Protein AF-0000000072258305 (afdb_homodimer)

Secondary structure (DSSP, 8-state):
-EEEEEEE-SHHHHHHHHHHHHHHHHHHHTT--EEEEEEE--SS--TTSSHHHHHHHT-PPPSEE----SS-HHHHHHHHHHHHHHHHHHS--SEEEEETTSHHHHHHHHHHHHTT-EEEEETTT-----TTSHHHHHHHHHHHT-SEEEESSHHH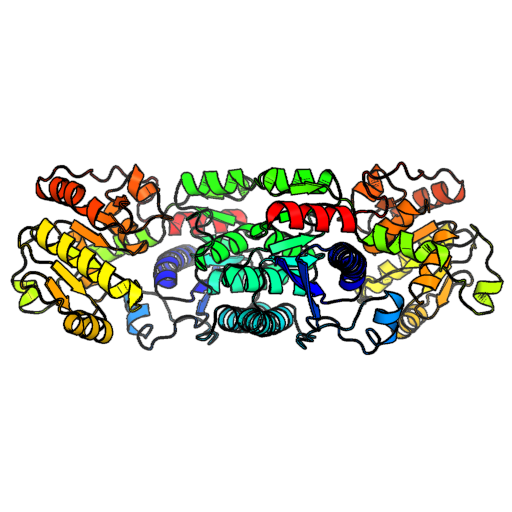HHHHHHTT--GGGEEE---HHHHHHHHHGGG--PPPSHHHHH--TTS-EEEE------HHHHHHHHHHHHHHHHHTTT--EEEE--HHHHHHHHHTT---TTEEEE----HHHHHHHHHTSSEEEES-SHHHHHHHHTT--EEE--S--S-THHHHTSSEEE--S-GGGHHHHHHHHHTT--------TT-SS-HHHHHHHHHHHHH-/-EEEEEEE-SHHHHHHHHHHHHHHHHHHHTT--EEEEEEE--SS--TTSSHHHHHHHT-PPPSEE-----S-HHHHHHHHHHHHHHHHHHS--SEEEEETTSHHHHHHHHHHHHTT-EEEEETTT-----TTSHHHHHHHHHHHT-SEEEESSHHHHHHHHHTT--GGGEEE---HHHHHHHHHGGG--PPPSHHHHH--TTS-EEEE------HHHHHHHHHHHHHHHHHTTT--EEEE--HHHHHHHHHTT---TTEEEE----HHHHHHHHHTSSEEEES-SHHHHHHHHTT--EEE--S--S-THHHHTSSEEE--S-GGGHHHHHHHHHTT--------TT-SS-HHHHHHHHHHHHH-

Structure (mmCIF, N/CA/C/O backbone):
data_AF-0000000072258305-model_v1
#
loop_
_entity.id
_entity.type
_entity.pdbx_description
1 polymer 'UDP-N-acetylglucosamine 2-epimerase'
#
loop_
_atom_site.group_PDB
_atom_site.id
_atom_site.type_symbol
_atom_site.label_atom_id
_atom_site.label_alt_id
_atom_site.label_comp_id
_atom_site.label_asym_id
_atom_site.label_entity_id
_atom_site.label_seq_id
_atom_site.pdbx_PDB_ins_code
_atom_site.Cartn_x
_atom_site.Cartn_y
_atom_site.Cartn_z
_atom_site.occupancy
_atom_site.B_iso_or_equiv
_atom_site.auth_seq_id
_atom_site.auth_comp_id
_atom_site.auth_asym_id
_atom_site.auth_atom_id
_atom_site.pdbx_PDB_model_num
ATOM 1 N N . MET A 1 1 ? -29.578 -5.703 -4.359 1 93.56 1 MET A N 1
ATOM 2 C CA . MET A 1 1 ? -28.719 -6.457 -5.27 1 93.56 1 MET A CA 1
ATOM 3 C C . MET A 1 1 ? -27.234 -6.168 -4.992 1 93.56 1 MET A C 1
ATOM 5 O O . MET A 1 1 ? -26.812 -5.012 -5.004 1 93.56 1 MET A O 1
ATOM 9 N N . ILE A 1 2 ? -26.531 -7.234 -4.641 1 98.06 2 ILE A N 1
ATOM 10 C CA . ILE A 1 2 ? -25.094 -7.105 -4.406 1 98.06 2 ILE A CA 1
ATOM 11 C C . ILE A 1 2 ? -24.375 -6.957 -5.742 1 98.06 2 ILE A C 1
ATOM 13 O O . ILE A 1 2 ? -24.516 -7.805 -6.629 1 98.06 2 ILE A O 1
ATOM 17 N N . LYS A 1 3 ? -23.641 -5.914 -5.98 1 98.44 3 LYS A N 1
ATOM 18 C CA . LYS A 1 3 ? -22.891 -5.668 -7.199 1 98.44 3 LYS A CA 1
ATOM 19 C C . LYS A 1 3 ? -21.391 -5.887 -6.969 1 98.44 3 LYS A C 1
ATOM 21 O O . LYS A 1 3 ? -20.781 -5.188 -6.164 1 98.44 3 LYS A O 1
ATOM 26 N N . LEU A 1 4 ? -20.828 -6.844 -7.746 1 98.81 4 LEU A N 1
ATOM 27 C CA . LEU A 1 4 ? -19.406 -7.164 -7.617 1 98.81 4 LEU A CA 1
ATOM 28 C C . LEU A 1 4 ? -18.641 -6.734 -8.859 1 98.81 4 LEU A C 1
ATOM 30 O O . LEU A 1 4 ? -19.188 -6.738 -9.969 1 98.81 4 LEU A O 1
ATOM 34 N N . THR A 1 5 ? -17.406 -6.324 -8.703 1 98.88 5 THR A N 1
ATOM 35 C CA . THR A 1 5 ? -16.438 -6.207 -9.789 1 98.88 5 THR A CA 1
ATOM 36 C C . THR A 1 5 ? -15.289 -7.191 -9.594 1 98.88 5 THR A C 1
ATOM 38 O O . THR A 1 5 ? -14.625 -7.176 -8.562 1 98.88 5 THR A O 1
ATOM 41 N N . LEU A 1 6 ? -15.125 -8.086 -10.555 1 98.75 6 LEU A N 1
ATOM 42 C CA . LEU A 1 6 ? -14.023 -9.047 -10.57 1 98.75 6 LEU A CA 1
ATOM 43 C C . LEU A 1 6 ? -12.891 -8.562 -11.477 1 98.75 6 LEU A C 1
ATOM 45 O O . LEU A 1 6 ? -13.117 -8.234 -12.641 1 98.75 6 LEU A O 1
ATOM 49 N N . VAL A 1 7 ? -11.648 -8.586 -10.906 1 98.19 7 VAL A N 1
ATOM 50 C CA . VAL A 1 7 ? -10.523 -8.023 -11.648 1 98.19 7 VAL A CA 1
ATOM 51 C C . VAL A 1 7 ? -9.547 -9.133 -12.031 1 98.19 7 VAL A C 1
ATOM 53 O O . VAL A 1 7 ? -9.164 -9.953 -11.188 1 98.19 7 VAL A O 1
ATOM 56 N N . ALA A 1 8 ? -9.148 -9.133 -13.297 1 95.38 8 ALA A N 1
ATOM 57 C CA . ALA A 1 8 ? -8.094 -10.008 -13.789 1 95.38 8 ALA A CA 1
ATOM 58 C C . ALA A 1 8 ? -7.152 -9.258 -14.727 1 95.38 8 ALA A C 1
ATOM 60 O O . ALA A 1 8 ? -7.598 -8.477 -15.57 1 95.38 8 ALA A O 1
ATOM 61 N N . GLY A 1 9 ? -5.859 -9.477 -14.523 1 91.62 9 GLY A N 1
ATOM 62 C CA . GLY A 1 9 ? -4.898 -8.766 -15.359 1 91.62 9 GLY A CA 1
ATOM 63 C C . GLY A 1 9 ? -4.047 -9.703 -16.203 1 91.62 9 GLY A C 1
ATOM 64 O O . GLY A 1 9 ? -3.469 -9.281 -17.219 1 91.62 9 GLY A O 1
ATOM 65 N N . ALA A 1 10 ? -3.961 -10.938 -15.773 1 88.06 10 ALA A N 1
ATOM 66 C CA . ALA A 1 10 ? -3.117 -11.93 -16.438 1 88.06 10 ALA A CA 1
ATOM 67 C C . ALA A 1 10 ? -3.775 -13.305 -16.422 1 88.06 10 ALA A C 1
ATOM 69 O O . ALA A 1 10 ? -4.781 -13.516 -15.734 1 88.06 10 ALA A O 1
ATOM 70 N N . ARG A 1 11 ? -3.275 -14.188 -17.109 1 86.44 11 ARG A N 1
ATOM 71 C CA . ARG A 1 11 ? -3.82 -15.531 -17.281 1 86.44 11 ARG A CA 1
ATOM 72 C C . ARG A 1 11 ? -4.055 -16.203 -15.945 1 86.44 11 ARG A C 1
ATOM 74 O O . ARG A 1 11 ? -5.145 -16.719 -15.688 1 86.44 11 ARG A O 1
ATOM 81 N N . PRO A 1 12 ? -3.082 -16.172 -15.047 1 88.25 12 PRO A N 1
ATOM 82 C CA . PRO A 1 12 ? -3.326 -16.844 -13.773 1 88.25 12 PRO A CA 1
ATOM 83 C C . PRO A 1 12 ? -4.504 -16.25 -13.008 1 88.25 12 PRO A C 1
ATOM 85 O O . PRO A 1 12 ? -5.16 -16.953 -12.234 1 88.25 12 PRO A O 1
ATOM 88 N N . ASN A 1 13 ? -4.773 -14.984 -13.211 1 94.12 13 ASN A N 1
ATOM 89 C CA . ASN A 1 13 ? -5.914 -14.375 -12.539 1 94.12 13 ASN A CA 1
ATOM 90 C C . ASN A 1 13 ? -7.234 -14.977 -13.016 1 94.12 13 ASN A C 1
ATOM 92 O O . ASN A 1 13 ? -8.133 -15.219 -12.211 1 94.12 13 ASN A O 1
ATOM 96 N N . PHE A 1 14 ? -7.301 -15.242 -14.289 1 92.88 14 PHE A N 1
ATOM 97 C CA . PHE A 1 14 ? -8.539 -15.789 -14.836 1 92.88 14 PHE A CA 1
ATOM 98 C C . PHE A 1 14 ? -8.789 -17.203 -14.297 1 92.88 14 PHE A C 1
ATOM 100 O O . PHE A 1 14 ? -9.938 -17.594 -14.086 1 92.88 14 PHE A O 1
ATOM 107 N N . MET A 1 15 ? -7.707 -17.875 -14.102 1 93.5 15 MET A N 1
ATOM 108 C CA . MET A 1 15 ? -7.824 -19.219 -13.531 1 93.5 15 MET A CA 1
ATOM 109 C C . MET A 1 15 ? -8.406 -19.156 -12.125 1 93.5 15 MET A C 1
ATOM 111 O O . MET A 1 15 ? -9.094 -20.094 -11.695 1 93.5 15 MET A O 1
ATOM 115 N N . LYS A 1 16 ? -8.156 -18.062 -11.445 1 97.12 16 LYS A N 1
ATOM 116 C CA . LYS A 1 16 ? -8.656 -17.859 -10.094 1 97.12 16 LYS A CA 1
ATOM 117 C C . LYS A 1 16 ? -10.078 -17.312 -10.109 1 97.12 16 LYS A C 1
ATOM 119 O O . LYS A 1 16 ? -10.875 -17.609 -9.219 1 97.12 16 LYS A O 1
ATOM 124 N N . ILE A 1 17 ? -10.414 -16.594 -11.109 1 97.62 17 ILE A N 1
ATOM 125 C CA . ILE A 1 17 ? -11.672 -15.867 -11.18 1 97.62 17 ILE A CA 1
ATOM 126 C C . ILE A 1 17 ? -12.758 -16.781 -11.742 1 97.62 17 ILE A C 1
ATOM 128 O O . ILE A 1 17 ? -13.93 -16.672 -11.352 1 97.62 17 ILE A O 1
ATOM 132 N N . ALA A 1 18 ? -12.398 -17.703 -12.609 1 97 18 ALA A N 1
ATOM 133 C CA . ALA A 1 18 ? -13.359 -18.531 -13.328 1 97 18 ALA A CA 1
ATOM 134 C C . ALA A 1 18 ? -14.266 -19.297 -12.359 1 97 18 ALA A C 1
ATOM 136 O O . ALA A 1 18 ? -15.492 -19.219 -12.461 1 97 18 ALA A O 1
ATOM 137 N N . PRO A 1 19 ? -13.695 -19.953 -11.367 1 98.38 19 PRO A N 1
ATOM 138 C CA . PRO A 1 19 ? -14.578 -20.641 -10.43 1 98.38 19 PRO A CA 1
ATOM 139 C C . PRO A 1 19 ? -15.508 -19.688 -9.68 1 98.38 19 PRO A C 1
ATOM 141 O O . PRO A 1 19 ? -16.641 -20.047 -9.352 1 98.38 19 PRO A O 1
ATOM 144 N N . ILE A 1 20 ? -15.07 -18.484 -9.391 1 98.81 20 ILE A N 1
ATOM 145 C CA . ILE A 1 20 ? -15.883 -17.5 -8.68 1 98.81 20 ILE A CA 1
ATOM 146 C C . ILE A 1 20 ? -17.047 -17.078 -9.562 1 98.81 20 ILE A C 1
ATOM 148 O O . ILE A 1 20 ? -18.188 -16.969 -9.094 1 98.81 20 ILE A O 1
ATOM 152 N N . VAL A 1 21 ? -16.734 -16.844 -10.844 1 98.31 21 VAL A N 1
ATOM 153 C CA . VAL A 1 21 ? -17.781 -16.516 -11.812 1 98.31 21 VAL A CA 1
ATOM 154 C C . VAL A 1 21 ? -18.844 -17.609 -11.836 1 98.31 21 VAL A C 1
ATOM 156 O O . VAL A 1 21 ? -20.031 -17.328 -11.758 1 98.31 21 VAL A O 1
ATOM 159 N N . HIS A 1 22 ? -18.406 -18.891 -11.891 1 98.19 22 HIS A N 1
ATOM 160 C CA . HIS A 1 22 ? -19.328 -20.016 -11.914 1 98.19 22 HIS A CA 1
ATOM 161 C C . HIS A 1 22 ? -20.188 -20.062 -10.648 1 98.19 22 HIS A C 1
ATOM 163 O O . HIS A 1 22 ? -21.391 -20.312 -10.719 1 98.19 22 HIS A O 1
ATOM 169 N N . ALA A 1 23 ? -19.547 -19.797 -9.531 1 98.62 23 ALA A N 1
ATOM 170 C CA . ALA A 1 23 ? -20.266 -19.812 -8.258 1 98.62 23 ALA A CA 1
ATOM 171 C C . ALA A 1 23 ? -21.312 -18.703 -8.195 1 98.62 23 ALA A C 1
ATOM 173 O O . ALA A 1 23 ? -22.406 -18.906 -7.68 1 98.62 23 ALA A O 1
ATOM 174 N N . ILE A 1 24 ? -20.984 -17.5 -8.703 1 98.56 24 ILE A N 1
ATOM 175 C CA . ILE A 1 24 ? -21.922 -16.375 -8.719 1 98.56 24 ILE A CA 1
ATOM 176 C C . ILE A 1 24 ? -23.109 -16.719 -9.609 1 98.56 24 ILE A C 1
ATOM 178 O O . ILE A 1 24 ? -24.266 -16.469 -9.227 1 98.56 24 ILE A O 1
ATOM 182 N N . GLN A 1 25 ? -22.828 -17.281 -10.773 1 97.75 25 GLN A N 1
ATOM 183 C CA . GLN A 1 25 ? -23.891 -17.656 -11.703 1 97.75 25 GLN A CA 1
ATOM 184 C C . GLN A 1 25 ? -24.828 -18.688 -11.086 1 97.75 25 GLN A C 1
ATOM 186 O O . GLN A 1 25 ? -26.047 -18.578 -11.227 1 97.75 25 GLN A O 1
ATOM 191 N N . LYS A 1 26 ? -24.234 -19.641 -10.422 1 97.62 26 LYS A N 1
ATOM 192 C CA . LYS A 1 26 ? -25.031 -20.641 -9.742 1 97.62 26 LYS A CA 1
ATOM 193 C C . LYS A 1 26 ? -25.969 -20 -8.711 1 97.62 26 LYS A C 1
ATOM 195 O O . LYS A 1 26 ? -27.141 -20.375 -8.625 1 97.62 26 LYS A O 1
ATOM 200 N N . GLN A 1 27 ? -25.469 -19.078 -7.949 1 97.75 27 GLN A N 1
ATOM 201 C CA . GLN A 1 27 ? -26.266 -18.375 -6.945 1 97.75 27 GLN A CA 1
ATOM 202 C C . GLN A 1 27 ? -27.344 -17.516 -7.598 1 97.75 27 GLN A C 1
ATOM 204 O O . GLN A 1 27 ? -28.469 -17.438 -7.102 1 97.75 27 GLN A O 1
ATOM 209 N N . LYS A 1 28 ? -26.984 -16.891 -8.672 1 96.25 28 LYS A N 1
ATOM 210 C CA . LYS A 1 28 ? -27.953 -16.094 -9.414 1 96.25 28 LYS A CA 1
ATOM 211 C C . LYS A 1 28 ? -29.109 -16.953 -9.906 1 96.25 28 LYS A C 1
ATOM 213 O O . LYS A 1 28 ? -30.281 -16.578 -9.773 1 96.25 28 LYS A O 1
ATOM 218 N N . ASP A 1 29 ? -28.797 -18.031 -10.422 1 97 29 ASP A N 1
ATOM 219 C CA . ASP A 1 29 ? -29.797 -18.969 -10.93 1 97 29 ASP A CA 1
ATOM 220 C C . ASP A 1 29 ? -30.688 -19.469 -9.797 1 97 29 ASP A C 1
ATOM 222 O O . ASP A 1 29 ? -31.875 -19.766 -10.016 1 97 29 ASP A O 1
ATOM 226 N N . ALA A 1 30 ? -30.141 -19.531 -8.641 1 97 30 ALA A N 1
ATOM 227 C CA . ALA A 1 30 ? -30.875 -20 -7.469 1 97 30 ALA A CA 1
ATOM 228 C C . ALA A 1 30 ? -31.703 -18.859 -6.863 1 97 30 ALA A C 1
ATOM 230 O O . ALA A 1 30 ? -32.375 -19.062 -5.84 1 97 30 ALA A O 1
ATOM 231 N N . GLY A 1 31 ? -31.578 -17.625 -7.363 1 95.44 31 GLY A N 1
ATOM 232 C CA . GLY A 1 31 ? -32.469 -16.547 -6.969 1 95.44 31 GLY A CA 1
ATOM 233 C C . GLY A 1 31 ? -31.797 -15.484 -6.133 1 95.44 31 GLY A C 1
ATOM 234 O O . GLY A 1 31 ? -32.438 -14.516 -5.707 1 95.44 31 GLY A O 1
ATOM 235 N N . SER A 1 32 ? -30.5 -15.664 -5.957 1 96.25 32 SER A N 1
ATOM 236 C CA . SER A 1 32 ? -29.781 -14.656 -5.176 1 96.25 32 SER A CA 1
ATOM 237 C C . SER A 1 32 ? -29.641 -13.352 -5.957 1 96.25 32 SER A C 1
ATOM 239 O O . SER A 1 32 ? -29.406 -13.367 -7.164 1 96.25 32 SER A O 1
ATOM 241 N N . ALA A 1 33 ? -29.797 -12.211 -5.25 1 97.25 33 ALA A N 1
ATOM 242 C CA . ALA A 1 33 ? -29.641 -10.891 -5.867 1 97.25 33 ALA A CA 1
ATOM 243 C C . ALA A 1 33 ? -28.188 -10.461 -5.895 1 97.25 33 ALA A C 1
ATOM 245 O O . ALA A 1 33 ? -27.781 -9.578 -5.133 1 97.25 33 ALA A O 1
ATOM 246 N N . ILE A 1 34 ? -27.469 -11.109 -6.754 1 98 34 ILE A N 1
ATOM 247 C CA . ILE A 1 34 ? -26.031 -10.852 -6.887 1 98 34 ILE A CA 1
ATOM 248 C C . ILE A 1 34 ? -25.672 -10.719 -8.367 1 98 34 ILE A C 1
ATOM 250 O O . ILE A 1 34 ? -26.203 -11.438 -9.211 1 98 34 ILE A O 1
ATOM 254 N N . SER A 1 35 ? -24.938 -9.75 -8.734 1 97.62 35 SER A N 1
ATOM 255 C CA . SER A 1 35 ? -24.438 -9.531 -10.086 1 97.62 35 SER A CA 1
ATOM 256 C C . SER A 1 35 ? -22.938 -9.219 -10.078 1 97.62 35 SER A C 1
ATOM 258 O O . SER A 1 35 ? -22.359 -8.969 -9.016 1 97.62 35 SER A O 1
ATOM 260 N N . TYR A 1 36 ? -22.344 -9.336 -11.242 1 98.31 36 TYR A N 1
ATOM 261 C CA . TYR A 1 36 ? -20.922 -9.039 -11.312 1 98.31 36 TYR A CA 1
ATOM 262 C C . TYR A 1 36 ? -20.562 -8.422 -12.664 1 98.31 36 TYR A C 1
ATOM 264 O O . TYR A 1 36 ? -21.297 -8.562 -13.633 1 98.31 36 TYR A O 1
ATOM 272 N N . ARG A 1 37 ? -19.5 -7.641 -12.641 1 98.19 37 ARG A N 1
ATOM 273 C CA . ARG A 1 37 ? -18.766 -7.25 -13.844 1 98.19 37 ARG A CA 1
ATOM 274 C C . ARG A 1 37 ? -17.359 -7.82 -13.844 1 98.19 37 ARG A C 1
ATOM 276 O O . ARG A 1 37 ? -16.688 -7.828 -12.805 1 98.19 37 ARG A O 1
ATOM 283 N N . LEU A 1 38 ? -16.969 -8.367 -14.961 1 97.81 38 LEU A N 1
ATOM 284 C CA . LEU A 1 38 ? -15.625 -8.891 -15.141 1 97.81 38 LEU A CA 1
ATOM 285 C C . LEU A 1 38 ? -14.75 -7.902 -15.906 1 97.81 38 LEU A C 1
ATOM 287 O O . LEU A 1 38 ? -15.07 -7.523 -17.031 1 97.81 38 LEU A O 1
ATOM 291 N N . ILE A 1 39 ? -13.625 -7.512 -15.25 1 97.44 39 ILE A N 1
ATOM 292 C CA . ILE A 1 39 ? -12.75 -6.508 -15.844 1 97.44 39 ILE A CA 1
ATOM 293 C C . ILE A 1 39 ? -11.391 -7.121 -16.156 1 97.44 39 ILE A C 1
ATOM 295 O O . ILE A 1 39 ? -10.758 -7.711 -15.273 1 97.44 39 ILE A O 1
ATOM 299 N N . HIS A 1 40 ? -10.984 -6.992 -17.359 1 94.75 40 HIS A N 1
ATOM 300 C CA . HIS A 1 40 ? -9.609 -7.285 -17.75 1 94.75 40 HIS A CA 1
ATOM 301 C C . HIS A 1 40 ? -8.773 -6.012 -17.797 1 94.75 40 HIS A C 1
ATOM 303 O O . HIS A 1 40 ? -9.039 -5.117 -18.594 1 94.75 40 HIS A O 1
ATOM 309 N N . THR A 1 41 ? -7.719 -5.953 -17.016 1 93.62 41 THR A N 1
ATOM 310 C CA . THR A 1 41 ? -6.965 -4.707 -16.922 1 93.62 41 THR A CA 1
ATOM 311 C C . THR A 1 41 ? -6.074 -4.516 -18.141 1 93.62 41 THR A C 1
ATOM 313 O O . THR A 1 41 ? -5.633 -3.4 -18.422 1 93.62 41 THR A O 1
ATOM 316 N N . GLY A 1 42 ? -5.812 -5.648 -18.844 1 86.44 42 GLY A N 1
ATOM 317 C CA . GLY A 1 42 ? -4.941 -5.582 -20.016 1 86.44 42 GLY A CA 1
ATOM 318 C C . GLY A 1 42 ? -3.473 -5.715 -19.672 1 86.44 42 GLY A C 1
ATOM 319 O O . GLY A 1 42 ? -2.605 -5.453 -20.5 1 86.44 42 GLY A O 1
ATOM 320 N N . GLN A 1 43 ? -3.098 -6.02 -18.516 1 80.94 43 GLN A N 1
ATOM 321 C CA . GLN A 1 43 ? -1.714 -6.141 -18.062 1 80.94 43 GLN A CA 1
ATOM 322 C C . GLN A 1 43 ? -0.92 -7.066 -18.984 1 80.94 43 GLN A C 1
ATOM 324 O O . GLN A 1 43 ? 0.225 -6.773 -19.328 1 80.94 43 GLN A O 1
ATOM 329 N N . HIS A 1 44 ? -1.421 -8.25 -19.203 1 71.75 44 HIS A N 1
ATOM 330 C CA . HIS A 1 44 ? -0.821 -9.164 -20.156 1 71.75 44 HIS A CA 1
ATOM 331 C C . HIS A 1 44 ? -1.801 -9.508 -21.281 1 71.75 44 HIS A C 1
ATOM 333 O O . HIS A 1 44 ? -2.744 -10.273 -21.062 1 71.75 44 HIS A O 1
ATOM 339 N N . TYR A 1 45 ? -1.808 -8.492 -22.203 1 58 45 TYR A N 1
ATOM 340 C CA . TYR A 1 45 ? -2.723 -8.805 -23.297 1 58 45 TYR A CA 1
ATOM 341 C C . TYR A 1 45 ? -1.988 -9.492 -24.453 1 58 45 TYR A C 1
ATOM 343 O O . TYR A 1 45 ? -1.062 -8.922 -25.031 1 58 45 TYR A O 1
ATOM 351 N N . ASP A 1 46 ? -1.897 -10.766 -24.406 1 56.56 46 ASP A N 1
ATOM 352 C CA . ASP A 1 46 ? -1.468 -11.5 -25.594 1 56.56 46 ASP A CA 1
ATOM 353 C C . ASP A 1 46 ? -2.662 -12.094 -26.328 1 56.56 46 ASP A C 1
ATOM 355 O O . ASP A 1 46 ? -3.695 -12.383 -25.719 1 56.56 46 ASP A O 1
ATOM 359 N N . LYS A 1 47 ? -2.643 -11.906 -27.609 1 50.97 47 LYS A N 1
ATOM 360 C CA . LYS A 1 47 ? -3.602 -12.531 -28.531 1 50.97 47 LYS A CA 1
ATOM 361 C C . LYS A 1 47 ? -4.02 -13.906 -28.031 1 50.97 47 LYS A C 1
ATOM 363 O O . LYS A 1 47 ? -5.125 -14.367 -28.312 1 50.97 47 LYS A O 1
ATOM 368 N N . LYS A 1 48 ? -3.168 -14.43 -27.312 1 54.75 48 LYS A N 1
ATOM 369 C CA . LYS A 1 48 ? -3.426 -15.805 -26.875 1 54.75 48 LYS A CA 1
ATOM 370 C C . LYS A 1 48 ? -4.449 -15.844 -25.75 1 54.75 48 LYS A C 1
ATOM 372 O O . LYS A 1 48 ? -4.957 -16.906 -25.406 1 54.75 48 LYS A O 1
ATOM 377 N N . MET A 1 49 ? -4.5 -14.695 -24.969 1 58.09 49 MET A N 1
ATOM 378 C CA . MET A 1 49 ? -5.676 -14.57 -24.109 1 58.09 49 MET A CA 1
ATOM 379 C C . MET A 1 49 ? -6.906 -14.195 -24.938 1 58.09 49 MET A C 1
ATOM 381 O O . MET A 1 49 ? -7.469 -13.109 -24.75 1 58.09 49 MET A O 1
ATOM 385 N N . SER A 1 50 ? -6.996 -15 -25.984 1 56.72 50 SER A N 1
ATOM 386 C CA . SER A 1 50 ? -7.984 -14.914 -27.047 1 56.72 50 SER A CA 1
ATOM 387 C C . SER A 1 50 ? -9.242 -15.703 -26.703 1 56.72 50 SER A C 1
ATOM 389 O O . SER A 1 50 ? -9.352 -16.25 -25.609 1 56.72 50 SER A O 1
ATOM 391 N N . GLY A 1 51 ? -10.117 -15.656 -27.531 1 60.28 51 GLY A N 1
ATOM 392 C CA . GLY A 1 51 ? -11.414 -16.297 -27.469 1 60.28 51 GLY A CA 1
ATOM 393 C C . GLY A 1 51 ? -11.344 -17.75 -27 1 60.28 51 GLY A C 1
ATOM 394 O O . GLY A 1 51 ? -12.141 -18.172 -26.172 1 60.28 51 GLY A O 1
ATOM 395 N N . ASP A 1 52 ? -10.312 -18.453 -27.219 1 68.69 52 ASP A N 1
ATOM 396 C CA . ASP A 1 52 ? -10.18 -19.859 -26.875 1 68.69 52 ASP A CA 1
ATOM 397 C C . ASP A 1 52 ? -9.906 -20.047 -25.375 1 68.69 52 ASP A C 1
ATOM 399 O O . ASP A 1 52 ? -10.406 -20.969 -24.75 1 68.69 52 ASP A O 1
ATOM 403 N N . PHE A 1 53 ? -9.305 -19.031 -24.812 1 76.94 53 PHE A N 1
ATOM 404 C CA . PHE A 1 53 ? -8.945 -19.109 -23.406 1 76.94 53 PHE A CA 1
ATOM 405 C C . PHE A 1 53 ? -10.18 -18.969 -22.516 1 76.94 53 PHE A C 1
ATOM 407 O O . PHE A 1 53 ? -10.383 -19.766 -21.594 1 76.94 53 PHE A O 1
ATOM 414 N N . PHE A 1 54 ? -11.039 -18.109 -22.875 1 82.19 54 PHE A N 1
ATOM 415 C CA . PHE A 1 54 ? -12.258 -17.891 -22.094 1 82.19 54 PHE A CA 1
ATOM 416 C C . PHE A 1 54 ? -13.234 -19.047 -22.297 1 82.19 54 PHE A C 1
ATOM 418 O O . PHE A 1 54 ? -13.93 -19.438 -21.359 1 82.19 54 PHE A O 1
ATOM 425 N N . GLU A 1 55 ? -13.164 -19.594 -23.453 1 81.75 55 GLU A N 1
ATOM 426 C CA . GLU A 1 55 ? -14 -20.766 -23.734 1 81.75 55 GLU A CA 1
ATOM 427 C C . GLU A 1 55 ? -13.547 -21.969 -22.922 1 81.75 55 GLU A C 1
ATOM 429 O O . GLU A 1 55 ? -14.375 -22.703 -22.375 1 81.75 55 GLU A O 1
ATOM 434 N N . GLN A 1 56 ? -12.312 -22.078 -22.812 1 79.44 56 GLN A N 1
ATOM 435 C CA . GLN A 1 56 ? -11.766 -23.219 -22.078 1 79.44 56 GLN A CA 1
ATOM 436 C C . GLN A 1 56 ? -12.117 -23.125 -20.594 1 79.44 56 GLN A C 1
ATOM 438 O O . GLN A 1 56 ? -12.336 -24.141 -19.938 1 79.44 56 GLN A O 1
ATOM 443 N N . LEU A 1 57 ? -12.211 -21.922 -20.156 1 87.56 57 LEU A N 1
ATOM 444 C CA . LEU A 1 57 ? -12.523 -21.719 -18.75 1 87.56 57 LEU A CA 1
ATOM 445 C C . LEU A 1 57 ? -14.031 -21.594 -18.531 1 87.56 57 LEU A C 1
ATOM 447 O O . LEU A 1 57 ? -14.5 -21.562 -17.391 1 87.56 57 LEU A O 1
ATOM 451 N N . ASN A 1 58 ? -14.758 -21.562 -19.594 1 89.06 58 ASN A N 1
ATOM 452 C CA . ASN A 1 58 ? -16.203 -21.438 -19.578 1 89.06 58 ASN A CA 1
ATOM 453 C C . ASN A 1 58 ? -16.641 -20.172 -18.844 1 89.06 58 ASN A C 1
ATOM 455 O O . ASN A 1 58 ? -17.5 -20.219 -17.953 1 89.06 58 ASN A O 1
ATOM 459 N N . ILE A 1 59 ? -15.961 -19.125 -19.172 1 91 59 ILE A N 1
ATOM 460 C CA . ILE A 1 59 ? -16.359 -17.828 -18.625 1 91 59 ILE A CA 1
ATOM 461 C C . ILE A 1 59 ? -16.594 -16.844 -19.766 1 91 59 ILE A C 1
ATOM 463 O O . ILE A 1 59 ? -16.047 -17.016 -20.859 1 91 59 ILE A O 1
ATOM 467 N N . PRO A 1 60 ? -17.484 -15.914 -19.578 1 91.56 60 PRO A N 1
ATOM 468 C CA . PRO A 1 60 ? -17.703 -14.922 -20.625 1 91.56 60 PRO A CA 1
ATOM 469 C C . PRO A 1 60 ? -16.516 -14.008 -20.844 1 91.56 60 PRO A C 1
ATOM 471 O O . PRO A 1 60 ? -15.602 -13.961 -20.016 1 91.56 60 PRO A O 1
ATOM 474 N N . GLU A 1 61 ? -16.562 -13.328 -21.922 1 91.31 61 GLU A N 1
ATOM 475 C CA . GLU A 1 61 ? -15.586 -12.258 -22.141 1 91.31 61 GLU A CA 1
ATOM 476 C C . GLU A 1 61 ? -15.75 -11.148 -21.109 1 91.31 61 GLU A C 1
ATOM 478 O O . GLU A 1 61 ? -16.844 -10.898 -20.609 1 91.31 61 GLU A O 1
ATOM 483 N N . PRO A 1 62 ? -14.68 -10.484 -20.844 1 94 62 PRO A N 1
ATOM 484 C CA . PRO A 1 62 ? -14.766 -9.391 -19.875 1 94 62 PRO A CA 1
ATOM 485 C C . PRO A 1 62 ? -15.719 -8.289 -20.312 1 94 62 PRO A C 1
ATOM 487 O O . PRO A 1 62 ? -15.859 -8.016 -21.5 1 94 62 PRO A O 1
ATOM 490 N N . ASP A 1 63 ? -16.359 -7.691 -19.344 1 95.75 63 ASP A N 1
ATOM 491 C CA . ASP A 1 63 ? -17.25 -6.574 -19.609 1 95.75 63 ASP A CA 1
ATOM 492 C C . ASP A 1 63 ? -16.484 -5.344 -20.078 1 95.75 63 ASP A C 1
ATOM 494 O O . ASP A 1 63 ? -17.016 -4.512 -20.812 1 95.75 63 ASP A O 1
ATOM 498 N N . SER A 1 64 ? -15.266 -5.227 -19.609 1 94.31 64 SER A N 1
ATOM 499 C CA . SER A 1 64 ? -14.383 -4.133 -20 1 94.31 64 SER A CA 1
ATOM 500 C C . SER A 1 64 ? -12.938 -4.602 -20.109 1 94.31 64 SER A C 1
ATOM 502 O O . SER A 1 64 ? -12.508 -5.477 -19.344 1 94.31 64 SER A O 1
ATOM 504 N N . ASN A 1 65 ? -12.266 -4.086 -21.062 1 92.38 65 ASN A N 1
ATOM 505 C CA . ASN A 1 65 ? -10.82 -4.203 -21.219 1 92.38 65 ASN A CA 1
ATOM 506 C C . ASN A 1 65 ? -10.133 -2.848 -21.109 1 92.38 65 ASN A C 1
ATOM 508 O O . ASN A 1 65 ? -10.352 -1.966 -21.938 1 92.38 65 ASN A O 1
ATOM 512 N N . LEU A 1 66 ? -9.258 -2.689 -20.141 1 91.94 66 LEU A N 1
ATOM 513 C CA . LEU A 1 66 ? -8.758 -1.367 -19.797 1 91.94 66 LEU A CA 1
ATOM 514 C C . LEU A 1 66 ? -7.512 -1.026 -20.609 1 91.94 66 LEU A C 1
ATOM 516 O O . LEU A 1 66 ? -7.113 0.138 -20.688 1 91.94 66 LEU A O 1
ATOM 520 N N . GLY A 1 67 ? -6.926 -1.977 -21.188 1 81 67 GLY A N 1
ATOM 521 C CA . GLY A 1 67 ? -5.801 -1.724 -22.078 1 81 67 GLY A CA 1
ATOM 522 C C . GLY A 1 67 ? -4.531 -1.352 -21.328 1 81 67 GLY A C 1
ATOM 523 O O . GLY A 1 67 ? -3.646 -0.7 -21.891 1 81 67 GLY A O 1
ATOM 524 N N . GLY A 1 68 ? -4.391 -1.531 -20.078 1 69.12 68 GLY A N 1
ATOM 525 C CA . GLY A 1 68 ? -3.324 -1.067 -19.203 1 69.12 68 GLY A CA 1
ATOM 526 C C . GLY A 1 68 ? -2.057 -1.891 -19.312 1 69.12 68 GLY A C 1
ATOM 527 O O . GLY A 1 68 ? -1.291 -2.004 -18.359 1 69.12 68 GLY A O 1
ATOM 528 N N . GLY A 1 69 ? -1.721 -2.334 -20.594 1 72.19 69 GLY A N 1
ATOM 529 C CA . GLY A 1 69 ? -0.64 -3.303 -20.672 1 72.19 69 GLY A CA 1
ATOM 530 C C . GLY A 1 69 ? 0.68 -2.689 -21.094 1 72.19 69 GLY A C 1
ATOM 531 O O . GLY A 1 69 ? 0.726 -1.53 -21.516 1 72.19 69 GLY A O 1
ATOM 532 N N . GLY A 1 70 ? 1.856 -3.174 -20.578 1 78.56 70 GLY A N 1
ATOM 533 C CA . GLY A 1 70 ? 3.223 -2.947 -21.016 1 78.56 70 GLY A CA 1
ATOM 534 C C . GLY A 1 70 ? 3.939 -1.872 -20.219 1 78.56 70 GLY A C 1
ATOM 535 O O . GLY A 1 70 ? 3.402 -1.358 -19.234 1 78.56 70 GLY A O 1
ATOM 536 N N . GLY A 1 71 ? 5.195 -1.764 -20.375 1 87.94 71 GLY A N 1
ATOM 537 C CA . GLY A 1 71 ? 6.047 -0.753 -19.766 1 87.94 71 GLY A CA 1
ATOM 538 C C . GLY A 1 71 ? 6.648 -1.191 -18.438 1 87.94 71 GLY A C 1
ATOM 539 O O . GLY A 1 71 ? 6.66 -2.383 -18.125 1 87.94 71 GLY A O 1
ATOM 540 N N . THR A 1 72 ? 7.168 -0.164 -17.766 1 92.94 72 THR A N 1
ATOM 541 C CA . THR A 1 72 ? 7.754 -0.416 -16.453 1 92.94 72 THR A CA 1
ATOM 542 C C . THR A 1 72 ? 6.668 -0.675 -15.414 1 92.94 72 THR A C 1
ATOM 544 O O . THR A 1 72 ? 5.48 -0.531 -15.703 1 92.94 72 THR A O 1
ATOM 547 N N . GLN A 1 73 ? 7.062 -1.079 -14.258 1 92.5 73 GLN A N 1
ATOM 548 C CA . GLN A 1 73 ? 6.125 -1.303 -13.164 1 92.5 73 GLN A CA 1
ATOM 549 C C . GLN A 1 73 ? 5.281 -0.061 -12.898 1 92.5 73 GLN A C 1
ATOM 551 O O . GLN A 1 73 ? 4.066 -0.159 -12.711 1 92.5 73 GLN A O 1
ATOM 556 N N . ALA A 1 74 ? 5.938 1.081 -12.891 1 95.69 74 ALA A N 1
ATOM 557 C CA . ALA A 1 74 ? 5.234 2.328 -12.617 1 95.69 74 ALA A CA 1
ATOM 558 C C . ALA A 1 74 ? 4.266 2.678 -13.742 1 95.69 74 ALA A C 1
ATOM 560 O O . ALA A 1 74 ? 3.129 3.08 -13.492 1 95.69 74 ALA A O 1
ATOM 561 N N . GLU A 1 75 ? 4.684 2.504 -14.945 1 95.75 75 GLU A N 1
ATOM 562 C CA . GLU A 1 75 ? 3.85 2.824 -16.109 1 95.75 75 GLU A CA 1
ATOM 563 C C . GLU A 1 75 ? 2.613 1.932 -16.156 1 95.75 75 GLU A C 1
ATOM 565 O O . GLU A 1 75 ? 1.503 2.414 -16.391 1 95.75 75 GLU A O 1
ATOM 570 N N . GLN A 1 76 ? 2.832 0.687 -15.945 1 95.25 76 GLN A N 1
ATOM 571 C CA . GLN A 1 76 ? 1.72 -0.257 -15.969 1 95.25 76 GLN A CA 1
ATOM 572 C C . GLN A 1 76 ? 0.736 0.024 -14.836 1 95.25 76 GLN A C 1
ATOM 574 O O . GLN A 1 76 ? -0.477 0.061 -15.055 1 95.25 76 GLN A O 1
ATOM 579 N N . THR A 1 77 ? 1.257 0.222 -13.617 1 96.75 77 THR A N 1
ATOM 580 C CA . THR A 1 77 ? 0.412 0.545 -12.477 1 96.75 77 THR A CA 1
ATOM 581 C C . THR A 1 77 ? -0.411 1.801 -12.75 1 96.75 77 THR A C 1
ATOM 583 O O . THR A 1 77 ? -1.618 1.824 -12.5 1 96.75 77 THR A O 1
ATOM 586 N N . ALA A 1 78 ? 0.267 2.803 -13.297 1 96 78 ALA A N 1
ATOM 587 C CA . ALA A 1 78 ? -0.355 4.09 -13.602 1 96 78 ALA A CA 1
ATOM 588 C C . ALA A 1 78 ? -1.513 3.924 -14.578 1 96 78 ALA A C 1
ATOM 590 O O . ALA A 1 78 ? -2.625 4.387 -14.32 1 96 78 ALA A O 1
ATOM 591 N N . ALA A 1 79 ? -1.236 3.215 -15.664 1 96.06 79 ALA A N 1
ATOM 592 C CA . ALA A 1 79 ? -2.24 3.035 -16.703 1 96.06 79 ALA A CA 1
ATOM 593 C C . ALA A 1 79 ? -3.461 2.289 -16.172 1 96.06 79 ALA A C 1
ATOM 595 O O . ALA A 1 79 ? -4.598 2.682 -16.438 1 96.06 79 ALA A O 1
ATOM 596 N N . ILE A 1 80 ? -3.209 1.302 -15.438 1 97 80 ILE A N 1
ATOM 597 C CA . ILE A 1 80 ? -4.289 0.479 -14.898 1 97 80 ILE A CA 1
ATOM 598 C C . ILE A 1 80 ? -5.105 1.289 -13.898 1 97 80 ILE A C 1
ATOM 600 O O . ILE A 1 80 ? -6.34 1.259 -13.922 1 97 80 ILE A O 1
ATOM 604 N N . MET A 1 81 ? -4.484 2.053 -13.023 1 97.56 81 MET A N 1
ATOM 605 C CA . MET A 1 81 ? -5.184 2.812 -11.992 1 97.56 81 MET A CA 1
ATOM 606 C C . MET A 1 81 ? -6.129 3.836 -12.617 1 97.56 81 MET A C 1
ATOM 608 O O . MET A 1 81 ? -7.285 3.945 -12.211 1 97.56 81 MET A O 1
ATOM 612 N N . VAL A 1 82 ? -5.629 4.559 -13.57 1 97.12 82 VAL A N 1
ATOM 613 C CA . VAL A 1 82 ? -6.414 5.621 -14.188 1 97.12 82 VAL A CA 1
ATOM 614 C C . VAL A 1 82 ? -7.621 5.02 -14.906 1 97.12 82 VAL A C 1
ATOM 616 O O . VAL A 1 82 ? -8.75 5.492 -14.742 1 97.12 82 VAL A O 1
ATOM 619 N N . ALA A 1 83 ? -7.375 3.963 -15.641 1 97.31 83 ALA A N 1
ATOM 620 C CA . ALA A 1 83 ? -8.453 3.326 -16.391 1 97.31 83 ALA A CA 1
ATOM 621 C C . ALA A 1 83 ? -9.477 2.693 -15.453 1 97.31 83 ALA A C 1
ATOM 623 O O . ALA A 1 83 ? -10.68 2.771 -15.695 1 97.31 83 ALA A O 1
ATOM 624 N N . PHE A 1 84 ? -9.008 2.094 -14.422 1 98.38 84 PHE A N 1
ATOM 625 C CA . PHE A 1 84 ? -9.898 1.399 -13.508 1 98.38 84 PHE A CA 1
ATOM 626 C C . PHE A 1 84 ? -10.719 2.393 -12.695 1 98.38 84 PHE A C 1
ATOM 628 O O . PHE A 1 84 ? -11.883 2.137 -12.383 1 98.38 84 PHE A O 1
ATOM 635 N N . GLU A 1 85 ? -10.094 3.473 -12.242 1 98.31 85 GLU A N 1
ATOM 636 C CA . GLU A 1 85 ? -10.852 4.52 -11.562 1 98.31 85 GLU A CA 1
ATOM 637 C C . GLU A 1 85 ? -12.039 4.973 -12.406 1 98.31 85 GLU A C 1
ATOM 639 O O . GLU A 1 85 ? -13.156 5.094 -11.898 1 98.31 85 GLU A O 1
ATOM 644 N N . LYS A 1 86 ? -11.805 5.191 -13.703 1 97.5 86 LYS A N 1
ATOM 645 C CA . LYS A 1 86 ? -12.875 5.582 -14.609 1 97.5 86 LYS A CA 1
ATOM 646 C C . LYS A 1 86 ? -13.961 4.512 -14.68 1 97.5 86 LYS A C 1
ATOM 648 O O . LYS A 1 86 ? -15.148 4.824 -14.641 1 97.5 86 LYS A O 1
ATOM 653 N N . GLU A 1 87 ? -13.5 3.279 -14.75 1 98.06 87 GLU A N 1
ATOM 654 C CA . GLU A 1 87 ? -14.43 2.152 -14.773 1 98.06 87 GLU A CA 1
ATOM 655 C C . GLU A 1 87 ? -15.32 2.146 -13.539 1 98.06 87 GLU A C 1
ATOM 657 O O . GLU A 1 87 ? -16.531 1.949 -13.641 1 98.06 87 GLU A O 1
ATOM 662 N N . LEU A 1 88 ? -14.758 2.396 -12.398 1 98.38 88 LEU A N 1
ATOM 663 C CA . LEU A 1 88 ? -15.5 2.336 -11.141 1 98.38 88 LEU A CA 1
ATOM 664 C C . LEU A 1 88 ? -16.438 3.529 -11.008 1 98.38 88 LEU A C 1
ATOM 666 O O . LEU A 1 88 ? -17.516 3.414 -10.414 1 98.38 88 LEU A O 1
ATOM 670 N N . MET A 1 89 ? -16.031 4.703 -11.508 1 97.75 89 MET A N 1
ATOM 671 C CA . MET A 1 89 ? -16.891 5.883 -11.453 1 97.75 89 MET A CA 1
ATOM 672 C C . MET A 1 89 ? -18.125 5.695 -12.32 1 97.75 89 MET A C 1
ATOM 674 O O . MET A 1 89 ? -19.219 6.168 -11.977 1 97.75 89 MET A O 1
ATOM 678 N N . GLU A 1 90 ? -17.984 4.953 -13.391 1 97.75 90 GLU A N 1
ATOM 679 C CA . GLU A 1 90 ? -19.094 4.672 -14.297 1 97.75 90 GLU A CA 1
ATOM 680 C C . GLU A 1 90 ? -19.938 3.492 -13.805 1 97.75 90 GLU A C 1
ATOM 682 O O . GLU A 1 90 ? -21.141 3.465 -13.984 1 97.75 90 GLU A O 1
ATOM 687 N N . ASN A 1 91 ? -19.266 2.504 -13.219 1 98.25 91 ASN A N 1
ATOM 688 C CA . ASN A 1 91 ? -19.875 1.271 -12.734 1 98.25 91 ASN A CA 1
ATOM 689 C C . ASN A 1 91 ? -19.469 0.972 -11.297 1 98.25 91 ASN A C 1
ATOM 691 O O . ASN A 1 91 ? -18.672 0.073 -11.047 1 98.25 91 ASN A O 1
ATOM 695 N N . ARG A 1 92 ? -20.109 1.604 -10.336 1 98.31 92 ARG A N 1
ATOM 696 C CA . ARG A 1 92 ? -19.703 1.5 -8.945 1 98.31 92 ARG A CA 1
ATOM 697 C C . ARG A 1 92 ? -20.234 0.215 -8.312 1 98.31 92 ARG A C 1
ATOM 699 O O . ARG A 1 92 ? -21.438 -0.013 -8.273 1 98.31 92 ARG A O 1
ATOM 706 N N . PRO A 1 93 ? -19.406 -0.639 -7.84 1 98.75 93 PRO A N 1
ATOM 707 C CA . PRO A 1 93 ? -19.844 -1.86 -7.16 1 98.75 93 PRO A CA 1
ATOM 708 C C . PRO A 1 93 ? -19.922 -1.693 -5.645 1 98.75 93 PRO A C 1
ATOM 710 O O . PRO A 1 93 ? -19.594 -0.627 -5.117 1 98.75 93 PRO A O 1
ATOM 713 N N . ASP A 1 94 ? -20.453 -2.715 -5.004 1 98.69 94 ASP A N 1
ATOM 714 C CA . ASP A 1 94 ? -20.391 -2.801 -3.547 1 98.69 94 ASP A CA 1
ATOM 715 C C . ASP A 1 94 ? -19.031 -3.324 -3.09 1 98.69 94 ASP A C 1
ATOM 717 O O . ASP A 1 94 ? -18.578 -3.006 -1.99 1 98.69 94 ASP A O 1
ATOM 721 N N . LEU A 1 95 ? -18.422 -4.141 -3.967 1 98.88 95 LEU A N 1
ATOM 722 C CA . LEU A 1 95 ? -17.188 -4.836 -3.607 1 98.88 95 LEU A CA 1
ATOM 723 C C . LEU A 1 95 ? -16.344 -5.113 -4.844 1 98.88 95 LEU A C 1
ATOM 725 O O . LEU A 1 95 ? -16.859 -5.586 -5.859 1 98.88 95 LEU A O 1
ATOM 729 N N . VAL A 1 96 ? -15.109 -4.758 -4.77 1 98.94 96 VAL A N 1
ATOM 730 C CA . VAL A 1 96 ? -14.125 -5.145 -5.773 1 98.94 96 VAL A CA 1
ATOM 731 C C . VAL A 1 96 ? -13.344 -6.367 -5.293 1 98.94 96 VAL A C 1
ATOM 733 O O . VAL A 1 96 ? -12.828 -6.379 -4.172 1 98.94 96 VAL A O 1
ATOM 736 N N . ILE A 1 97 ? -13.281 -7.371 -6.137 1 98.94 97 ILE A N 1
ATOM 737 C CA . ILE A 1 97 ? -12.547 -8.586 -5.816 1 98.94 97 ILE A CA 1
ATOM 738 C C . ILE A 1 97 ? -11.281 -8.664 -6.668 1 98.94 97 ILE A C 1
ATOM 740 O O . ILE A 1 97 ? -11.359 -8.727 -7.898 1 98.94 97 ILE A O 1
ATOM 744 N N . VAL A 1 98 ? -10.148 -8.602 -6.02 1 98.88 98 VAL A N 1
ATOM 745 C CA . VAL A 1 98 ? -8.867 -8.797 -6.688 1 98.88 98 VAL A CA 1
ATOM 746 C C . VAL A 1 98 ? -8.289 -10.156 -6.309 1 98.88 98 VAL A C 1
ATOM 748 O O . VAL A 1 98 ? -8.578 -10.68 -5.227 1 98.88 98 VAL A O 1
ATOM 751 N N . VAL A 1 99 ? -7.461 -10.711 -7.23 1 98.56 99 VAL A N 1
ATOM 752 C CA . VAL A 1 99 ? -6.906 -12.031 -6.984 1 98.56 99 VAL A CA 1
ATOM 753 C C . VAL A 1 99 ? -5.395 -12.008 -7.211 1 98.56 99 VAL A C 1
ATOM 755 O O . VAL A 1 99 ? -4.906 -11.312 -8.102 1 98.56 99 VAL A O 1
ATOM 758 N N . GLY A 1 100 ? -4.668 -12.734 -6.406 1 96.75 100 GLY A N 1
ATOM 759 C CA . GLY A 1 100 ? -3.236 -12.906 -6.598 1 96.75 100 GLY A CA 1
ATOM 760 C C . GLY A 1 100 ? -2.436 -11.664 -6.242 1 96.75 100 GLY A C 1
ATOM 761 O O . GLY A 1 100 ? -2.719 -11 -5.242 1 96.75 100 GLY A O 1
ATOM 762 N N . ASP A 1 101 ? -1.381 -11.461 -7.062 1 96.94 101 ASP A N 1
ATOM 763 C CA . ASP A 1 101 ? -0.423 -10.461 -6.598 1 96.94 101 ASP A CA 1
ATOM 764 C C . ASP A 1 101 ? 0.231 -9.742 -7.777 1 96.94 101 ASP A C 1
ATOM 766 O O . ASP A 1 101 ? 1.35 -9.242 -7.656 1 96.94 101 ASP A O 1
ATOM 770 N N . VAL A 1 102 ? -0.411 -9.797 -8.938 1 95.25 102 VAL A N 1
ATOM 771 C CA . VAL A 1 102 ? 0.142 -9.102 -10.094 1 95.25 102 VAL A CA 1
ATOM 772 C C . VAL A 1 102 ? -0.072 -7.594 -9.945 1 95.25 102 VAL A C 1
ATOM 774 O O . VAL A 1 102 ? -0.696 -7.145 -8.984 1 95.25 102 VAL A O 1
ATOM 777 N N . THR A 1 103 ? 0.429 -6.805 -10.844 1 96.38 103 THR A N 1
ATOM 778 C CA . THR A 1 103 ? 0.368 -5.352 -10.781 1 96.38 103 THR A CA 1
ATOM 779 C C . THR A 1 103 ? -1.081 -4.871 -10.766 1 96.38 103 THR A C 1
ATOM 781 O O . THR A 1 103 ? -1.418 -3.92 -10.055 1 96.38 103 THR A O 1
ATOM 784 N N . SER A 1 104 ? -1.933 -5.539 -11.484 1 96.94 104 SER A N 1
ATOM 785 C CA . SER A 1 104 ? -3.352 -5.195 -11.523 1 96.94 104 SER A CA 1
ATOM 786 C C . SER A 1 104 ? -3.977 -5.277 -10.133 1 96.94 104 SER A C 1
ATOM 788 O O . SER A 1 104 ? -4.84 -4.469 -9.789 1 96.94 104 SER A O 1
ATOM 790 N N . THR A 1 105 ? -3.537 -6.246 -9.375 1 98.31 105 THR A N 1
ATOM 791 C CA . THR A 1 105 ? -4.082 -6.457 -8.039 1 98.31 105 THR A CA 1
ATOM 792 C C . THR A 1 105 ? -3.834 -5.234 -7.156 1 98.31 105 THR A C 1
ATOM 794 O O . THR A 1 105 ? -4.766 -4.703 -6.547 1 98.31 105 THR A O 1
ATOM 797 N N . LEU A 1 106 ? -2.623 -4.777 -7.148 1 98.44 106 LEU A N 1
ATOM 798 C CA . LEU A 1 106 ? -2.254 -3.594 -6.379 1 98.44 106 LEU A CA 1
ATOM 799 C C . LEU A 1 106 ? -2.971 -2.355 -6.91 1 98.44 106 LEU A C 1
ATOM 801 O O . LEU A 1 106 ? -3.605 -1.627 -6.145 1 98.44 106 LEU A O 1
ATOM 805 N N . ALA A 1 107 ? -2.902 -2.131 -8.172 1 98.38 107 ALA A N 1
ATOM 806 C CA . ALA A 1 107 ? -3.41 -0.916 -8.805 1 98.38 107 ALA A CA 1
ATOM 807 C C . ALA A 1 107 ? -4.91 -0.766 -8.578 1 98.38 107 ALA A C 1
ATOM 809 O O . ALA A 1 107 ? -5.383 0.306 -8.188 1 98.38 107 ALA A O 1
ATOM 810 N N . CYS A 1 108 ? -5.633 -1.825 -8.758 1 98.75 108 CYS A N 1
ATOM 811 C CA . CYS A 1 108 ? -7.086 -1.771 -8.664 1 98.75 108 CYS A CA 1
ATOM 812 C C . CYS A 1 108 ? -7.531 -1.636 -7.211 1 98.75 108 CYS A C 1
ATOM 814 O O . CYS A 1 108 ? -8.539 -0.991 -6.926 1 98.75 108 CYS A O 1
ATOM 816 N N . SER A 1 109 ? -6.77 -2.221 -6.285 1 98.88 109 SER A N 1
ATOM 817 C CA . SER A 1 109 ? -7.09 -2.086 -4.867 1 98.88 109 SER A CA 1
ATOM 818 C C . SER A 1 109 ? -6.988 -0.633 -4.414 1 98.88 109 SER A C 1
ATOM 820 O O . SER A 1 109 ? -7.895 -0.12 -3.754 1 98.88 109 SER A O 1
ATOM 822 N N . ILE A 1 110 ? -5.91 0.025 -4.805 1 98.75 110 ILE A N 1
ATOM 823 C CA . ILE A 1 110 ? -5.711 1.414 -4.406 1 98.75 110 ILE A CA 1
ATOM 824 C C . ILE A 1 110 ? -6.809 2.287 -5.008 1 98.75 110 ILE A C 1
ATOM 826 O O . ILE A 1 110 ? -7.418 3.1 -4.309 1 98.75 110 ILE A O 1
ATOM 830 N N . ALA A 1 111 ? -7.07 2.131 -6.324 1 98.5 111 ALA A N 1
ATOM 831 C CA . ALA A 1 111 ? -8.094 2.93 -6.996 1 98.5 111 ALA A CA 1
ATOM 832 C C . ALA A 1 111 ? -9.453 2.752 -6.332 1 98.5 111 ALA A C 1
ATOM 834 O O . ALA A 1 111 ? -10.172 3.729 -6.109 1 98.5 111 ALA A O 1
ATOM 835 N N . ALA A 1 112 ? -9.789 1.532 -6 1 98.81 112 ALA A N 1
ATOM 836 C CA . ALA A 1 112 ? -11.078 1.243 -5.375 1 98.81 112 ALA A CA 1
ATOM 837 C C . ALA A 1 112 ? -11.18 1.895 -4 1 98.81 112 ALA A C 1
ATOM 839 O O . ALA A 1 112 ? -12.172 2.564 -3.695 1 98.81 112 ALA A O 1
ATOM 840 N N . LYS A 1 113 ? -10.18 1.72 -3.18 1 98.56 113 LYS A N 1
ATOM 841 C CA . LYS A 1 113 ? -10.219 2.201 -1.802 1 98.56 113 LYS A CA 1
ATOM 842 C C . LYS A 1 113 ? -10.289 3.725 -1.754 1 98.56 113 LYS A C 1
ATOM 844 O O . LYS A 1 113 ? -10.969 4.297 -0.9 1 98.56 113 LYS A O 1
ATOM 849 N N . LYS A 1 114 ? -9.578 4.348 -2.695 1 97.75 114 LYS A N 1
ATOM 850 C CA . LYS A 1 114 ? -9.602 5.805 -2.748 1 97.75 114 LYS A CA 1
ATOM 851 C C . LYS A 1 114 ? -10.977 6.312 -3.164 1 97.75 114 LYS A C 1
ATOM 853 O O . LYS A 1 114 ? -11.305 7.484 -2.947 1 97.75 114 LYS A O 1
ATOM 858 N N . LEU A 1 115 ? -11.797 5.492 -3.748 1 97.94 115 LEU A N 1
ATOM 859 C CA . LEU A 1 115 ? -13.18 5.812 -4.082 1 97.94 115 LEU A CA 1
ATOM 860 C C . LEU A 1 115 ? -14.133 5.316 -3 1 97.94 115 LEU A C 1
ATOM 862 O O . LEU A 1 115 ? -15.344 5.297 -3.197 1 97.94 115 LEU A O 1
ATOM 866 N N . VAL A 1 116 ? -13.617 4.855 -1.907 1 97.94 116 VAL A N 1
ATOM 867 C CA . VAL A 1 116 ? -14.367 4.402 -0.739 1 97.94 116 VAL A CA 1
ATOM 868 C C . VAL A 1 116 ? -15.203 3.182 -1.106 1 97.94 116 VAL A C 1
ATOM 870 O O . VAL A 1 116 ? -16.391 3.121 -0.79 1 97.94 116 VAL A O 1
ATOM 873 N N . ILE A 1 117 ? -14.625 2.277 -1.892 1 98.69 117 ILE A N 1
ATOM 874 C CA . ILE A 1 117 ? -15.242 1.008 -2.246 1 98.69 117 ILE A CA 1
ATOM 875 C C . ILE A 1 117 ? -14.539 -0.135 -1.52 1 98.69 117 ILE A C 1
ATOM 877 O O . ILE A 1 117 ? -13.312 -0.158 -1.434 1 98.69 117 ILE A O 1
ATOM 881 N N . ASP A 1 118 ? -15.258 -1.117 -1.007 1 98.81 118 ASP A N 1
ATOM 882 C CA . ASP A 1 118 ? -14.688 -2.27 -0.319 1 98.81 118 ASP A CA 1
ATOM 883 C C . ASP A 1 118 ? -13.867 -3.133 -1.279 1 98.81 118 ASP A C 1
ATOM 885 O O . ASP A 1 118 ? -14.219 -3.266 -2.453 1 98.81 118 ASP A O 1
ATOM 889 N N . VAL A 1 119 ? -12.812 -3.738 -0.727 1 98.88 119 VAL A N 1
ATOM 890 C CA . VAL A 1 119 ? -11.953 -4.613 -1.514 1 98.88 119 VAL A CA 1
ATOM 891 C C . VAL A 1 119 ? -11.812 -5.969 -0.823 1 98.88 119 VAL A C 1
ATOM 893 O O . VAL A 1 119 ? -11.625 -6.035 0.394 1 98.88 119 VAL A O 1
ATOM 896 N N . ALA A 1 120 ? -12.023 -7.008 -1.543 1 98.94 120 ALA A N 1
ATOM 897 C CA . ALA A 1 120 ? -11.703 -8.359 -1.098 1 98.94 120 ALA A CA 1
ATOM 898 C C . ALA A 1 120 ? -10.477 -8.906 -1.834 1 98.94 120 ALA A C 1
ATOM 900 O O . ALA A 1 120 ? -10.344 -8.719 -3.047 1 98.94 120 ALA A O 1
ATOM 901 N N . HIS A 1 121 ? -9.594 -9.523 -1.125 1 98.94 121 HIS A N 1
ATOM 902 C CA . HIS A 1 121 ? -8.367 -10.094 -1.682 1 98.94 121 HIS A CA 1
ATOM 903 C C . HIS A 1 121 ? -8.391 -11.617 -1.616 1 98.94 121 HIS A C 1
ATOM 905 O O . HIS A 1 121 ? -8.258 -12.195 -0.538 1 98.94 121 HIS A O 1
ATOM 911 N N . VAL A 1 122 ? -8.578 -12.234 -2.805 1 98.88 122 VAL A N 1
ATOM 912 C CA . VAL A 1 122 ? -8.461 -13.68 -2.9 1 98.88 122 VAL A CA 1
ATOM 913 C C . VAL A 1 122 ? -6.988 -14.078 -2.943 1 98.88 122 VAL A C 1
ATOM 915 O O . VAL A 1 122 ? -6.223 -13.57 -3.764 1 98.88 122 VAL A O 1
ATOM 918 N N . GLU A 1 123 ? -6.578 -14.961 -2.064 1 98.12 123 GLU A N 1
ATOM 919 C CA . GLU A 1 123 ? -5.191 -15.328 -1.792 1 98.12 123 GLU A CA 1
ATOM 920 C C . GLU A 1 123 ? -4.5 -14.273 -0.933 1 98.12 123 GLU A C 1
ATOM 922 O O . GLU A 1 123 ? -3.289 -14.07 -1.044 1 98.12 123 GLU A O 1
ATOM 927 N N . GLY A 1 124 ? -5.293 -13.594 -0.129 1 98.62 124 GLY A N 1
ATOM 928 C CA . GLY A 1 124 ? -4.703 -12.648 0.808 1 98.62 124 GLY A CA 1
ATOM 929 C C . GLY A 1 124 ? -3.877 -13.32 1.889 1 98.62 124 GLY A C 1
ATOM 930 O O . GLY A 1 124 ? -4.184 -14.438 2.311 1 98.62 124 GLY A O 1
ATOM 931 N N . GLY A 1 125 ? -2.816 -12.641 2.34 1 98.5 125 GLY A N 1
ATOM 932 C CA . GLY A 1 125 ? -2.039 -13.094 3.48 1 98.5 125 GLY A CA 1
ATOM 933 C C . GLY A 1 125 ? -0.806 -13.883 3.082 1 98.5 125 GLY A C 1
ATOM 934 O O . GLY A 1 125 ? 0.086 -14.109 3.902 1 98.5 125 GLY A O 1
ATOM 935 N N . ILE A 1 126 ? -0.732 -14.281 1.807 1 97.75 126 ILE A N 1
ATOM 936 C CA . ILE A 1 126 ? 0.428 -15.031 1.334 1 97.75 126 ILE A CA 1
ATOM 937 C C . ILE A 1 126 ? 1.652 -14.117 1.307 1 97.75 126 ILE A C 1
ATOM 939 O O . ILE A 1 126 ? 1.56 -12.953 0.907 1 97.75 126 ILE A O 1
ATOM 943 N N . ARG A 1 127 ? 2.875 -14.719 1.74 1 97.38 127 ARG A N 1
ATOM 944 C CA . ARG A 1 127 ? 4.117 -13.953 1.775 1 97.38 127 ARG A CA 1
ATOM 945 C C . ARG A 1 127 ? 5.293 -14.797 1.301 1 97.38 127 ARG A C 1
ATOM 947 O O . ARG A 1 127 ? 5.391 -15.984 1.632 1 97.38 127 ARG A O 1
ATOM 954 N N . SER A 1 128 ? 6.129 -14.195 0.518 1 94.94 128 SER A N 1
ATOM 955 C CA . SER A 1 128 ? 7.398 -14.82 0.174 1 94.94 128 SER A CA 1
ATOM 956 C C . SER A 1 128 ? 8.508 -14.375 1.121 1 94.94 128 SER A C 1
ATOM 958 O O . SER A 1 128 ? 9.516 -15.07 1.273 1 94.94 128 SER A O 1
ATOM 960 N N . GLY A 1 129 ? 8.359 -13.156 1.682 1 94.38 129 GLY A N 1
ATOM 961 C CA . GLY A 1 129 ? 9.383 -12.555 2.518 1 94.38 129 GLY A CA 1
ATOM 962 C C . GLY A 1 129 ? 10.5 -11.906 1.718 1 94.38 129 GLY A C 1
ATOM 963 O O . GLY A 1 129 ? 11.422 -11.312 2.291 1 94.38 129 GLY A O 1
ATOM 964 N N . ASP A 1 130 ? 10.43 -12.023 0.433 1 95.44 130 ASP A N 1
ATOM 965 C CA . ASP A 1 130 ? 11.445 -11.453 -0.444 1 95.44 130 ASP A CA 1
ATOM 966 C C . ASP A 1 130 ? 10.992 -10.109 -1.011 1 95.44 130 ASP A C 1
ATOM 968 O O . ASP A 1 130 ? 10.242 -10.062 -1.988 1 95.44 130 ASP A O 1
ATOM 972 N N . LEU A 1 131 ? 11.555 -9.07 -0.524 1 95.62 131 LEU A N 1
ATOM 973 C 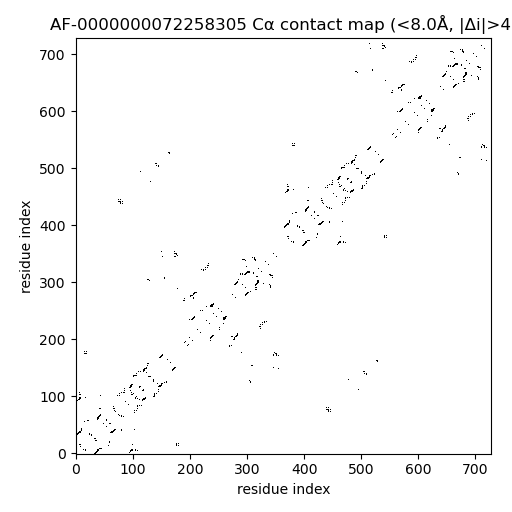CA . LEU A 1 131 ? 11.102 -7.727 -0.873 1 95.62 131 LEU A CA 1
ATOM 974 C C . LEU A 1 131 ? 11.648 -7.301 -2.23 1 95.62 131 LEU A C 1
ATOM 976 O O . LEU A 1 131 ? 11.234 -6.277 -2.781 1 95.62 131 LEU A O 1
ATOM 980 N N . SER A 1 132 ? 12.508 -8.07 -2.766 1 94.81 132 SER A N 1
ATOM 981 C CA . SER A 1 132 ? 13.016 -7.742 -4.094 1 94.81 132 SER A CA 1
ATOM 982 C C . SER A 1 132 ? 12.039 -8.172 -5.184 1 94.81 132 SER A C 1
ATOM 984 O O . SER A 1 132 ? 12.172 -7.777 -6.34 1 94.81 132 SER A O 1
ATOM 986 N N . MET A 1 133 ? 11.008 -8.914 -4.785 1 93.06 133 MET A N 1
ATOM 987 C CA . MET A 1 133 ? 9.969 -9.336 -5.719 1 93.06 133 MET A CA 1
ATOM 988 C C . MET A 1 133 ? 8.891 -8.266 -5.852 1 93.06 133 MET A C 1
ATOM 990 O O . MET A 1 133 ? 8.234 -7.918 -4.867 1 93.06 133 MET A O 1
ATOM 994 N N . PRO A 1 134 ? 8.648 -7.805 -7.055 1 95.06 134 PRO A N 1
ATOM 995 C CA . PRO A 1 134 ? 7.559 -6.84 -7.211 1 95.06 134 PRO A CA 1
ATOM 996 C C . PRO A 1 134 ? 6.219 -7.379 -6.715 1 95.06 134 PRO A C 1
ATOM 998 O O . PRO A 1 134 ? 5.398 -6.621 -6.188 1 95.06 134 PRO A O 1
ATOM 1001 N N . GLU A 1 135 ? 6.02 -8.656 -6.844 1 96 135 GLU A N 1
ATOM 1002 C CA . GLU A 1 135 ? 4.773 -9.281 -6.422 1 96 135 GLU A CA 1
ATOM 1003 C C . GLU A 1 135 ? 4.609 -9.219 -4.906 1 96 135 GLU A C 1
ATOM 1005 O O . GLU A 1 135 ? 3.492 -9.109 -4.398 1 96 135 GLU A O 1
ATOM 1010 N N . GLU A 1 136 ? 5.781 -9.344 -4.191 1 97.56 136 GLU A N 1
ATOM 1011 C CA . GLU A 1 136 ? 5.707 -9.234 -2.736 1 97.56 136 GLU A CA 1
ATOM 1012 C C . GLU A 1 136 ? 5.238 -7.844 -2.316 1 97.56 136 GLU A C 1
ATOM 1014 O O . GLU A 1 136 ? 4.414 -7.707 -1.412 1 97.56 136 GLU A O 1
ATOM 1019 N N . ILE A 1 137 ? 5.742 -6.852 -2.998 1 98.31 137 ILE A N 1
ATOM 1020 C CA . ILE A 1 137 ? 5.301 -5.484 -2.742 1 98.31 137 ILE A CA 1
ATOM 1021 C C . ILE A 1 137 ? 3.809 -5.359 -3.045 1 98.31 137 ILE A C 1
ATOM 1023 O O . ILE A 1 137 ? 3.059 -4.758 -2.271 1 98.31 137 ILE A O 1
ATOM 1027 N N . ASN A 1 138 ? 3.375 -5.969 -4.145 1 98.5 138 ASN A N 1
ATOM 1028 C CA . ASN A 1 138 ? 1.96 -5.957 -4.496 1 98.5 138 ASN A CA 1
ATOM 1029 C C . ASN A 1 138 ? 1.104 -6.582 -3.4 1 98.5 138 ASN A C 1
ATOM 1031 O O . ASN A 1 138 ? 0.046 -6.055 -3.053 1 98.5 138 ASN A O 1
ATOM 1035 N N . ARG A 1 139 ? 1.592 -7.688 -2.881 1 98.56 139 ARG A N 1
ATOM 1036 C CA . ARG A 1 139 ? 0.849 -8.375 -1.827 1 98.56 139 ARG A CA 1
ATOM 1037 C C . ARG A 1 139 ? 0.729 -7.5 -0.583 1 98.56 139 ARG A C 1
ATOM 1039 O O . ARG A 1 139 ? -0.362 -7.344 -0.03 1 98.56 139 ARG A O 1
ATOM 1046 N N . MET A 1 140 ? 1.834 -6.922 -0.208 1 98.44 140 MET A N 1
ATOM 1047 C CA . MET A 1 140 ? 1.88 -6.129 1.017 1 98.44 140 MET A CA 1
ATOM 1048 C C . MET A 1 140 ? 0.972 -4.91 0.91 1 98.44 140 MET A C 1
ATOM 1050 O O . MET A 1 140 ? 0.178 -4.641 1.812 1 98.44 140 MET A O 1
ATOM 1054 N N . VAL A 1 141 ? 1.017 -4.234 -0.176 1 98.75 141 VAL A N 1
ATOM 1055 C CA . VAL A 1 141 ? 0.223 -3.029 -0.396 1 98.75 141 VAL A CA 1
ATOM 1056 C C . VAL A 1 141 ? -1.261 -3.389 -0.442 1 98.75 141 VAL A C 1
ATOM 1058 O O . VAL A 1 141 ? -2.076 -2.773 0.249 1 98.75 141 VAL A O 1
ATOM 1061 N N . THR A 1 142 ? -1.577 -4.367 -1.23 1 98.88 142 THR A N 1
ATOM 1062 C CA . THR A 1 142 ? -2.969 -4.777 -1.374 1 98.88 142 THR A CA 1
ATOM 1063 C C . THR A 1 142 ? -3.562 -5.156 -0.02 1 98.88 142 THR A C 1
ATOM 1065 O O . THR A 1 142 ? -4.629 -4.664 0.356 1 98.88 142 THR A O 1
ATOM 1068 N N . ASP A 1 143 ? -2.846 -5.965 0.697 1 98.81 143 ASP A N 1
ATOM 1069 C CA . ASP A 1 143 ? -3.365 -6.457 1.97 1 98.81 143 ASP A CA 1
ATOM 1070 C C . ASP A 1 143 ? -3.568 -5.312 2.961 1 98.81 143 ASP A C 1
ATOM 1072 O O . ASP A 1 143 ? -4.496 -5.348 3.771 1 98.81 143 ASP A O 1
ATOM 1076 N N . SER A 1 144 ? -2.779 -4.297 2.906 1 98.44 144 SER A N 1
ATOM 1077 C CA . SER A 1 144 ? -2.814 -3.219 3.889 1 98.44 144 SER A CA 1
ATOM 1078 C C . SER A 1 144 ? -4.137 -2.461 3.83 1 98.44 144 SER A C 1
ATOM 1080 O O . SER A 1 144 ? -4.516 -1.789 4.793 1 98.44 144 SER A O 1
ATOM 1082 N N . ILE A 1 145 ? -4.871 -2.59 2.709 1 98.5 145 ILE A N 1
ATOM 1083 C CA . ILE A 1 145 ? -6.078 -1.783 2.562 1 98.5 145 ILE A CA 1
ATOM 1084 C C . ILE A 1 145 ? -7.262 -2.684 2.213 1 98.5 145 ILE A C 1
ATOM 1086 O O . ILE A 1 145 ? -8.266 -2.215 1.671 1 98.5 145 ILE A O 1
ATOM 1090 N N . THR A 1 146 ? -7.133 -3.945 2.398 1 98.69 146 THR A N 1
ATOM 1091 C CA . THR A 1 146 ? -8.172 -4.922 2.082 1 98.69 146 THR A CA 1
ATOM 1092 C C . THR A 1 146 ? -9.203 -4.992 3.201 1 98.69 146 THR A C 1
ATOM 1094 O O . THR A 1 146 ? -8.852 -4.965 4.383 1 98.69 146 THR A O 1
ATOM 1097 N N . ASP A 1 147 ? -10.5 -5.168 2.842 1 98.62 147 ASP A N 1
ATOM 1098 C CA . ASP A 1 147 ? -11.578 -5.273 3.816 1 98.62 147 ASP A CA 1
ATOM 1099 C C . ASP A 1 147 ? -11.844 -6.73 4.188 1 98.62 147 ASP A C 1
ATOM 1101 O O . ASP A 1 147 ? -12.148 -7.035 5.344 1 98.62 147 ASP A O 1
ATOM 1105 N N . HIS A 1 148 ? -11.734 -7.609 3.215 1 98.88 148 HIS A N 1
ATOM 1106 C CA . HIS A 1 148 ? -12 -9.031 3.422 1 98.88 148 HIS A CA 1
ATOM 1107 C C . HIS A 1 148 ? -10.93 -9.891 2.752 1 98.88 148 HIS A C 1
ATOM 1109 O O . HIS A 1 148 ? -10.688 -9.766 1.549 1 98.88 148 HIS A O 1
ATOM 1115 N N . PHE A 1 149 ? -10.336 -10.742 3.545 1 98.94 149 PHE A N 1
ATOM 1116 C CA . PHE A 1 149 ? -9.344 -11.672 3.037 1 98.94 149 PHE A CA 1
ATOM 1117 C C . PHE A 1 149 ? -9.945 -13.055 2.838 1 98.94 149 PHE A C 1
ATOM 1119 O O . PHE A 1 149 ? -10.531 -13.625 3.764 1 98.94 149 PHE A O 1
ATOM 1126 N N . PHE A 1 150 ? -9.828 -13.586 1.668 1 98.94 150 PHE A N 1
ATOM 1127 C CA . PHE A 1 150 ? -10.109 -14.992 1.414 1 98.94 150 PHE A CA 1
ATOM 1128 C C . PHE A 1 150 ? -8.82 -15.789 1.29 1 98.94 150 PHE A C 1
ATOM 1130 O O . PHE A 1 150 ? -8.141 -15.727 0.261 1 98.94 150 PHE A O 1
ATOM 1137 N N . THR A 1 151 ? -8.477 -16.578 2.336 1 98.88 151 THR A N 1
ATOM 1138 C CA . THR A 1 151 ? -7.129 -17.109 2.504 1 98.88 151 THR A CA 1
ATOM 1139 C C . THR A 1 151 ? -7.07 -18.578 2.084 1 98.88 151 THR A C 1
ATOM 1141 O O . THR A 1 151 ? -8.062 -19.297 2.188 1 98.88 151 THR A O 1
ATOM 1144 N N . THR A 1 152 ? -5.906 -18.969 1.712 1 98.5 152 THR A N 1
ATOM 1145 C CA . THR A 1 152 ? -5.727 -20.297 1.126 1 98.5 152 THR A CA 1
ATOM 1146 C C . THR A 1 152 ? -5.191 -21.281 2.162 1 98.5 152 THR A C 1
ATOM 1148 O O . THR A 1 152 ? -5.234 -22.484 1.954 1 98.5 152 THR A O 1
ATOM 1151 N N . SER A 1 153 ? -4.617 -20.766 3.248 1 98.06 153 SER A N 1
ATOM 1152 C CA . SER A 1 153 ? -3.943 -21.625 4.215 1 98.06 153 SER A CA 1
ATOM 1153 C C . SER A 1 153 ? -3.939 -21 5.605 1 98.06 153 SER A C 1
ATOM 1155 O O . SER A 1 153 ? -4.184 -19.797 5.75 1 98.06 153 SER A O 1
ATOM 1157 N N . GLU A 1 154 ? -3.639 -21.844 6.562 1 97.62 154 GLU A N 1
ATOM 1158 C CA . GLU A 1 154 ? -3.502 -21.359 7.93 1 97.62 154 GLU A CA 1
ATOM 1159 C C . GLU A 1 154 ? -2.283 -20.453 8.07 1 97.62 154 GLU A C 1
ATOM 1161 O O . GLU A 1 154 ? -2.285 -19.531 8.883 1 97.62 154 GLU A O 1
ATOM 1166 N N . ILE A 1 155 ? -1.296 -20.688 7.297 1 97.69 155 ILE A N 1
ATOM 1167 C CA . ILE A 1 155 ? -0.109 -19.844 7.305 1 97.69 155 ILE A CA 1
ATOM 1168 C C . ILE A 1 155 ? -0.484 -18.422 6.879 1 97.69 155 ILE A C 1
ATOM 1170 O O . ILE A 1 155 ? -0.066 -17.438 7.508 1 97.69 155 ILE A O 1
ATOM 1174 N N . ALA A 1 156 ? -1.293 -18.312 5.852 1 98.38 156 ALA A N 1
ATOM 1175 C CA . ALA A 1 156 ? -1.765 -17 5.395 1 98.38 156 ALA A CA 1
ATOM 1176 C C . ALA A 1 156 ? -2.598 -16.312 6.473 1 98.38 156 ALA A C 1
ATOM 1178 O O . ALA A 1 156 ? -2.461 -15.109 6.695 1 98.38 156 ALA A O 1
ATOM 1179 N N . ASN A 1 157 ? -3.443 -17.109 7.168 1 98.62 157 ASN A N 1
ATOM 1180 C CA . ASN A 1 157 ? -4.203 -16.578 8.289 1 98.62 157 ASN A CA 1
ATOM 1181 C C . ASN A 1 157 ? -3.285 -15.977 9.352 1 98.62 157 ASN A C 1
ATOM 1183 O O . ASN A 1 157 ? -3.51 -14.859 9.812 1 98.62 157 ASN A O 1
ATOM 1187 N N . ALA A 1 158 ? -2.297 -16.734 9.68 1 98.06 158 ALA A N 1
ATOM 1188 C CA . ALA A 1 158 ? -1.369 -16.328 10.734 1 98.06 158 ALA A CA 1
ATOM 1189 C C . ALA A 1 158 ? -0.615 -15.055 10.336 1 98.06 158 ALA A C 1
ATOM 1191 O O . ALA A 1 158 ? -0.383 -14.172 11.164 1 98.06 158 ALA A O 1
ATOM 1192 N N . ASN A 1 159 ? -0.222 -15 9.078 1 97.75 159 ASN A N 1
ATOM 1193 C CA . ASN A 1 159 ? 0.442 -13.797 8.586 1 97.75 159 ASN A CA 1
ATOM 1194 C C . ASN A 1 159 ? -0.425 -12.562 8.781 1 97.75 159 ASN A C 1
ATOM 1196 O O . ASN A 1 159 ? 0.067 -11.516 9.211 1 97.75 159 ASN A O 1
ATOM 1200 N N . LEU A 1 160 ? -1.718 -12.656 8.469 1 98.5 160 LEU A N 1
ATOM 1201 C CA . LEU A 1 160 ? -2.639 -11.531 8.562 1 98.5 160 LEU A CA 1
ATOM 1202 C C . LEU A 1 160 ? -2.887 -11.156 10.023 1 98.5 160 LEU A C 1
ATOM 1204 O O . LEU A 1 160 ? -2.926 -9.969 10.359 1 98.5 160 LEU A O 1
ATOM 1208 N N . ARG A 1 161 ? -3.02 -12.141 10.852 1 97.94 161 ARG A N 1
ATOM 1209 C CA . ARG A 1 161 ? -3.203 -11.867 12.273 1 97.94 161 ARG A CA 1
ATOM 1210 C C . ARG A 1 161 ? -1.992 -11.148 12.859 1 97.94 161 ARG A C 1
ATOM 1212 O O . ARG A 1 161 ? -2.139 -10.227 13.664 1 97.94 161 ARG A O 1
ATOM 1219 N N . LYS A 1 162 ? -0.83 -11.594 12.445 1 95.75 162 LYS A N 1
ATOM 1220 C CA . LYS A 1 162 ? 0.402 -10.945 12.891 1 95.75 162 LYS A CA 1
ATOM 1221 C C . LYS A 1 162 ? 0.432 -9.477 12.477 1 95.75 162 LYS A C 1
ATOM 1223 O O . LYS A 1 162 ? 1.058 -8.648 13.141 1 95.75 162 LYS A O 1
ATOM 1228 N N . LEU A 1 163 ? -0.295 -9.203 11.422 1 95.25 163 LEU A N 1
ATOM 1229 C CA . LEU A 1 163 ? -0.345 -7.836 10.922 1 95.25 163 LEU A CA 1
ATOM 1230 C C . LEU A 1 163 ? -1.466 -7.055 11.594 1 95.25 163 LEU A C 1
ATOM 1232 O O . LEU A 1 163 ? -1.704 -5.891 11.258 1 95.25 163 LEU A O 1
ATOM 1236 N N . GLY A 1 164 ? -2.197 -7.691 12.453 1 93.75 164 GLY A N 1
ATOM 1237 C CA . GLY A 1 164 ? -3.16 -6.996 13.297 1 93.75 164 GLY A CA 1
ATOM 1238 C C . GLY A 1 164 ? -4.566 -7.016 12.727 1 93.75 164 GLY A C 1
ATOM 1239 O O . GLY A 1 164 ? -5.469 -6.367 13.266 1 93.75 164 GLY A O 1
ATOM 1240 N N . PHE A 1 165 ? -4.793 -7.738 11.672 1 97 165 PHE A N 1
ATOM 1241 C CA . PHE A 1 165 ? -6.141 -7.801 11.109 1 97 165 PHE A CA 1
ATOM 1242 C C . PHE A 1 165 ? -7.055 -8.641 11.992 1 97 165 PHE A C 1
ATOM 1244 O O . PHE A 1 165 ? -6.633 -9.656 12.547 1 97 165 PHE A O 1
ATOM 1251 N N . ALA A 1 166 ? -8.305 -8.258 12.07 1 96.75 166 ALA A N 1
ATOM 1252 C CA . ALA A 1 166 ? -9.297 -8.945 12.898 1 96.75 166 ALA A CA 1
ATOM 1253 C C . ALA A 1 166 ? -9.766 -10.234 12.234 1 96.75 166 ALA A C 1
ATOM 1255 O O . ALA A 1 166 ? -9.805 -10.336 11.008 1 96.75 166 ALA A O 1
ATOM 1256 N N . ASP A 1 167 ? -10.188 -11.133 13.023 1 97.94 167 ASP A N 1
ATOM 1257 C CA . ASP A 1 167 ? -10.695 -12.406 12.531 1 97.94 167 ASP A CA 1
ATOM 1258 C C . ASP A 1 167 ? -11.938 -12.211 11.664 1 97.94 167 ASP A C 1
ATOM 1260 O O . ASP A 1 167 ? -12.18 -12.984 10.734 1 97.94 167 ASP A O 1
ATOM 1264 N N . SER A 1 168 ? -12.648 -11.188 11.906 1 98.25 168 SER A N 1
ATOM 1265 C CA . SER A 1 168 ? -13.867 -10.922 11.148 1 98.25 168 SER A CA 1
ATOM 1266 C C . SER A 1 168 ? -13.547 -10.594 9.695 1 98.25 168 SER A C 1
ATOM 1268 O O . SER A 1 168 ? -14.422 -10.641 8.828 1 98.25 168 SER A O 1
ATOM 1270 N N . GLN A 1 169 ? -12.281 -10.188 9.43 1 98.5 169 GLN A N 1
ATOM 1271 C CA . GLN A 1 169 ? -11.859 -9.828 8.07 1 98.5 169 GLN A CA 1
ATOM 1272 C C . GLN A 1 169 ? -11.234 -11.023 7.359 1 98.5 169 GLN A C 1
ATOM 1274 O O . GLN A 1 169 ? -11.047 -11 6.145 1 98.5 169 GLN A O 1
ATOM 1279 N N . ILE A 1 170 ? -10.828 -12.062 8.102 1 98.88 170 ILE A N 1
ATOM 1280 C CA . ILE A 1 170 ? -10.07 -13.195 7.578 1 98.88 170 ILE A CA 1
ATOM 1281 C C . ILE A 1 170 ? -10.992 -14.398 7.391 1 98.88 170 ILE A C 1
ATOM 1283 O O . ILE A 1 170 ? -11.539 -14.922 8.359 1 98.88 170 ILE A O 1
ATOM 1287 N N . HIS A 1 171 ? -11.18 -14.828 6.168 1 98.94 171 HIS A N 1
ATOM 1288 C CA . HIS A 1 171 ? -12.047 -15.953 5.836 1 98.94 171 HIS A CA 1
ATOM 1289 C C . HIS A 1 171 ? -11.258 -17.094 5.207 1 98.94 171 HIS A C 1
ATOM 1291 O O . HIS A 1 171 ? -10.82 -16.984 4.059 1 98.94 171 HIS A O 1
ATOM 1297 N N . PHE A 1 172 ? -11.086 -18.188 5.973 1 98.88 172 PHE A N 1
ATOM 1298 C CA . PHE A 1 172 ? -10.383 -19.359 5.477 1 98.88 172 PHE A CA 1
ATOM 1299 C C . PHE A 1 172 ? -11.266 -20.156 4.516 1 98.88 172 PHE A C 1
ATOM 1301 O O . PHE A 1 172 ? -12.266 -20.75 4.93 1 98.88 172 PHE A O 1
ATOM 1308 N N . VAL A 1 173 ? -10.805 -20.156 3.205 1 98.88 173 VAL A N 1
ATOM 1309 C CA . VAL A 1 173 ? -11.758 -20.672 2.229 1 98.88 173 VAL A CA 1
ATOM 1310 C C . VAL A 1 173 ? -11.086 -21.719 1.34 1 98.88 173 VAL A C 1
ATOM 1312 O O . VAL A 1 173 ? -11.758 -22.453 0.613 1 98.88 173 VAL A O 1
ATOM 1315 N N . GLY A 1 174 ? -9.812 -21.797 1.317 1 98.69 174 GLY A N 1
ATOM 1316 C CA . GLY A 1 174 ? -9.102 -22.672 0.409 1 98.69 174 GLY A CA 1
ATOM 1317 C C . GLY A 1 174 ? -8.523 -21.953 -0.792 1 98.69 174 GLY A C 1
ATOM 1318 O O . GLY A 1 174 ? -8.172 -20.781 -0.706 1 98.69 174 GLY A O 1
ATOM 1319 N N . ASN A 1 175 ? -8.305 -22.656 -1.91 1 98.5 175 ASN A N 1
ATOM 1320 C CA . ASN A 1 175 ? -7.555 -22.172 -3.061 1 98.5 175 ASN A CA 1
ATOM 1321 C C . ASN A 1 175 ? -8.336 -22.344 -4.359 1 98.5 175 ASN A C 1
ATOM 1323 O O . ASN A 1 175 ? -8.523 -23.469 -4.824 1 98.5 175 ASN A O 1
ATOM 1327 N N . THR A 1 176 ? -8.648 -21.219 -5 1 98.44 176 THR A N 1
ATOM 1328 C CA . THR A 1 176 ? -9.477 -21.266 -6.199 1 98.44 176 THR A CA 1
ATOM 1329 C C . THR A 1 176 ? -8.719 -21.922 -7.352 1 98.44 176 THR A C 1
ATOM 1331 O O . THR A 1 176 ? -9.328 -22.438 -8.289 1 98.44 176 THR A O 1
ATOM 1334 N N . MET A 1 177 ? -7.402 -21.875 -7.32 1 97.19 177 MET A N 1
ATOM 1335 C CA . MET A 1 177 ? -6.625 -22.594 -8.336 1 97.19 177 MET A CA 1
ATOM 1336 C C . MET A 1 177 ? -6.945 -24.078 -8.312 1 97.19 177 MET A C 1
ATOM 1338 O O . MET A 1 177 ? -6.93 -24.734 -9.359 1 97.19 177 MET A O 1
ATOM 1342 N N . ILE A 1 178 ? -7.254 -24.578 -7.141 1 98.19 178 ILE A N 1
ATOM 1343 C CA . ILE A 1 178 ? -7.566 -25.984 -6.992 1 98.19 178 ILE A CA 1
ATOM 1344 C C . ILE A 1 178 ? -8.977 -26.266 -7.5 1 98.19 178 ILE A C 1
ATOM 1346 O O . ILE A 1 178 ? -9.242 -27.328 -8.07 1 98.19 178 ILE A O 1
ATOM 1350 N N . ASP A 1 179 ? -9.875 -25.266 -7.332 1 98.38 179 ASP A N 1
ATOM 1351 C CA . ASP A 1 179 ? -11.164 -25.375 -7.996 1 98.38 179 ASP A CA 1
ATOM 1352 C C . ASP A 1 179 ? -10.992 -25.641 -9.492 1 98.38 179 ASP A C 1
ATOM 1354 O O . ASP A 1 179 ? -11.609 -26.547 -10.047 1 98.38 179 ASP A O 1
ATOM 1358 N N . THR A 1 180 ? -10.172 -24.844 -10.117 1 96.75 180 THR A N 1
ATOM 1359 C CA . THR A 1 180 ? -9.93 -24.938 -11.547 1 96.75 180 THR A CA 1
ATOM 1360 C C . THR A 1 180 ? -9.281 -26.266 -11.898 1 96.75 180 THR A C 1
ATOM 1362 O O . THR A 1 180 ? -9.68 -26.922 -12.859 1 96.75 180 THR A O 1
ATOM 1365 N N . LEU A 1 181 ? -8.328 -26.672 -11.133 1 96.94 181 LEU A N 1
ATOM 1366 C CA . LEU A 1 181 ? -7.648 -27.938 -11.367 1 96.94 181 LEU A CA 1
ATOM 1367 C C . LEU A 1 181 ? -8.641 -29.094 -11.344 1 96.94 181 LEU A C 1
ATOM 1369 O O . LEU A 1 181 ? -8.703 -29.891 -12.289 1 96.94 181 LEU A O 1
ATOM 1373 N N . MET A 1 182 ? -9.422 -29.141 -10.336 1 97.06 182 MET A N 1
ATOM 1374 C CA . MET A 1 182 ? -10.336 -30.266 -10.148 1 97.06 182 MET A CA 1
ATOM 1375 C C . MET A 1 182 ? -11.414 -30.281 -11.227 1 97.06 182 MET A C 1
ATOM 1377 O O . MET A 1 182 ? -11.805 -31.344 -11.703 1 97.06 182 MET A O 1
ATOM 1381 N N . ALA A 1 183 ? -11.82 -29.141 -11.562 1 95.06 183 ALA A N 1
ATOM 1382 C CA . ALA A 1 183 ? -12.836 -29.047 -12.609 1 95.06 183 ALA A CA 1
ATOM 1383 C C . ALA A 1 183 ? -12.289 -29.531 -13.945 1 95.06 183 ALA A C 1
ATOM 1385 O O . ALA A 1 183 ? -13.039 -30.047 -14.781 1 95.06 183 ALA A O 1
ATOM 1386 N N . ASN A 1 184 ? -11.031 -29.422 -14.164 1 93.94 184 ASN A N 1
ATOM 1387 C CA . ASN A 1 184 ? -10.469 -29.719 -15.477 1 93.94 184 ASN A CA 1
ATOM 1388 C C . ASN A 1 184 ? -9.773 -31.078 -15.508 1 93.94 184 ASN A C 1
ATOM 1390 O O . ASN A 1 184 ? -9.461 -31.594 -16.578 1 93.94 184 ASN A O 1
ATOM 1394 N N . MET A 1 185 ? -9.602 -31.703 -14.43 1 96.06 185 MET A N 1
ATOM 1395 C CA . MET A 1 185 ? -8.859 -32.969 -14.336 1 96.06 185 MET A CA 1
ATOM 1396 C C . MET A 1 185 ? -9.445 -34 -15.273 1 96.06 185 MET A C 1
ATOM 1398 O O . MET A 1 185 ? -8.703 -34.688 -16 1 96.06 185 MET A O 1
ATOM 1402 N N . PRO A 1 186 ? -10.82 -34.094 -15.359 1 95.62 186 PRO A N 1
ATOM 1403 C CA . PRO A 1 186 ? -11.383 -35.094 -16.266 1 95.62 186 PRO A CA 1
ATOM 1404 C C . PRO A 1 186 ? -11.156 -34.75 -17.734 1 95.62 186 PRO A C 1
ATOM 1406 O O . PRO A 1 186 ? -11.359 -35.594 -18.625 1 95.62 186 PRO A O 1
ATOM 1409 N N . ARG A 1 187 ? -10.695 -33.562 -17.984 1 94.19 187 ARG A N 1
ATOM 1410 C CA . ARG A 1 187 ? -10.547 -33.062 -19.359 1 94.19 187 ARG A CA 1
ATOM 1411 C C . ARG A 1 187 ? -9.094 -33.094 -19.797 1 94.19 187 ARG A C 1
ATOM 1413 O O . ARG A 1 187 ? -8.773 -32.781 -20.938 1 94.19 187 ARG A O 1
ATOM 1420 N N . PHE A 1 188 ? -8.188 -33.469 -18.922 1 95.94 188 PHE A N 1
ATOM 1421 C CA . PHE A 1 188 ? -6.781 -33.562 -19.281 1 95.94 188 PHE A CA 1
ATOM 1422 C C . PHE A 1 188 ? -6.586 -34.375 -20.547 1 95.94 188 PHE A C 1
ATOM 1424 O O . PHE A 1 188 ? -7.273 -35.375 -20.75 1 95.94 188 PHE A O 1
ATOM 1431 N N . GLN A 1 189 ? -5.605 -33.875 -21.391 1 95.62 189 GLN A N 1
ATOM 1432 C CA . GLN A 1 189 ? -5.402 -34.531 -22.688 1 95.62 189 GLN A CA 1
ATOM 1433 C C . GLN A 1 189 ? -3.918 -34.75 -22.969 1 95.62 189 GLN A C 1
ATOM 1435 O O . GLN A 1 189 ? -3.119 -33.812 -22.828 1 95.62 189 GLN A O 1
ATOM 1440 N N . LYS A 1 190 ? -3.631 -35.906 -23.375 1 96.5 190 LYS A N 1
ATOM 1441 C CA . LYS A 1 190 ? -2.262 -36.188 -23.797 1 96.5 190 LYS A CA 1
ATOM 1442 C C . LYS A 1 190 ? -1.891 -35.344 -25.016 1 96.5 190 LYS A C 1
ATOM 1444 O O . LYS A 1 190 ? -2.65 -35.281 -25.984 1 96.5 190 LYS A O 1
ATOM 1449 N N . PRO A 1 191 ? -0.735 -34.688 -24.938 1 96.31 191 PRO A N 1
ATOM 1450 C CA . PRO A 1 191 ? -0.306 -33.969 -26.125 1 96.31 191 PRO A CA 1
ATOM 1451 C C . PRO A 1 191 ? -0.011 -34.875 -27.312 1 96.31 191 PRO A C 1
ATOM 1453 O O . PRO A 1 191 ? 0.307 -36.062 -27.109 1 96.31 191 PRO A O 1
ATOM 1456 N N . GLU A 1 192 ? -0.09 -34.281 -28.5 1 95.06 192 GLU A N 1
ATOM 1457 C CA . GLU A 1 192 ? 0.185 -35.031 -29.703 1 95.06 192 GLU A CA 1
ATOM 1458 C C . GLU A 1 192 ? 1.661 -34.969 -30.078 1 95.06 192 GLU A C 1
ATOM 1460 O O . GLU A 1 192 ? 2.332 -33.969 -29.797 1 95.06 192 GLU A O 1
ATOM 1465 N N . GLY A 1 193 ? 2.094 -36.094 -30.75 1 95.06 193 GLY A N 1
ATOM 1466 C CA . GLY A 1 193 ? 3.459 -36.094 -31.25 1 95.06 193 GLY A CA 1
ATOM 1467 C C . GLY A 1 193 ? 4.215 -37.375 -30.875 1 95.06 193 GLY A C 1
ATOM 1468 O O . GLY A 1 193 ? 3.893 -38.031 -29.875 1 95.06 193 GLY A O 1
ATOM 1469 N N . GLU A 1 194 ? 5.203 -37.562 -31.609 1 94.69 194 GLU A N 1
ATOM 1470 C CA . GLU A 1 194 ? 5.98 -38.781 -31.453 1 94.69 194 GLU A CA 1
ATOM 1471 C C . GLU A 1 194 ? 6.609 -38.875 -30.062 1 94.69 194 GLU A C 1
ATOM 1473 O O . GLU A 1 194 ? 6.621 -39.938 -29.438 1 94.69 194 GLU A O 1
ATOM 1478 N N . LEU A 1 195 ? 7.062 -37.781 -29.672 1 95.31 195 LEU A N 1
ATOM 1479 C CA . LEU A 1 195 ? 7.691 -37.719 -28.344 1 95.31 195 LEU A CA 1
ATOM 1480 C C . LEU A 1 195 ? 6.727 -38.188 -27.266 1 95.31 195 LEU A C 1
ATOM 1482 O O . LEU A 1 195 ? 7.082 -39.031 -26.438 1 95.31 195 LEU A O 1
ATOM 1486 N N . PHE A 1 196 ? 5.555 -37.688 -27.281 1 96.44 196 PHE A N 1
ATOM 1487 C CA . PHE A 1 196 ? 4.582 -37.938 -26.234 1 96.44 196 PHE A CA 1
ATOM 1488 C C . PHE A 1 196 ? 3.992 -39.344 -26.344 1 96.44 196 PHE A C 1
ATOM 1490 O O . PHE A 1 196 ? 3.516 -39.906 -25.344 1 96.44 196 PHE A O 1
ATOM 1497 N N . ASP A 1 197 ? 4.105 -39.875 -27.547 1 95.25 197 ASP A N 1
ATOM 1498 C CA . ASP A 1 197 ? 3.662 -41.25 -27.75 1 95.25 197 ASP A CA 1
ATOM 1499 C C . ASP A 1 197 ? 4.621 -42.25 -27.094 1 95.25 197 ASP A C 1
ATOM 1501 O O . ASP A 1 197 ? 4.227 -43.344 -26.719 1 95.25 197 ASP A O 1
ATOM 1505 N N . GLN A 1 198 ? 5.781 -41.781 -26.938 1 94.88 198 GLN A N 1
ATOM 1506 C CA . GLN A 1 198 ? 6.824 -42.719 -26.484 1 94.88 198 GLN A CA 1
ATOM 1507 C C . GLN A 1 198 ? 7.008 -42.625 -24.969 1 94.88 198 GLN A C 1
ATOM 1509 O O . GLN A 1 198 ? 7.621 -43.531 -24.375 1 94.88 198 GLN A O 1
ATOM 1514 N N . ILE A 1 199 ? 6.492 -41.625 -24.375 1 94.31 199 ILE A N 1
ATOM 1515 C CA . ILE A 1 199 ? 6.73 -41.5 -22.953 1 94.31 199 ILE A CA 1
ATOM 1516 C C . ILE A 1 199 ? 5.781 -42.406 -22.172 1 94.31 199 ILE A C 1
ATOM 1518 O O . ILE A 1 199 ? 4.645 -42.625 -22.609 1 94.31 199 ILE A O 1
ATOM 1522 N N . LYS A 1 200 ? 6.336 -43 -21.094 1 96.56 200 LYS A N 1
ATOM 1523 C CA . LYS A 1 200 ? 5.586 -43.906 -20.234 1 96.56 200 LYS A CA 1
ATOM 1524 C C . LYS A 1 200 ? 5.25 -43.219 -18.906 1 96.56 200 LYS A C 1
ATOM 1526 O O . LYS A 1 200 ? 6.047 -42.438 -18.375 1 96.56 200 LYS A O 1
ATOM 1531 N N . GLU A 1 201 ? 4.109 -43.594 -18.359 1 97.19 201 GLU A N 1
ATOM 1532 C CA . GLU A 1 201 ? 3.643 -43.062 -17.094 1 97.19 201 GLU A CA 1
ATOM 1533 C C . GLU A 1 201 ? 4.688 -43.25 -15.992 1 97.19 201 GLU A C 1
ATOM 1535 O O . GLU A 1 201 ? 5.285 -44.312 -15.875 1 97.19 201 GLU A O 1
ATOM 1540 N N . LYS A 1 202 ? 4.984 -42.219 -15.297 1 97.69 202 LYS A N 1
ATOM 1541 C CA . LYS A 1 202 ? 5.867 -42.188 -14.133 1 97.69 202 LYS A CA 1
ATOM 1542 C C . LYS A 1 202 ? 7.305 -42.5 -14.523 1 97.69 202 LYS A C 1
ATOM 1544 O O . LYS A 1 202 ? 8.109 -42.938 -13.688 1 97.69 202 LYS A O 1
ATOM 1549 N N . GLN A 1 203 ? 7.629 -42.312 -15.781 1 98.19 203 GLN A N 1
ATOM 1550 C CA . GLN A 1 203 ? 8.984 -42.594 -16.25 1 98.19 203 GLN A CA 1
ATOM 1551 C C . GLN A 1 203 ? 9.539 -41.406 -17.031 1 98.19 203 GLN A C 1
ATOM 1553 O O . GLN A 1 203 ? 10.242 -41.562 -18.031 1 98.19 203 GLN A O 1
ATOM 1558 N N . TYR A 1 204 ? 9.078 -40.219 -16.641 1 98.62 204 TYR A N 1
ATOM 1559 C CA . TYR A 1 204 ? 9.625 -39 -17.188 1 98.62 204 TYR A CA 1
ATOM 1560 C C . TYR A 1 204 ? 9.461 -37.844 -16.188 1 98.62 204 TYR A C 1
ATOM 1562 O O . TYR A 1 204 ? 8.734 -37.969 -15.203 1 98.62 204 TYR A O 1
ATOM 1570 N N . PHE A 1 205 ? 10.172 -36.781 -16.453 1 98.69 205 PHE A N 1
ATOM 1571 C CA . PHE A 1 205 ? 10.07 -35.562 -15.656 1 98.69 205 PHE A CA 1
ATOM 1572 C C . PHE A 1 205 ? 9.492 -34.406 -16.484 1 98.69 205 PHE A C 1
ATOM 1574 O O . PHE A 1 205 ? 9.648 -34.406 -17.703 1 98.69 205 PHE A O 1
ATOM 1581 N N . VAL A 1 206 ? 8.766 -33.531 -15.828 1 98.19 206 VAL A N 1
ATOM 1582 C CA . VAL A 1 206 ? 8.375 -32.25 -16.406 1 98.19 206 VAL A CA 1
ATOM 1583 C C . VAL A 1 206 ? 9.188 -31.141 -15.789 1 98.19 206 VAL A C 1
ATOM 1585 O O . VAL A 1 206 ? 9.344 -31.078 -14.562 1 98.19 206 VAL A O 1
ATOM 1588 N N . MET A 1 207 ? 9.742 -30.281 -16.609 1 96.62 207 MET A N 1
ATOM 1589 C CA . MET A 1 207 ? 10.578 -29.188 -16.141 1 96.62 207 MET A CA 1
ATOM 1590 C C . MET A 1 207 ? 10.047 -27.844 -16.625 1 96.62 207 MET A C 1
ATOM 1592 O O . MET A 1 207 ? 9.609 -27.719 -17.766 1 96.62 207 MET A O 1
ATOM 1596 N N . THR A 1 208 ? 9.898 -26.875 -15.727 1 93.62 208 THR A N 1
ATOM 1597 C CA . THR A 1 208 ? 9.625 -25.5 -16.109 1 93.62 208 THR A CA 1
ATOM 1598 C C . THR A 1 208 ? 10.648 -24.547 -15.477 1 93.62 208 THR A C 1
ATOM 1600 O O . THR A 1 208 ? 10.961 -24.672 -14.297 1 93.62 208 THR A O 1
ATOM 1603 N N . MET A 1 209 ? 11.219 -23.641 -16.281 1 87.12 209 MET A N 1
ATOM 1604 C CA . MET A 1 209 ? 12.195 -22.656 -15.828 1 87.12 209 MET A CA 1
ATOM 1605 C C . MET A 1 209 ? 11.914 -21.297 -16.438 1 87.12 209 MET A C 1
ATOM 1607 O O . MET A 1 209 ? 11.742 -21.172 -17.656 1 87.12 209 MET A O 1
ATOM 1611 N N . HIS A 1 210 ? 11.68 -20.234 -15.625 1 71.88 210 HIS A N 1
ATOM 1612 C CA . HIS A 1 210 ? 11.352 -18.891 -16.109 1 71.88 210 HIS A CA 1
ATOM 1613 C C . HIS A 1 210 ? 12.547 -17.953 -15.969 1 71.88 210 HIS A C 1
ATOM 1615 O O . HIS A 1 210 ? 12.5 -16.812 -16.422 1 71.88 210 HIS A O 1
ATOM 1621 N N . ARG A 1 211 ? 13.594 -18.141 -15.422 1 58.91 211 ARG A N 1
ATOM 1622 C CA . ARG A 1 211 ? 14.656 -17.188 -15.125 1 58.91 211 ARG A CA 1
ATOM 1623 C C . ARG A 1 211 ? 15.32 -16.688 -16.406 1 58.91 211 ARG A C 1
ATOM 1625 O O . ARG A 1 211 ? 15.57 -17.469 -17.328 1 58.91 211 ARG A O 1
ATOM 1632 N N . PRO A 1 212 ? 15.25 -15.219 -16.359 1 51.47 212 PRO A N 1
ATOM 1633 C CA . PRO A 1 212 ? 15.969 -14.703 -17.531 1 51.47 212 PRO A CA 1
ATOM 1634 C C . PRO A 1 212 ? 17.406 -15.203 -17.609 1 51.47 212 PRO A C 1
ATOM 1636 O O . PRO A 1 212 ? 18.031 -15.445 -16.578 1 51.47 212 PRO A O 1
ATOM 1639 N N . ALA A 1 213 ? 17.703 -15.727 -18.656 1 49.78 213 ALA A N 1
ATOM 1640 C CA . ALA A 1 213 ? 19.094 -16.094 -18.938 1 49.78 213 ALA A CA 1
ATOM 1641 C C . ALA A 1 213 ? 19.969 -14.859 -19.109 1 49.78 213 ALA A C 1
ATOM 1643 O O . ALA A 1 213 ? 20.016 -14.281 -20.203 1 49.78 213 ALA A O 1
ATOM 1644 N N . ASN A 1 214 ? 20.094 -14 -18.016 1 48.06 214 ASN A N 1
ATOM 1645 C CA . ASN A 1 214 ? 21.219 -13.117 -18.297 1 48.06 214 ASN A CA 1
ATOM 1646 C C . ASN A 1 214 ? 22.547 -13.867 -18.234 1 48.06 214 ASN A C 1
ATOM 1648 O O . ASN A 1 214 ? 22.609 -14.984 -17.719 1 48.06 214 ASN A O 1
ATOM 1652 N N . VAL A 1 215 ? 23.5 -13.328 -19.031 1 46.69 215 VAL A N 1
ATOM 1653 C CA . VAL A 1 215 ? 24.797 -13.945 -19.297 1 46.69 215 VAL A CA 1
ATOM 1654 C C . VAL A 1 215 ? 25.328 -14.594 -18.031 1 46.69 215 VAL A C 1
ATOM 1656 O O . VAL A 1 215 ? 25.828 -15.719 -18.047 1 46.69 215 VAL A O 1
ATOM 1659 N N . ASP A 1 216 ? 25.312 -13.781 -16.922 1 53.38 216 ASP A N 1
ATOM 1660 C CA . ASP A 1 216 ? 25.859 -14.289 -15.664 1 53.38 216 ASP A CA 1
ATOM 1661 C C . ASP A 1 216 ? 25.047 -15.484 -15.164 1 53.38 216 ASP A C 1
ATOM 1663 O O . ASP A 1 216 ? 25.609 -16.391 -14.547 1 53.38 216 ASP A O 1
ATOM 1667 N N . GLN A 1 217 ? 23.828 -15.406 -15.703 1 71.56 217 GLN A N 1
ATOM 1668 C CA . GLN A 1 217 ? 22.938 -16.438 -15.203 1 71.56 217 GLN A CA 1
ATOM 1669 C C . GLN A 1 217 ? 22.953 -17.672 -16.109 1 71.56 217 GLN A C 1
ATOM 1671 O O . GLN A 1 217 ? 22.516 -18.75 -15.727 1 71.56 217 GLN A O 1
ATOM 1676 N N . GLU A 1 218 ? 23.766 -17.531 -17.109 1 76.69 218 GLU A N 1
ATOM 1677 C CA . GLU A 1 218 ? 23.797 -18.609 -18.094 1 76.69 218 GLU A CA 1
ATOM 1678 C C . GLU A 1 218 ? 24.594 -19.797 -17.562 1 76.69 218 GLU A C 1
ATOM 1680 O O . GLU A 1 218 ? 24.188 -20.953 -17.719 1 76.69 218 GLU A O 1
ATOM 1685 N N . GLU A 1 219 ? 25.688 -19.531 -16.984 1 81.31 219 GLU A N 1
ATOM 1686 C CA . GLU A 1 219 ? 26.516 -20.609 -16.453 1 81.31 219 GLU A CA 1
ATOM 1687 C C . GLU A 1 219 ? 25.781 -21.375 -15.352 1 81.31 219 GLU A C 1
ATOM 1689 O O . GLU A 1 219 ? 25.844 -22.594 -15.289 1 81.31 219 GLU A O 1
ATOM 1694 N N . LYS A 1 220 ? 25.156 -20.625 -14.523 1 83.44 220 LYS A N 1
ATOM 1695 C CA . LYS A 1 220 ? 24.406 -21.25 -13.438 1 83.44 220 LYS A CA 1
ATOM 1696 C C . LYS A 1 220 ? 23.266 -22.109 -13.977 1 83.44 220 LYS A C 1
ATOM 1698 O O . LYS A 1 220 ? 22.969 -23.188 -13.43 1 83.44 220 LYS A O 1
ATOM 1703 N N . LEU A 1 221 ? 22.734 -21.625 -15.023 1 86.31 221 LEU A N 1
ATOM 1704 C CA . LEU A 1 221 ? 21.641 -22.375 -15.656 1 86.31 221 LEU A CA 1
ATOM 1705 C C . LEU A 1 221 ? 22.156 -23.672 -16.266 1 86.31 221 LEU A C 1
ATOM 1707 O O . LEU A 1 221 ? 21.531 -24.719 -16.141 1 86.31 221 LEU A O 1
ATOM 1711 N N . LYS A 1 222 ? 23.25 -23.594 -16.906 1 87.69 222 LYS A N 1
ATOM 1712 C CA . LYS A 1 222 ? 23.859 -24.766 -17.5 1 87.69 222 LYS A CA 1
ATOM 1713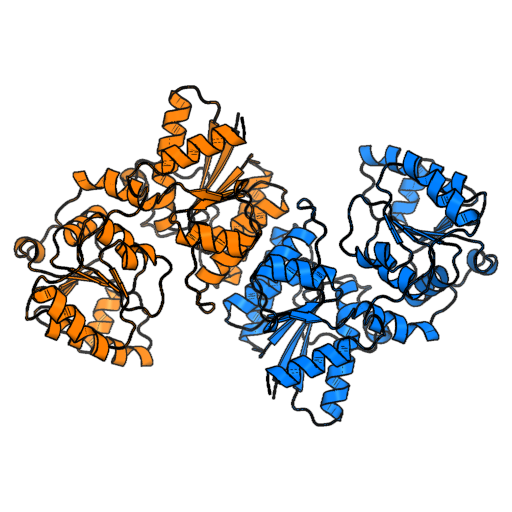 C C . LYS A 1 222 ? 24.203 -25.812 -16.438 1 87.69 222 LYS A C 1
ATOM 1715 O O . LYS A 1 222 ? 23.922 -27 -16.609 1 87.69 222 LYS A O 1
ATOM 1720 N N . GLU A 1 223 ? 24.75 -25.312 -15.391 1 91 223 GLU A N 1
ATOM 1721 C CA . GLU A 1 223 ? 25.094 -26.203 -14.289 1 91 223 GLU A CA 1
ATOM 1722 C C . GLU A 1 223 ? 23.859 -26.875 -13.711 1 91 223 GLU A C 1
ATOM 1724 O O . GLU A 1 223 ? 23.891 -28.062 -13.375 1 91 223 GLU A O 1
ATOM 1729 N N . MET A 1 224 ? 22.844 -26.141 -13.578 1 92.81 224 MET A N 1
ATOM 1730 C CA . MET A 1 224 ? 21.609 -26.672 -13.023 1 92.81 224 MET A CA 1
ATOM 1731 C C . MET A 1 224 ? 21.016 -27.734 -13.945 1 92.81 224 MET A C 1
ATOM 1733 O O . MET A 1 224 ? 20.625 -28.812 -13.492 1 92.81 224 MET A O 1
ATOM 1737 N N . ILE A 1 225 ? 21 -27.469 -15.211 1 92.88 225 ILE A N 1
ATOM 1738 C CA . ILE A 1 225 ? 20.422 -28.391 -16.188 1 92.88 225 ILE A CA 1
ATOM 1739 C C . ILE A 1 225 ? 21.266 -29.672 -16.234 1 92.88 225 ILE A C 1
ATOM 1741 O O . ILE A 1 225 ? 20.734 -30.766 -16.312 1 92.88 225 ILE A O 1
ATOM 1745 N N . GLU A 1 226 ? 22.5 -29.5 -16.156 1 93.56 226 GLU A N 1
ATOM 1746 C CA . GLU A 1 226 ? 23.375 -30.656 -16.125 1 93.56 226 GLU A CA 1
ATOM 1747 C C . GLU A 1 226 ? 23.094 -31.531 -14.906 1 93.56 226 GLU A C 1
ATOM 1749 O O . GLU A 1 226 ? 23.047 -32.75 -15.016 1 93.56 226 GLU A O 1
ATOM 1754 N N . ALA A 1 227 ? 22.969 -30.875 -13.812 1 95.69 227 ALA A N 1
ATOM 1755 C CA . ALA A 1 227 ? 22.656 -31.609 -12.586 1 95.69 227 ALA A CA 1
ATOM 1756 C C . ALA A 1 227 ? 21.328 -32.344 -12.711 1 95.69 227 ALA A C 1
ATOM 1758 O O . ALA A 1 227 ? 21.203 -33.469 -12.242 1 95.69 227 ALA A O 1
ATOM 1759 N N . ILE A 1 228 ? 20.359 -31.766 -13.32 1 97.31 228 ILE A N 1
ATOM 1760 C CA . ILE A 1 228 ? 19.047 -32.375 -13.523 1 97.31 228 ILE A CA 1
ATOM 1761 C C . ILE A 1 228 ? 19.172 -33.594 -14.43 1 97.31 228 ILE A C 1
ATOM 1763 O O . ILE A 1 228 ? 18.672 -34.656 -14.109 1 97.31 228 ILE A O 1
ATOM 1767 N N . VAL A 1 229 ? 19.891 -33.438 -15.531 1 96.94 229 VAL A N 1
ATOM 1768 C CA . VAL A 1 229 ? 20.047 -34.5 -16.516 1 96.94 229 VAL A CA 1
ATOM 1769 C C . VAL A 1 229 ? 20.766 -35.688 -15.875 1 96.94 229 VAL A C 1
ATOM 1771 O O . VAL A 1 229 ? 20.328 -36.844 -16.031 1 96.94 229 VAL A O 1
ATOM 1774 N N . LYS A 1 230 ? 21.734 -35.344 -15.172 1 96.75 230 LYS A N 1
ATOM 1775 C CA . LYS A 1 230 ? 22.484 -36.406 -14.508 1 96.75 230 LYS A CA 1
ATOM 1776 C C . LYS A 1 230 ? 21.625 -37.125 -13.461 1 96.75 230 LYS A C 1
ATOM 1778 O O . LYS A 1 230 ? 21.641 -38.344 -13.375 1 96.75 230 LYS A O 1
ATOM 1783 N N . GLY A 1 231 ? 20.922 -36.406 -12.758 1 97.38 231 GLY A N 1
ATOM 1784 C CA . GLY A 1 231 ? 20.172 -36.938 -11.633 1 97.38 231 GLY A CA 1
ATOM 1785 C C . GLY A 1 231 ? 18.938 -37.688 -12.055 1 97.38 231 GLY A C 1
ATOM 1786 O O . GLY A 1 231 ? 18.391 -38.5 -11.273 1 97.38 231 GLY A O 1
ATOM 1787 N N . THR A 1 232 ? 18.438 -37.5 -13.281 1 97.56 232 THR A N 1
ATOM 1788 C CA . THR A 1 232 ? 17.234 -38.156 -13.75 1 97.56 232 THR A CA 1
ATOM 1789 C C . THR A 1 232 ? 17.562 -39.438 -14.477 1 97.56 232 THR A C 1
ATOM 1791 O O . THR A 1 232 ? 16.688 -40.125 -15 1 97.56 232 THR A O 1
ATOM 1794 N N . GLU A 1 233 ? 18.828 -39.812 -14.578 1 96.12 233 GLU A N 1
ATOM 1795 C CA . GLU A 1 233 ? 19.359 -41.094 -14.977 1 96.12 233 GLU A CA 1
ATOM 1796 C C . GLU A 1 233 ? 18.797 -41.531 -16.328 1 96.12 233 GLU A C 1
ATOM 1798 O O . GLU A 1 233 ? 18.344 -42.656 -16.484 1 96.12 233 GLU A O 1
ATOM 1803 N N . GLY A 1 234 ? 18.672 -40.594 -17.188 1 95.69 234 GLY A N 1
ATOM 1804 C CA . GLY A 1 234 ? 18.344 -40.938 -18.578 1 95.69 234 GLY A CA 1
ATOM 1805 C C . GLY A 1 234 ? 16.859 -40.875 -18.844 1 95.69 234 GLY A C 1
ATOM 1806 O O . GLY A 1 234 ? 16.438 -41 -20 1 95.69 234 GLY A O 1
ATOM 1807 N N . LEU A 1 235 ? 16.094 -40.719 -17.844 1 97.69 235 LEU A N 1
ATOM 1808 C CA . LEU A 1 235 ? 14.664 -40.562 -18.078 1 97.69 235 LEU A CA 1
ATOM 1809 C C . LEU A 1 235 ? 14.383 -39.281 -18.891 1 97.69 235 LEU A C 1
ATOM 1811 O O . LEU A 1 235 ? 15.047 -38.281 -18.703 1 97.69 235 LEU A O 1
ATOM 1815 N N . PRO A 1 236 ? 13.352 -39.344 -19.75 1 98.19 236 PRO A N 1
ATOM 1816 C CA . PRO A 1 236 ? 12.992 -38.125 -20.516 1 98.19 236 PRO A CA 1
ATOM 1817 C C . PRO A 1 236 ? 12.602 -36.969 -19.625 1 98.19 236 PRO A C 1
ATOM 1819 O O . PRO A 1 236 ? 11.93 -37.156 -18.609 1 98.19 236 PRO A O 1
ATOM 1822 N N . ILE A 1 237 ? 13.102 -35.844 -19.969 1 98.19 237 ILE A N 1
ATOM 1823 C CA . ILE A 1 237 ? 12.727 -34.562 -19.344 1 98.19 237 ILE A CA 1
ATOM 1824 C C . ILE A 1 237 ? 11.984 -33.688 -20.359 1 98.19 237 ILE A C 1
ATOM 1826 O O . ILE A 1 237 ? 12.57 -33.219 -21.328 1 98.19 237 ILE A O 1
ATOM 1830 N N . ILE A 1 238 ? 10.695 -33.531 -20.109 1 97.81 238 ILE A N 1
ATOM 1831 C CA . ILE A 1 238 ? 9.883 -32.688 -20.969 1 97.81 238 ILE A CA 1
ATOM 1832 C C . ILE A 1 238 ? 9.953 -31.234 -20.5 1 97.81 238 ILE A C 1
ATOM 1834 O O . ILE A 1 238 ? 9.555 -30.922 -19.359 1 97.81 238 ILE A O 1
ATOM 1838 N N . PHE A 1 239 ? 10.414 -30.344 -21.391 1 95.88 239 PHE A N 1
ATOM 1839 C CA . PHE A 1 239 ? 10.664 -28.953 -21.062 1 95.88 239 PHE A CA 1
ATOM 1840 C C . PHE A 1 239 ? 9.969 -28.031 -22.062 1 95.88 239 PHE A C 1
ATOM 1842 O O . PHE A 1 239 ? 10.609 -27.531 -23 1 95.88 239 PHE A O 1
ATOM 1849 N N . PRO A 1 240 ? 8.688 -27.734 -21.797 1 93.69 240 PRO A N 1
ATOM 1850 C CA . PRO A 1 240 ? 8.039 -26.734 -22.641 1 93.69 240 PRO A CA 1
ATOM 1851 C C . PRO A 1 240 ? 8.641 -25.344 -22.484 1 93.69 240 PRO A C 1
ATOM 1853 O O . PRO A 1 240 ? 8.672 -24.797 -21.375 1 93.69 240 PRO A O 1
ATOM 1856 N N . VAL A 1 241 ? 9.141 -24.75 -23.547 1 89.44 241 VAL A N 1
ATOM 1857 C CA . VAL A 1 241 ? 9.812 -23.453 -23.484 1 89.44 241 VAL A CA 1
ATOM 1858 C C . VAL A 1 241 ? 9.516 -22.656 -24.75 1 89.44 241 VAL A C 1
ATOM 1860 O O . VAL A 1 241 ? 9.227 -23.234 -25.797 1 89.44 241 VAL A O 1
ATOM 1863 N N . HIS A 1 242 ? 9.562 -21.453 -24.547 1 85.69 242 HIS A N 1
ATOM 1864 C CA . HIS A 1 242 ? 9.453 -20.609 -25.734 1 85.69 242 HIS A CA 1
ATOM 1865 C C . HIS A 1 242 ? 10.578 -20.891 -26.719 1 85.69 242 HIS A C 1
ATOM 1867 O O . HIS A 1 242 ? 11.727 -21.094 -26.312 1 85.69 242 HIS A O 1
ATOM 1873 N N . PRO A 1 243 ? 10.328 -20.766 -28 1 84.06 243 PRO A N 1
ATOM 1874 C CA . PRO A 1 243 ? 11.344 -21.062 -29 1 84.06 243 PRO A CA 1
ATOM 1875 C C . PRO A 1 243 ? 12.602 -20.219 -28.844 1 84.06 243 PRO A C 1
ATOM 1877 O O . PRO A 1 243 ? 13.711 -20.719 -29.047 1 84.06 243 PRO A O 1
ATOM 1880 N N . ARG A 1 244 ? 12.422 -19.016 -28.469 1 80.44 244 ARG A N 1
ATOM 1881 C CA . ARG A 1 244 ? 13.57 -18.125 -28.266 1 80.44 244 ARG A CA 1
ATOM 1882 C C . ARG A 1 244 ? 14.469 -18.656 -27.141 1 80.44 244 ARG A C 1
ATOM 1884 O O . ARG A 1 244 ? 15.695 -18.609 -27.25 1 80.44 244 ARG A O 1
ATOM 1891 N N . THR A 1 245 ? 13.852 -19.094 -26.172 1 81.62 245 THR A N 1
ATOM 1892 C CA . THR A 1 245 ? 14.586 -19.641 -25.031 1 81.62 245 THR A CA 1
ATOM 1893 C C . THR A 1 245 ? 15.273 -20.938 -25.422 1 81.62 245 THR A C 1
ATOM 1895 O O . THR A 1 245 ? 16.422 -21.188 -25.031 1 81.62 245 THR A O 1
ATOM 1898 N N . ALA A 1 246 ? 14.578 -21.672 -26.156 1 85.75 246 ALA A N 1
ATOM 1899 C CA . ALA A 1 246 ? 15.148 -22.938 -26.609 1 85.75 246 ALA A CA 1
ATOM 1900 C C . ALA A 1 246 ? 16.422 -22.703 -27.438 1 85.75 246 ALA A C 1
ATOM 1902 O O . ALA A 1 246 ? 17.438 -23.375 -27.219 1 85.75 246 ALA A O 1
ATOM 1903 N N . LYS A 1 247 ? 16.359 -21.812 -28.281 1 86.25 247 LYS A N 1
ATOM 1904 C CA . LYS A 1 247 ? 17.5 -21.484 -29.125 1 86.25 247 LYS A CA 1
ATOM 1905 C C . LYS A 1 247 ? 18.688 -21 -28.281 1 86.25 247 LYS A C 1
ATOM 1907 O O . LYS A 1 247 ? 19.828 -21.375 -28.547 1 86.25 247 LYS A O 1
ATOM 1912 N N . ASN A 1 248 ? 18.375 -20.172 -27.359 1 83.5 248 ASN A N 1
ATOM 1913 C CA . ASN A 1 248 ? 19.406 -19.656 -26.469 1 83.5 248 ASN A CA 1
ATOM 1914 C C . ASN A 1 248 ? 20.078 -20.781 -25.688 1 83.5 248 ASN A C 1
ATOM 1916 O O . ASN A 1 248 ? 21.297 -20.766 -25.5 1 83.5 248 ASN A O 1
ATOM 1920 N N . LEU A 1 249 ? 19.281 -21.625 -25.25 1 85.81 249 LEU A N 1
ATOM 1921 C CA . LEU A 1 249 ? 19.812 -22.75 -24.484 1 85.81 249 LEU A CA 1
ATOM 1922 C C . LEU A 1 249 ? 20.672 -23.641 -25.344 1 85.81 249 LEU A C 1
ATOM 1924 O O . LEU A 1 249 ? 21.734 -24.109 -24.922 1 85.81 249 LEU A O 1
ATOM 1928 N N . GLN A 1 250 ? 20.266 -23.859 -26.516 1 87.25 250 GLN A N 1
ATOM 1929 C CA . GLN A 1 250 ? 21.047 -24.656 -27.453 1 87.25 250 GLN A CA 1
ATOM 1930 C C . GLN A 1 250 ? 22.375 -23.969 -27.766 1 87.25 250 GLN A C 1
ATOM 1932 O O . GLN A 1 250 ? 23.422 -24.625 -27.875 1 87.25 250 GLN A O 1
ATOM 1937 N N . ALA A 1 251 ? 22.266 -22.734 -27.875 1 86.19 251 ALA A N 1
ATOM 1938 C CA . ALA A 1 251 ? 23.469 -21.953 -28.172 1 86.19 251 ALA A CA 1
ATOM 1939 C C . ALA A 1 251 ? 24.469 -22.047 -27.016 1 86.19 251 ALA A C 1
ATOM 1941 O O . ALA A 1 251 ? 25.672 -21.938 -27.234 1 86.19 251 ALA A O 1
ATOM 1942 N N . LEU A 1 252 ? 23.938 -22.25 -25.906 1 84.88 252 LEU A N 1
ATOM 1943 C CA . LEU A 1 252 ? 24.797 -22.391 -24.734 1 84.88 252 LEU A CA 1
ATOM 1944 C C . LEU A 1 252 ? 25.375 -23.797 -24.625 1 84.88 252 LEU A C 1
ATOM 1946 O O . LEU A 1 252 ? 26.109 -24.109 -23.703 1 84.88 252 LEU A O 1
ATOM 1950 N N . GLY A 1 253 ? 24.969 -24.641 -25.562 1 87.5 253 GLY A N 1
ATOM 1951 C CA . GLY A 1 253 ? 25.484 -26 -25.594 1 87.5 253 GLY A CA 1
ATOM 1952 C C . GLY A 1 253 ? 24.641 -26.984 -24.812 1 87.5 253 GLY A C 1
ATOM 1953 O O . GLY A 1 253 ? 25.047 -28.109 -24.562 1 87.5 253 GLY A O 1
ATOM 1954 N N . ILE A 1 254 ? 23.547 -26.516 -24.438 1 89.5 254 ILE A N 1
ATOM 1955 C CA . ILE A 1 254 ? 22.641 -27.391 -23.719 1 89.5 254 ILE A CA 1
ATOM 1956 C C . ILE A 1 254 ? 21.875 -28.266 -24.703 1 89.5 254 ILE A C 1
ATOM 1958 O O . ILE A 1 254 ? 20.891 -27.828 -25.297 1 89.5 254 ILE A O 1
ATOM 1962 N N . ASN A 1 255 ? 22.391 -29.406 -24.906 1 90.69 255 ASN A N 1
ATOM 1963 C CA . ASN A 1 255 ? 21.828 -30.375 -25.828 1 90.69 255 ASN A CA 1
ATOM 1964 C C . ASN A 1 255 ? 22.016 -31.812 -25.312 1 90.69 255 ASN A C 1
ATOM 1966 O O . ASN A 1 255 ? 23.031 -32.438 -25.609 1 90.69 255 ASN A O 1
ATOM 1970 N N . TYR A 1 256 ? 21.047 -32.25 -24.625 1 94.38 256 TYR A N 1
ATOM 1971 C CA . TYR A 1 256 ? 21.078 -33.594 -24.062 1 94.38 256 TYR A CA 1
ATOM 1972 C C . TYR A 1 256 ? 20 -34.469 -24.688 1 94.38 256 TYR A C 1
ATOM 1974 O O . TYR A 1 256 ? 18.891 -34 -24.938 1 94.38 256 TYR A O 1
ATOM 1982 N N . GLU A 1 257 ? 20.25 -35.75 -24.844 1 94.81 257 GLU A N 1
ATOM 1983 C CA . GLU A 1 257 ? 19.312 -36.656 -25.469 1 94.81 257 GLU A CA 1
ATOM 1984 C C . GLU A 1 257 ? 18.031 -36.812 -24.656 1 94.81 257 GLU A C 1
ATOM 1986 O O . GLU A 1 257 ? 16.953 -36.938 -25.219 1 94.81 257 GLU A O 1
ATOM 1991 N N . SER A 1 258 ? 18.188 -36.75 -23.391 1 96.94 258 SER A N 1
ATOM 1992 C CA . SER A 1 258 ? 17.031 -37 -22.516 1 96.94 258 SER A CA 1
ATOM 1993 C C . SER A 1 258 ? 16.25 -35.688 -22.297 1 96.94 258 SER A C 1
ATOM 1995 O O . SER A 1 258 ? 15.133 -35.719 -21.781 1 96.94 258 SER A O 1
ATOM 1997 N N . LEU A 1 259 ? 16.812 -34.562 -22.688 1 96.81 259 LEU A N 1
ATOM 1998 C CA . LEU A 1 259 ? 16.141 -33.281 -22.5 1 96.81 259 LEU A CA 1
ATOM 1999 C C . LEU A 1 259 ? 15.367 -32.906 -23.766 1 96.81 259 LEU A C 1
ATOM 2001 O O . LEU A 1 259 ? 15.961 -32.594 -24.797 1 96.81 259 LEU A O 1
ATOM 2005 N N . HIS A 1 260 ? 14.062 -32.844 -23.625 1 96.5 260 HIS A N 1
ATOM 2006 C CA . HIS A 1 260 ? 13.203 -32.562 -24.766 1 96.5 260 HIS A CA 1
ATOM 2007 C C . HIS A 1 260 ? 12.555 -31.188 -24.609 1 96.5 260 HIS A C 1
ATOM 2009 O O . HIS A 1 260 ? 11.57 -31.031 -23.891 1 96.5 260 HIS A O 1
ATOM 2015 N N . MET A 1 261 ? 13.078 -30.203 -25.375 1 93.81 261 MET A N 1
ATOM 2016 C CA . MET A 1 261 ? 12.477 -28.875 -25.406 1 93.81 261 MET A CA 1
ATOM 2017 C C . MET A 1 261 ? 11.305 -28.828 -26.391 1 93.81 261 MET A C 1
ATOM 2019 O O . MET A 1 261 ? 11.484 -29.078 -27.594 1 93.81 261 MET A O 1
ATOM 2023 N N . THR A 1 262 ? 10.164 -28.625 -25.828 1 94.25 262 THR A N 1
ATOM 2024 C CA . THR A 1 262 ? 8.969 -28.625 -26.656 1 94.25 262 THR A CA 1
ATOM 2025 C C . THR A 1 262 ? 8.352 -27.219 -26.703 1 94.25 262 THR A C 1
ATOM 2027 O O . THR A 1 262 ? 8.711 -26.359 -25.906 1 94.25 262 THR A O 1
ATOM 2030 N N . GLU A 1 263 ? 7.457 -27.047 -27.641 1 91.25 263 GLU A N 1
ATOM 2031 C CA . GLU A 1 263 ? 6.66 -25.828 -27.672 1 91.25 263 GLU A CA 1
ATOM 2032 C C . GLU A 1 263 ? 5.758 -25.734 -26.438 1 91.25 263 GLU A C 1
ATOM 2034 O O . GLU A 1 263 ? 5.441 -26.75 -25.812 1 91.25 263 GLU A O 1
ATOM 2039 N N . PRO A 1 264 ? 5.348 -24.531 -26.156 1 89.81 264 PRO A N 1
ATOM 2040 C CA . PRO A 1 264 ? 4.426 -24.391 -25.031 1 89.81 264 PRO A CA 1
ATOM 2041 C C . PRO A 1 264 ? 3.164 -25.234 -25.203 1 89.81 264 PRO A C 1
ATOM 2043 O O . PRO A 1 264 ? 2.672 -25.406 -26.312 1 89.81 264 PRO A O 1
ATOM 2046 N N . LEU A 1 265 ? 2.684 -25.719 -24.094 1 91.44 265 LEU A N 1
ATOM 2047 C CA . LEU A 1 265 ? 1.522 -26.609 -24.078 1 91.44 265 LEU A CA 1
ATOM 2048 C C . LEU A 1 265 ? 0.31 -25.891 -23.484 1 91.44 265 LEU A C 1
ATOM 2050 O O . LEU A 1 265 ? 0.459 -24.953 -22.703 1 91.44 265 LEU A O 1
ATOM 2054 N N . SER A 1 266 ? -0.836 -26.375 -23.938 1 88.12 266 SER A N 1
ATOM 2055 C CA . SER A 1 266 ? -2.051 -25.875 -23.297 1 88.12 266 SER A CA 1
ATOM 2056 C C . SER A 1 266 ? -2.133 -26.312 -21.844 1 88.12 266 SER A C 1
ATOM 2058 O O . SER A 1 266 ? -1.421 -27.234 -21.422 1 88.12 266 SER A O 1
ATOM 2060 N N . TYR A 1 267 ? -2.996 -25.719 -21.156 1 89.5 267 TYR A N 1
ATOM 2061 C CA . TYR A 1 267 ? -3.195 -26.047 -19.75 1 89.5 267 TYR A CA 1
ATOM 2062 C C . TYR A 1 267 ? -3.545 -27.531 -19.578 1 89.5 267 TYR A C 1
ATOM 2064 O O . TYR A 1 267 ? -3.02 -28.203 -18.688 1 89.5 267 TYR A O 1
ATOM 2072 N N . LEU A 1 268 ? -4.41 -28.047 -20.391 1 93.25 268 LEU A N 1
ATOM 2073 C CA . LEU A 1 268 ? -4.887 -29.422 -20.281 1 93.25 268 LEU A CA 1
ATOM 2074 C C . LEU A 1 268 ? -3.777 -30.406 -20.625 1 93.25 268 LEU A C 1
ATOM 2076 O O . LEU A 1 268 ? -3.619 -31.422 -19.953 1 93.25 268 LEU A O 1
ATOM 2080 N N . GLU A 1 269 ? -3.029 -30.047 -21.625 1 95.19 269 GLU A N 1
ATOM 2081 C CA . GLU A 1 269 ? -1.922 -30.922 -22.016 1 95.19 269 GLU A CA 1
ATOM 2082 C C . GLU A 1 269 ? -0.804 -30.906 -20.984 1 95.19 269 GLU A C 1
ATOM 2084 O O . GLU A 1 269 ? -0.251 -31.953 -20.641 1 95.19 269 GLU A O 1
ATOM 2089 N N . PHE A 1 270 ? -0.55 -29.781 -20.562 1 95.38 270 PHE A N 1
ATOM 2090 C CA . PHE A 1 270 ? 0.519 -29.625 -19.594 1 95.38 270 PHE A CA 1
ATOM 2091 C C . PHE A 1 270 ? 0.21 -30.406 -18.312 1 95.38 270 PHE A C 1
ATOM 2093 O O . PHE A 1 270 ? 1.055 -31.156 -17.828 1 95.38 270 PHE A O 1
ATOM 2100 N N . ASN A 1 271 ? -0.98 -30.266 -17.812 1 96 271 ASN A N 1
ATOM 2101 C CA . ASN A 1 271 ? -1.325 -30.922 -16.547 1 96 271 ASN A CA 1
ATOM 2102 C C . ASN A 1 271 ? -1.509 -32.438 -16.734 1 96 271 ASN A C 1
ATOM 2104 O O . ASN A 1 271 ? -1.361 -33.188 -15.781 1 96 271 ASN A O 1
ATOM 2108 N N . PHE A 1 272 ? -1.836 -32.812 -17.969 1 97.38 272 PHE A N 1
ATOM 2109 C CA . PHE A 1 272 ? -1.786 -34.25 -18.25 1 97.38 272 PHE A CA 1
ATOM 2110 C C . PHE A 1 272 ? -0.386 -34.812 -18.016 1 97.38 272 PHE A C 1
ATOM 2112 O O . PHE A 1 272 ? -0.224 -35.844 -17.359 1 97.38 272 PHE A O 1
ATOM 2119 N N . LEU A 1 273 ? 0.559 -34.031 -18.516 1 98.12 273 LEU A N 1
ATOM 2120 C CA . LEU A 1 273 ? 1.945 -34.469 -18.359 1 98.12 273 LEU A CA 1
ATOM 2121 C C . LEU A 1 273 ? 2.367 -34.406 -16.906 1 98.12 273 LEU A C 1
ATOM 2123 O O . LEU A 1 273 ? 3.029 -35.344 -16.406 1 98.12 273 LEU A O 1
ATOM 2127 N N . VAL A 1 274 ? 1.983 -33.438 -16.219 1 98.31 274 VAL A N 1
ATOM 2128 C CA . VAL A 1 274 ? 2.352 -33.281 -14.82 1 98.31 274 VAL A CA 1
ATOM 2129 C C . VAL A 1 274 ? 1.765 -34.438 -14 1 98.31 274 VAL A C 1
ATOM 2131 O O . VAL A 1 274 ? 2.482 -35.094 -13.25 1 98.31 274 VAL A O 1
ATOM 2134 N N . LYS A 1 275 ? 0.525 -34.719 -14.195 1 98.25 275 LYS A N 1
ATOM 2135 C CA . LYS A 1 275 ? -0.186 -35.75 -13.438 1 98.25 275 LYS A CA 1
ATOM 2136 C C . LYS A 1 275 ? 0.476 -37.094 -13.594 1 98.25 275 LYS A C 1
ATOM 2138 O O . LYS A 1 275 ? 0.496 -37.906 -12.656 1 98.25 275 LYS A O 1
ATOM 2143 N N . ASN A 1 276 ? 1.049 -37.312 -14.727 1 98.25 276 ASN A N 1
ATOM 2144 C CA . ASN A 1 276 ? 1.557 -38.625 -15.039 1 98.25 276 ASN A CA 1
ATOM 2145 C C . ASN A 1 276 ? 3.082 -38.688 -14.992 1 98.25 276 ASN A C 1
ATOM 2147 O O . ASN A 1 276 ? 3.691 -39.656 -15.383 1 98.25 276 ASN A O 1
ATOM 2151 N N . ALA A 1 277 ? 3.695 -37.688 -14.5 1 98.56 277 ALA A N 1
ATOM 2152 C CA . ALA A 1 277 ? 5.152 -37.594 -14.43 1 98.56 277 ALA A CA 1
ATOM 2153 C C . ALA A 1 277 ? 5.688 -38.344 -13.203 1 98.56 277 ALA A C 1
ATOM 2155 O O . ALA A 1 277 ? 4.953 -38.562 -12.242 1 98.56 277 ALA A O 1
ATOM 2156 N N . LYS A 1 278 ? 6.949 -38.719 -13.297 1 98.5 278 LYS A N 1
ATOM 2157 C CA . LYS A 1 278 ? 7.652 -39.188 -12.109 1 98.5 278 LYS A CA 1
ATOM 2158 C C . LYS A 1 278 ? 7.855 -38.062 -11.102 1 98.5 278 LYS A C 1
ATOM 2160 O O . LYS A 1 278 ? 7.812 -38.281 -9.891 1 98.5 278 LYS A O 1
ATOM 2165 N N . GLY A 1 279 ? 8.039 -36.906 -11.672 1 98.5 279 GLY A N 1
ATOM 2166 C CA . GLY A 1 279 ? 8.227 -35.719 -10.867 1 98.5 279 GLY A CA 1
ATOM 2167 C C . GLY A 1 279 ? 8.289 -34.438 -11.695 1 98.5 279 GLY A C 1
ATOM 2168 O O . GLY A 1 279 ? 8.383 -34.5 -12.922 1 98.5 279 GLY A O 1
ATOM 2169 N N . VAL A 1 280 ? 8.18 -33.344 -10.984 1 98.44 280 VAL A N 1
ATOM 2170 C CA . VAL A 1 280 ? 8.273 -32.031 -11.586 1 98.44 280 VAL A CA 1
ATOM 2171 C C . VAL A 1 280 ? 9.477 -31.281 -11.016 1 98.44 280 VAL A C 1
ATOM 2173 O O . VAL A 1 280 ? 9.742 -31.359 -9.812 1 98.44 280 VAL A O 1
ATOM 2176 N N . ILE A 1 281 ? 10.234 -30.625 -11.859 1 97.5 281 ILE A N 1
ATOM 2177 C CA . ILE A 1 281 ? 11.328 -29.734 -11.477 1 97.5 281 ILE A CA 1
ATOM 2178 C C . ILE A 1 281 ? 11.039 -28.328 -12.008 1 97.5 281 ILE A C 1
ATOM 2180 O O . ILE A 1 281 ? 10.898 -28.125 -13.211 1 97.5 281 ILE A O 1
ATOM 2184 N N . THR A 1 282 ? 10.992 -27.344 -11.062 1 95.88 282 THR A N 1
ATOM 2185 C CA . THR A 1 282 ? 10.484 -26.047 -11.508 1 95.88 282 THR A CA 1
ATOM 2186 C C . THR A 1 282 ? 11.125 -24.922 -10.711 1 95.88 282 THR A C 1
ATOM 2188 O O . THR A 1 282 ? 11.625 -25.141 -9.609 1 95.88 282 THR A O 1
ATOM 2191 N N . ASP A 1 283 ? 11.156 -23.75 -11.312 1 91.06 283 ASP A N 1
ATOM 2192 C CA . ASP A 1 283 ? 11.453 -22.531 -10.57 1 91.06 283 ASP A CA 1
ATOM 2193 C C . ASP A 1 283 ? 10.234 -21.625 -10.5 1 91.06 283 ASP A C 1
ATOM 2195 O O . ASP A 1 283 ? 10.367 -20.422 -10.234 1 91.06 283 ASP A O 1
ATOM 2199 N N . SER A 1 284 ? 9.07 -22.172 -10.797 1 86.56 284 SER A N 1
ATOM 2200 C CA . SER A 1 284 ? 7.797 -21.453 -10.711 1 86.56 284 SER A CA 1
ATOM 2201 C C . SER A 1 284 ? 7.031 -21.844 -9.453 1 86.56 284 SER A C 1
ATOM 2203 O O . SER A 1 284 ? 7.102 -22.984 -9.008 1 86.56 284 SER A O 1
ATOM 2205 N N . GLY A 1 285 ? 6.312 -20.875 -8.984 1 80.06 285 GLY A N 1
ATOM 2206 C CA . GLY A 1 285 ? 5.559 -21.125 -7.762 1 80.06 285 GLY A CA 1
ATOM 2207 C C . GLY A 1 285 ? 4.207 -21.766 -8.023 1 80.06 285 GLY A C 1
ATOM 2208 O O . GLY A 1 285 ? 3.719 -22.547 -7.207 1 80.06 285 GLY A O 1
ATOM 2209 N N . GLY A 1 286 ? 3.594 -21.562 -9.117 1 86.31 286 GLY A N 1
ATOM 2210 C CA . GLY A 1 286 ? 2.211 -21.938 -9.367 1 86.31 286 GLY A CA 1
ATOM 2211 C C . GLY A 1 286 ? 2.012 -23.438 -9.5 1 86.31 286 GLY A C 1
ATOM 2212 O O . GLY A 1 286 ? 1.067 -23.984 -8.938 1 86.31 286 GLY A O 1
ATOM 2213 N N . ILE A 1 287 ? 2.922 -24.141 -10.148 1 93.44 287 ILE A N 1
ATOM 2214 C CA . ILE A 1 287 ? 2.756 -25.562 -10.453 1 93.44 287 ILE A CA 1
ATOM 2215 C C . ILE A 1 287 ? 2.854 -26.391 -9.172 1 93.44 287 ILE A C 1
ATOM 2217 O O . ILE A 1 287 ? 2.383 -27.516 -9.109 1 93.44 287 ILE A O 1
ATOM 2221 N N . THR A 1 288 ? 3.434 -25.812 -8.117 1 97 288 THR A N 1
ATOM 2222 C CA . THR A 1 288 ? 3.621 -26.531 -6.859 1 97 288 THR A CA 1
ATOM 2223 C C . THR A 1 288 ? 2.275 -26.875 -6.227 1 97 288 THR A C 1
ATOM 2225 O O . THR A 1 288 ? 2.131 -27.906 -5.586 1 97 288 THR A O 1
ATOM 2228 N N . GLU A 1 289 ? 1.319 -26.016 -6.457 1 97.31 289 GLU A N 1
ATOM 2229 C CA . GLU A 1 289 ? -0.016 -26.25 -5.91 1 97.31 289 GLU A CA 1
ATOM 2230 C C . GLU A 1 289 ? -0.695 -27.438 -6.586 1 97.31 289 GLU A C 1
ATOM 2232 O O . GLU A 1 289 ? -1.161 -28.359 -5.91 1 97.31 289 GLU A O 1
ATOM 2237 N N . GLU A 1 290 ? -0.641 -27.453 -7.84 1 97.25 290 GLU A N 1
ATOM 2238 C CA . GLU A 1 290 ? -1.272 -28.516 -8.602 1 97.25 290 GLU A CA 1
ATOM 2239 C C . GLU A 1 290 ? -0.554 -29.844 -8.391 1 97.25 290 GLU A C 1
ATOM 2241 O O . GLU A 1 290 ? -1.195 -30.875 -8.203 1 97.25 290 GLU A O 1
ATOM 2246 N N . ALA A 1 291 ? 0.764 -29.797 -8.406 1 98.19 291 ALA A N 1
ATOM 2247 C CA . ALA A 1 291 ? 1.553 -31 -8.188 1 98.19 291 ALA A CA 1
ATOM 2248 C C . ALA A 1 291 ? 1.227 -31.641 -6.844 1 98.19 291 ALA A C 1
ATOM 2250 O O . ALA A 1 291 ? 1.104 -32.844 -6.738 1 98.19 291 ALA A O 1
ATOM 2251 N N . SER A 1 292 ? 1.044 -30.812 -5.836 1 98.31 292 SER A N 1
ATOM 2252 C CA . SER A 1 292 ? 0.712 -31.328 -4.512 1 98.31 292 SER A CA 1
ATOM 2253 C C . SER A 1 292 ? -0.626 -32.062 -4.52 1 98.31 292 SER A C 1
ATOM 2255 O O . SER A 1 292 ? -0.71 -33.219 -4.105 1 98.31 292 SER A O 1
ATOM 2257 N N . VAL A 1 293 ? -1.593 -31.406 -5.047 1 98.19 293 VAL A N 1
ATOM 2258 C CA . VAL A 1 293 ? -2.945 -31.953 -5.008 1 98.19 293 VAL A CA 1
ATOM 2259 C C . VAL A 1 293 ? -3.018 -33.219 -5.855 1 98.19 293 VAL A C 1
ATOM 2261 O O . VAL A 1 293 ? -3.734 -34.156 -5.516 1 98.19 293 VAL A O 1
ATOM 2264 N N . MET A 1 294 ? -2.211 -33.312 -6.93 1 98.31 294 MET A N 1
ATOM 2265 C CA . MET A 1 294 ? -2.189 -34.5 -7.797 1 98.31 294 MET A CA 1
ATOM 2266 C C . MET A 1 294 ? -1.219 -35.531 -7.266 1 98.31 294 MET A C 1
ATOM 2268 O O . MET A 1 294 ? -1.04 -36.594 -7.875 1 98.31 294 MET A O 1
ATOM 2272 N N . ASN A 1 295 ? -0.591 -35.25 -6.195 1 98.38 295 ASN A N 1
ATOM 2273 C CA . ASN A 1 295 ? 0.322 -36.156 -5.496 1 98.38 295 ASN A CA 1
ATOM 2274 C C . ASN A 1 295 ? 1.528 -36.531 -6.359 1 98.38 295 ASN A C 1
ATOM 2276 O O . ASN A 1 295 ? 1.916 -37.688 -6.441 1 98.38 295 ASN A O 1
ATOM 2280 N N . VAL A 1 296 ? 2.047 -35.531 -7.039 1 98.62 296 VAL A N 1
ATOM 2281 C CA . VAL A 1 296 ? 3.234 -35.688 -7.875 1 98.62 296 VAL A CA 1
ATOM 2282 C C . VAL A 1 296 ? 4.438 -35.062 -7.184 1 98.62 296 VAL A C 1
ATOM 2284 O O . VAL A 1 296 ? 4.375 -33.906 -6.75 1 98.62 296 VAL A O 1
ATOM 2287 N N . PRO A 1 297 ? 5.535 -35.812 -7.039 1 98.75 297 PRO A N 1
ATOM 2288 C CA . PRO A 1 297 ? 6.742 -35.219 -6.473 1 98.75 297 PRO A CA 1
ATOM 2289 C C . PRO A 1 297 ? 7.156 -33.938 -7.199 1 98.75 297 PRO A C 1
ATOM 2291 O O . PRO A 1 297 ? 7.109 -33.875 -8.43 1 98.75 297 PRO A O 1
ATOM 2294 N N . CYS A 1 298 ? 7.543 -32.906 -6.418 1 98.62 298 CYS A N 1
ATOM 2295 C CA . CYS A 1 298 ? 7.891 -31.625 -7.012 1 98.62 298 CYS A CA 1
ATOM 2296 C C . CYS A 1 298 ? 9.133 -31.031 -6.352 1 98.62 298 CYS A C 1
ATOM 2298 O O . CYS A 1 298 ? 9.227 -30.984 -5.125 1 98.62 298 CYS A O 1
ATOM 2300 N N . ILE A 1 299 ? 10.117 -30.656 -7.137 1 98 299 ILE A N 1
ATOM 2301 C CA . ILE A 1 299 ? 11.328 -29.984 -6.699 1 98 299 ILE A CA 1
ATOM 2302 C C . ILE A 1 299 ? 11.305 -28.531 -7.172 1 98 299 ILE A C 1
ATOM 2304 O O . ILE A 1 299 ? 11.266 -28.266 -8.375 1 98 299 ILE A O 1
ATOM 2308 N N . THR A 1 300 ? 11.312 -27.641 -6.246 1 96.81 300 THR A N 1
ATOM 2309 C CA . THR A 1 300 ? 11.289 -26.219 -6.57 1 96.81 300 THR A CA 1
ATOM 2310 C C . THR A 1 300 ? 12.664 -25.594 -6.383 1 96.81 300 THR A C 1
ATOM 2312 O O . THR A 1 300 ? 13.227 -25.625 -5.289 1 96.81 300 THR A O 1
ATOM 2315 N N . LEU A 1 301 ? 13.133 -24.953 -7.438 1 94.75 301 LEU A N 1
ATOM 2316 C CA . LEU A 1 301 ? 14.477 -24.375 -7.48 1 94.75 301 LEU A CA 1
ATOM 2317 C C . LEU A 1 301 ? 14.438 -22.891 -7.16 1 94.75 301 LEU A C 1
ATOM 2319 O O . LEU A 1 301 ? 14.898 -22.062 -7.953 1 94.75 301 LEU A O 1
ATOM 2323 N N . ARG A 1 302 ? 13.945 -22.578 -6.016 1 93.25 302 ARG A N 1
ATOM 2324 C CA . ARG A 1 302 ? 13.859 -21.219 -5.484 1 93.25 302 ARG A CA 1
ATOM 2325 C C . ARG A 1 302 ? 14.352 -21.172 -4.043 1 93.25 302 ARG A C 1
ATOM 2327 O O . ARG A 1 302 ? 14.352 -22.188 -3.342 1 93.25 302 ARG A O 1
ATOM 2334 N N . ASP A 1 303 ? 14.633 -19.938 -3.604 1 93.12 303 ASP A N 1
ATOM 2335 C CA . ASP A 1 303 ? 15.094 -19.766 -2.23 1 93.12 303 ASP A CA 1
ATOM 2336 C C . ASP A 1 303 ? 13.93 -19.484 -1.284 1 93.12 303 ASP A C 1
ATOM 2338 O O . ASP A 1 303 ? 14.062 -19.625 -0.068 1 93.12 303 ASP A O 1
ATOM 2342 N N . ASN A 1 304 ? 12.805 -19.016 -1.863 1 94.38 304 ASN A N 1
ATOM 2343 C CA . ASN A 1 304 ? 11.609 -18.75 -1.075 1 94.38 304 ASN A CA 1
ATOM 2344 C C . ASN A 1 304 ? 10.344 -19.188 -1.809 1 94.38 304 ASN A C 1
ATOM 2346 O O . ASN A 1 304 ? 10.391 -19.531 -2.992 1 94.38 304 ASN A O 1
ATOM 2350 N N . THR A 1 305 ? 9.297 -19.312 -1.043 1 94.88 305 THR A N 1
ATOM 2351 C CA . THR A 1 305 ? 8.016 -19.672 -1.632 1 94.88 305 THR A CA 1
ATOM 2352 C C . THR A 1 305 ? 6.875 -18.953 -0.913 1 94.88 305 THR A C 1
ATOM 2354 O O . THR A 1 305 ? 6.957 -18.703 0.29 1 94.88 305 THR A O 1
ATOM 2357 N N . GLU A 1 306 ? 5.906 -18.641 -1.624 1 94.81 306 GLU A N 1
ATOM 2358 C CA . GLU A 1 306 ? 4.676 -18.078 -1.072 1 94.81 306 GLU A CA 1
ATOM 2359 C C . GLU A 1 306 ? 3.688 -19.188 -0.705 1 94.81 306 GLU A C 1
ATOM 2361 O O . GLU A 1 306 ? 2.588 -18.906 -0.219 1 94.81 306 GLU A O 1
ATOM 2366 N N . ARG A 1 307 ? 4.066 -20.422 -0.996 1 95.88 307 ARG A N 1
ATOM 2367 C CA . ARG A 1 307 ? 3.168 -21.562 -0.797 1 95.88 307 ARG A CA 1
ATOM 2368 C C . ARG A 1 307 ? 3.795 -22.594 0.123 1 95.88 307 ARG A C 1
ATOM 2370 O O . ARG A 1 307 ? 3.895 -23.781 -0.238 1 95.88 307 ARG A O 1
ATOM 2377 N N . ALA A 1 308 ? 4.039 -22.219 1.322 1 96.5 308 ALA A N 1
ATOM 2378 C CA . ALA A 1 308 ? 4.738 -23.062 2.277 1 96.5 308 ALA A CA 1
ATOM 2379 C C . ALA A 1 308 ? 3.924 -24.328 2.59 1 96.5 308 ALA A C 1
ATOM 2381 O O . ALA A 1 308 ? 4.484 -25.359 2.926 1 96.5 308 ALA A O 1
ATOM 2382 N N . GLU A 1 309 ? 2.604 -24.25 2.447 1 97.5 309 GLU A N 1
ATOM 2383 C CA . GLU A 1 309 ? 1.742 -25.391 2.715 1 97.5 309 GLU A CA 1
ATOM 2384 C C . GLU A 1 309 ? 2.043 -26.547 1.762 1 97.5 309 GLU A C 1
ATOM 2386 O O . GLU A 1 309 ? 1.784 -27.703 2.082 1 97.5 309 GLU A O 1
ATOM 2391 N N . THR A 1 310 ? 2.605 -26.266 0.581 1 98.12 310 THR A N 1
ATOM 2392 C CA . THR A 1 310 ? 2.939 -27.328 -0.371 1 98.12 310 THR A CA 1
ATOM 2393 C C . THR A 1 310 ? 4.18 -28.094 0.079 1 98.12 310 THR A C 1
ATOM 2395 O O . THR A 1 310 ? 4.434 -29.203 -0.384 1 98.12 310 THR A O 1
ATOM 2398 N N . ILE A 1 311 ? 4.988 -27.406 0.898 1 97.88 311 ILE A N 1
ATOM 2399 C CA . ILE A 1 311 ? 6.156 -28.062 1.477 1 97.88 311 ILE A CA 1
ATOM 2400 C C . ILE A 1 311 ? 5.738 -28.875 2.693 1 97.88 311 ILE A C 1
ATOM 2402 O O . ILE A 1 311 ? 6.086 -30.062 2.805 1 97.88 311 ILE A O 1
ATOM 2406 N N . GLU A 1 312 ? 4.887 -28.328 3.508 1 97.31 312 GLU A N 1
ATOM 2407 C CA . GLU A 1 312 ? 4.551 -28.922 4.797 1 97.31 312 GLU A CA 1
ATOM 2408 C C . GLU A 1 312 ? 3.557 -30.062 4.633 1 97.31 312 GLU A C 1
ATOM 2410 O O . GLU A 1 312 ? 3.65 -31.078 5.328 1 97.31 312 GLU A O 1
ATOM 2415 N N . LEU A 1 313 ? 2.625 -29.859 3.746 1 98.25 313 LEU A N 1
ATOM 2416 C CA . LEU A 1 313 ? 1.514 -30.797 3.658 1 98.25 313 LEU A CA 1
ATOM 2417 C C . LEU A 1 313 ? 1.4 -31.375 2.25 1 98.25 313 LEU A C 1
ATOM 2419 O O . LEU A 1 313 ? 0.577 -32.25 2 1 98.25 313 LEU A O 1
ATOM 2423 N N . GLY A 1 314 ? 2.256 -30.859 1.353 1 98.25 314 GLY A N 1
ATOM 2424 C CA . GLY A 1 314 ? 2.186 -31.281 -0.038 1 98.25 314 GLY A CA 1
ATOM 2425 C C . GLY A 1 314 ? 3.387 -32.094 -0.475 1 98.25 314 GLY A C 1
ATOM 2426 O O . GLY A 1 314 ? 3.984 -32.812 0.332 1 98.25 314 GLY A O 1
ATOM 2427 N N . THR A 1 315 ? 3.705 -32.094 -1.758 1 98.56 315 THR A N 1
ATOM 2428 C CA . THR A 1 315 ? 4.754 -32.938 -2.328 1 98.56 315 THR A CA 1
ATOM 2429 C C . THR A 1 315 ? 5.938 -32.094 -2.779 1 98.56 315 THR A C 1
ATOM 2431 O O . THR A 1 315 ? 6.848 -32.594 -3.447 1 98.56 315 THR A O 1
ATOM 2434 N N . ASN A 1 316 ? 5.898 -30.812 -2.406 1 98.5 316 ASN A N 1
ATOM 2435 C CA . ASN A 1 316 ? 6.91 -29.859 -2.859 1 98.5 316 ASN A CA 1
ATOM 2436 C C . ASN A 1 316 ? 8.109 -29.828 -1.912 1 98.5 316 ASN A C 1
ATOM 2438 O O . ASN A 1 316 ? 7.941 -29.906 -0.693 1 98.5 316 ASN A O 1
ATOM 2442 N N . GLU A 1 317 ? 9.273 -29.828 -2.469 1 98.25 317 GLU A N 1
ATOM 2443 C CA . GLU A 1 317 ? 10.492 -29.5 -1.736 1 98.25 317 GLU A CA 1
ATOM 2444 C C . GLU A 1 317 ? 11.164 -28.25 -2.312 1 98.25 317 GLU A C 1
ATOM 2446 O O . GLU A 1 317 ? 11.391 -28.172 -3.521 1 98.25 317 GLU A O 1
ATOM 2451 N N . LEU A 1 318 ? 11.406 -27.312 -1.466 1 97.12 318 LEU A N 1
ATOM 2452 C CA . LEU A 1 318 ? 12.133 -26.109 -1.82 1 97.12 318 LEU A CA 1
ATOM 2453 C C . LEU A 1 318 ? 13.633 -26.281 -1.587 1 97.12 318 LEU A C 1
ATOM 2455 O O . LEU A 1 318 ? 14.078 -26.344 -0.441 1 97.12 318 LEU A O 1
ATOM 2459 N N . ILE A 1 319 ? 14.461 -26.203 -2.619 1 95.62 319 ILE A N 1
ATOM 2460 C CA . ILE A 1 319 ? 15.812 -26.703 -2.381 1 95.62 319 ILE A CA 1
ATOM 2461 C C . ILE A 1 319 ? 16.828 -25.594 -2.664 1 95.62 319 ILE A C 1
ATOM 2463 O O . ILE A 1 319 ? 18.031 -25.781 -2.484 1 95.62 319 ILE A O 1
ATOM 2467 N N . GLY A 1 320 ? 16.344 -24.484 -3.158 1 93.69 320 GLY A N 1
ATOM 2468 C CA . GLY A 1 320 ? 17.25 -23.375 -3.439 1 93.69 320 GLY A CA 1
ATOM 2469 C C . GLY A 1 320 ? 17.719 -23.328 -4.883 1 93.69 320 GLY A C 1
ATOM 2470 O O . GLY A 1 320 ? 17.188 -24.047 -5.73 1 93.69 320 GLY A O 1
ATOM 2471 N N . THR A 1 321 ? 18.719 -22.453 -5.172 1 91.5 321 THR A N 1
ATOM 2472 C CA . THR A 1 321 ? 19.156 -22.234 -6.543 1 91.5 321 THR A CA 1
ATOM 2473 C C . THR A 1 321 ? 20.562 -22.781 -6.75 1 91.5 321 THR A C 1
ATOM 2475 O O . THR A 1 321 ? 21.156 -22.641 -7.828 1 91.5 321 THR A O 1
ATOM 2478 N N . ASP A 1 322 ? 21.109 -23.438 -5.727 1 92.56 322 ASP A N 1
ATOM 2479 C CA . ASP A 1 322 ? 22.422 -24.062 -5.824 1 92.56 322 ASP A CA 1
ATOM 2480 C C . ASP A 1 322 ? 22.328 -25.453 -6.414 1 92.56 322 ASP A C 1
ATOM 2482 O O . ASP A 1 322 ? 21.781 -26.375 -5.781 1 92.56 322 ASP A O 1
ATOM 2486 N N . PRO A 1 323 ? 22.922 -25.641 -7.586 1 94.06 323 PRO A N 1
ATOM 2487 C CA . PRO A 1 323 ? 22.828 -26.953 -8.227 1 94.06 323 PRO A CA 1
ATOM 2488 C C . PRO A 1 323 ? 23.406 -28.078 -7.359 1 94.06 323 PRO A C 1
ATOM 2490 O O . PRO A 1 323 ? 22.969 -29.234 -7.473 1 94.06 323 PRO A O 1
ATOM 2493 N N . LYS A 1 324 ? 24.25 -27.75 -6.48 1 95.06 324 LYS A N 1
ATOM 2494 C CA . LYS A 1 324 ? 24.906 -28.75 -5.645 1 95.06 324 LYS A CA 1
ATOM 2495 C C . LYS A 1 324 ? 23.922 -29.359 -4.648 1 95.06 324 LYS A C 1
ATOM 2497 O O . LYS A 1 324 ? 24.172 -30.438 -4.098 1 95.06 324 LYS A O 1
ATOM 2502 N N . LYS A 1 325 ? 22.812 -28.75 -4.496 1 96 325 LYS A N 1
ATOM 2503 C CA . LYS A 1 325 ? 21.812 -29.219 -3.529 1 96 325 LYS A CA 1
ATOM 2504 C C . LYS A 1 325 ? 20.828 -30.188 -4.176 1 96 325 LYS A C 1
ATOM 2506 O O . LYS A 1 325 ? 20.078 -30.875 -3.479 1 96 325 LYS A O 1
ATOM 2511 N N . LEU A 1 326 ? 20.828 -30.312 -5.441 1 96.75 326 LEU A N 1
ATOM 2512 C CA . LEU A 1 326 ? 19.781 -31 -6.199 1 96.75 326 LEU A CA 1
ATOM 2513 C C . LEU A 1 326 ? 19.953 -32.5 -6.109 1 96.75 326 LEU A C 1
ATOM 2515 O O . LEU A 1 326 ? 18.969 -33.25 -5.922 1 96.75 326 LEU A O 1
ATOM 2519 N N . PRO A 1 327 ? 21.156 -33.125 -6.164 1 96.94 327 PRO A N 1
ATOM 2520 C CA . PRO A 1 327 ? 21.359 -34.562 -6.336 1 96.94 327 PRO A CA 1
ATOM 2521 C C . PRO A 1 327 ? 20.719 -35.375 -5.215 1 96.94 327 PRO A C 1
ATOM 2523 O O . PRO A 1 327 ? 20.031 -36.375 -5.48 1 96.94 327 PRO A O 1
ATOM 2526 N N . PRO A 1 328 ? 20.875 -34.938 -3.965 1 97.69 328 PRO A N 1
ATOM 2527 C CA . PRO A 1 328 ? 20.25 -35.75 -2.924 1 97.69 328 PRO A CA 1
ATOM 2528 C C . PRO A 1 328 ? 18.734 -35.844 -3.07 1 97.69 328 PRO A C 1
ATOM 2530 O O . PRO A 1 328 ? 18.141 -36.875 -2.73 1 97.69 328 PRO A O 1
ATOM 2533 N N . TYR A 1 329 ? 18.109 -34.844 -3.486 1 98.19 329 TYR A N 1
ATOM 2534 C CA . TYR A 1 329 ? 16.656 -34.844 -3.65 1 98.19 329 TYR A CA 1
ATOM 2535 C C . TYR A 1 329 ? 16.234 -35.688 -4.848 1 98.19 329 TYR A C 1
ATOM 2537 O O . TYR A 1 329 ? 15.242 -36.438 -4.785 1 98.19 329 TYR A O 1
ATOM 2545 N N . LEU A 1 330 ? 16.969 -35.625 -5.93 1 98.12 330 LEU A N 1
ATOM 2546 C CA . LEU A 1 330 ? 16.672 -36.469 -7.086 1 98.12 330 LEU A CA 1
ATOM 2547 C C . LEU A 1 330 ? 16.875 -37.938 -6.754 1 98.12 330 LEU A C 1
ATOM 2549 O O . LEU A 1 330 ? 16.094 -38.781 -7.191 1 98.12 330 LEU A O 1
ATOM 2553 N N . ASP A 1 331 ? 17.906 -38.188 -5.992 1 97.88 331 ASP A N 1
ATOM 2554 C CA . ASP A 1 331 ? 18.141 -39.562 -5.555 1 97.88 331 ASP A CA 1
ATOM 2555 C C . ASP A 1 331 ? 16.938 -40.094 -4.77 1 97.88 331 ASP A C 1
ATOM 2557 O O . ASP A 1 331 ? 16.484 -41.219 -5.008 1 97.88 331 ASP A O 1
ATOM 2561 N N . LYS A 1 332 ? 16.547 -39.281 -3.857 1 98.06 332 LYS A N 1
ATOM 2562 C CA . LYS A 1 332 ? 15.383 -39.625 -3.055 1 98.06 332 LYS A CA 1
ATOM 2563 C C . LYS A 1 332 ? 14.164 -39.906 -3.939 1 98.06 332 LYS A C 1
ATOM 2565 O O . LYS A 1 332 ? 13.445 -40.875 -3.744 1 98.06 332 LYS A O 1
ATOM 2570 N N . LEU A 1 333 ? 13.93 -39.062 -4.875 1 98.31 333 LEU A N 1
ATOM 2571 C CA . LEU A 1 333 ? 12.797 -39.156 -5.785 1 98.31 333 LEU A CA 1
ATOM 2572 C C . LEU A 1 333 ? 12.906 -40.406 -6.656 1 98.31 333 LEU A C 1
ATOM 2574 O O . LEU A 1 333 ? 11.938 -41.156 -6.812 1 98.31 333 LEU A O 1
ATOM 2578 N N . MET A 1 334 ? 14.109 -40.719 -7.145 1 97.75 334 MET A N 1
ATOM 2579 C CA . MET A 1 334 ? 14.352 -41.844 -8.039 1 97.75 334 MET A CA 1
ATOM 2580 C C . MET A 1 334 ? 14.141 -43.156 -7.32 1 97.75 334 MET A C 1
ATOM 2582 O O . MET A 1 334 ? 13.711 -44.156 -7.926 1 97.75 334 MET A O 1
ATOM 2586 N N . LYS A 1 335 ? 14.352 -43.125 -6.059 1 96.81 335 LYS A N 1
ATOM 2587 C CA . LYS A 1 335 ? 14.227 -44.344 -5.262 1 96.81 335 LYS A CA 1
ATOM 2588 C C . LYS A 1 335 ? 12.789 -44.531 -4.801 1 96.81 335 LYS A C 1
ATOM 2590 O O . LYS A 1 335 ? 12.477 -45.562 -4.168 1 96.81 335 LYS A O 1
ATOM 2595 N N . GLY A 1 336 ? 11.992 -43.625 -5.055 1 96.12 336 GLY A N 1
ATOM 2596 C CA . GLY A 1 336 ? 10.594 -43.75 -4.672 1 96.12 336 GLY A CA 1
ATOM 2597 C C . GLY A 1 336 ? 10.344 -43.375 -3.217 1 96.12 336 GLY A C 1
ATOM 2598 O O . GLY A 1 336 ? 9.336 -43.812 -2.639 1 96.12 336 GLY A O 1
ATOM 2599 N N . ASN A 1 337 ? 11.195 -42.656 -2.588 1 97.5 337 ASN A N 1
ATOM 2600 C CA . ASN A 1 337 ? 11.094 -42.281 -1.178 1 97.5 337 ASN A CA 1
ATOM 2601 C C . ASN A 1 337 ? 10.648 -40.844 -0.999 1 97.5 337 ASN A C 1
ATOM 2603 O O . ASN A 1 337 ? 11.094 -40.156 -0.072 1 97.5 337 ASN A O 1
ATOM 2607 N N . TRP A 1 338 ? 9.781 -40.375 -1.803 1 98.12 338 TRP A N 1
ATOM 2608 C CA . TRP A 1 338 ? 9.32 -39 -1.735 1 98.12 338 TRP A CA 1
ATOM 2609 C C . TRP A 1 338 ? 8.094 -38.875 -0.835 1 98.12 338 TRP A C 1
ATOM 2611 O O . TRP A 1 338 ? 7.328 -39.812 -0.687 1 98.12 338 TRP A O 1
ATOM 2621 N N . LYS A 1 339 ? 7.883 -37.719 -0.222 1 97.88 339 LYS A N 1
ATOM 2622 C CA . LYS A 1 339 ? 6.699 -37.469 0.603 1 97.88 339 LYS A CA 1
ATOM 2623 C C . LYS A 1 339 ? 5.434 -37.469 -0.246 1 97.88 339 LYS A C 1
ATOM 2625 O O . LYS A 1 339 ? 5.473 -37.094 -1.423 1 97.88 339 LYS A O 1
ATOM 2630 N N . SER A 1 340 ? 4.312 -37.875 0.37 1 97.81 340 SER A N 1
ATOM 2631 C CA . SER A 1 340 ? 3.02 -37.906 -0.302 1 97.81 340 SER A CA 1
ATOM 2632 C C . SER A 1 340 ? 2.129 -36.75 0.174 1 97.81 340 SER A C 1
ATOM 2634 O O . SER A 1 340 ? 2.377 -36.156 1.229 1 97.81 340 SER A O 1
ATOM 2636 N N . TYR A 1 341 ? 1.201 -36.438 -0.624 1 98.19 341 TYR A N 1
ATOM 2637 C CA . TYR A 1 341 ? 0.222 -35.406 -0.291 1 98.19 341 TYR A CA 1
ATOM 2638 C C . TYR A 1 341 ? -0.546 -35.781 0.974 1 98.19 341 TYR A C 1
ATOM 2640 O O . TYR A 1 341 ? -1.085 -36.875 1.081 1 98.19 341 TYR A O 1
ATOM 2648 N N . GLN A 1 342 ? -0.624 -34.875 1.945 1 97.69 342 GLN A N 1
ATOM 2649 C CA . GLN A 1 342 ? -1.263 -35.125 3.229 1 97.69 342 GLN A CA 1
ATOM 2650 C C . GLN A 1 342 ? -2.635 -34.469 3.311 1 97.69 342 GLN A C 1
ATOM 2652 O O . GLN A 1 342 ? -3.312 -34.562 4.336 1 97.69 342 GLN A O 1
ATOM 2657 N N . GLY A 1 343 ? -3.01 -33.875 2.291 1 97.5 343 GLY A N 1
ATOM 2658 C CA . GLY A 1 343 ? -4.266 -33.156 2.309 1 97.5 343 GLY A CA 1
ATOM 2659 C C . GLY A 1 343 ? -4.137 -31.75 2.883 1 97.5 343 GLY A C 1
ATOM 2660 O O . GLY A 1 343 ? -4.129 -31.578 4.102 1 97.5 343 GLY A O 1
ATOM 2661 N N . ILE A 1 344 ? -4.055 -30.812 2.021 1 97.94 344 ILE A N 1
ATOM 2662 C CA . ILE A 1 344 ? -4.051 -29.422 2.479 1 97.94 344 ILE A CA 1
ATOM 2663 C C . ILE A 1 344 ? -5.48 -28.984 2.775 1 97.94 344 ILE A C 1
ATOM 2665 O O . ILE A 1 344 ? -6.359 -29.078 1.917 1 97.94 344 ILE A O 1
ATOM 2669 N N . PRO A 1 345 ? -5.719 -28.422 3.949 1 98.56 345 PRO A N 1
ATOM 2670 C CA . PRO A 1 345 ? -7.09 -28.125 4.367 1 98.56 345 PRO A CA 1
ATOM 2671 C C . PRO A 1 345 ? -7.812 -27.203 3.385 1 98.56 345 PRO A C 1
ATOM 2673 O O . PRO A 1 345 ? -7.285 -26.156 3.002 1 98.56 345 PRO A O 1
ATOM 2676 N N . LEU A 1 346 ? -9 -27.609 2.938 1 98.62 346 LEU A N 1
ATOM 2677 C CA . LEU A 1 346 ? -9.984 -26.891 2.135 1 98.62 346 LEU A CA 1
ATOM 2678 C C . LEU A 1 346 ? -9.516 -26.766 0.689 1 98.62 346 LEU A C 1
ATOM 2680 O O . LEU A 1 346 ? -10.117 -26.031 -0.099 1 98.62 346 LEU A O 1
ATOM 2684 N N . TRP A 1 347 ? -8.375 -27.406 0.392 1 98.56 347 TRP A N 1
ATOM 2685 C CA . TRP A 1 347 ? -8.039 -27.531 -1.021 1 98.56 347 TRP A CA 1
ATOM 2686 C C . TRP A 1 347 ? -8.836 -28.641 -1.679 1 98.56 347 TRP A C 1
ATOM 2688 O O . TRP A 1 347 ? -8.273 -29.656 -2.105 1 98.56 347 TRP A O 1
ATOM 2698 N N . ASP A 1 348 ? -10.156 -28.422 -1.795 1 98.19 348 ASP A N 1
ATOM 2699 C CA . ASP A 1 348 ? -11.094 -29.5 -2.115 1 98.19 348 ASP A CA 1
ATOM 2700 C C . ASP A 1 348 ? -11.953 -29.141 -3.324 1 98.19 348 ASP A C 1
ATOM 2702 O O . ASP A 1 348 ? -12.938 -29.812 -3.617 1 98.19 348 ASP A O 1
ATOM 2706 N N . GLY A 1 349 ? -11.648 -28.062 -3.947 1 98.25 349 GLY A N 1
ATOM 2707 C CA . GLY A 1 349 ? -12.359 -27.688 -5.16 1 98.25 349 GLY A CA 1
ATOM 2708 C C . GLY A 1 349 ? -13.664 -26.953 -4.895 1 98.25 349 GLY A C 1
ATOM 2709 O O . GLY A 1 349 ? -14.477 -26.781 -5.801 1 98.25 349 GLY A O 1
ATOM 2710 N N . LYS A 1 350 ? -13.844 -26.469 -3.652 1 98.69 350 LYS A N 1
ATOM 2711 C CA . LYS A 1 350 ? -15.094 -25.812 -3.289 1 98.69 350 LYS A CA 1
ATOM 2712 C C . LYS A 1 350 ? -14.844 -24.406 -2.777 1 98.69 350 LYS A C 1
ATOM 2714 O O . LYS A 1 350 ? -15.648 -23.859 -2.016 1 98.69 350 LYS A O 1
ATOM 2719 N N . THR A 1 351 ? -13.75 -23.875 -3.072 1 98.88 351 THR A N 1
ATOM 2720 C CA . THR A 1 351 ? -13.312 -22.578 -2.545 1 98.88 351 THR A CA 1
ATOM 2721 C C . THR A 1 351 ? -14.227 -21.453 -3.021 1 98.88 351 THR A C 1
ATOM 2723 O O . THR A 1 351 ? -14.672 -20.641 -2.223 1 98.88 351 THR A O 1
ATOM 2726 N N . ALA A 1 352 ? -14.539 -21.422 -4.297 1 98.88 352 ALA A N 1
ATOM 2727 C CA . ALA A 1 352 ? -15.344 -20.359 -4.883 1 98.88 352 ALA A CA 1
ATOM 2728 C C . ALA A 1 352 ? -16.734 -20.312 -4.266 1 98.88 352 ALA A C 1
ATOM 2730 O O . ALA A 1 352 ? -17.281 -19.234 -4.012 1 98.88 352 ALA A O 1
ATOM 2731 N N . GLU A 1 353 ? -17.266 -21.484 -4.023 1 98.75 353 GLU A N 1
ATOM 2732 C CA . GLU A 1 353 ? -18.578 -21.547 -3.365 1 98.75 353 GLU A CA 1
ATOM 2733 C C . GLU A 1 353 ? -18.531 -20.906 -1.981 1 98.75 353 GLU A C 1
ATOM 2735 O O . GLU A 1 353 ? -19.422 -20.141 -1.619 1 98.75 353 GLU A O 1
ATOM 2740 N N . ARG A 1 354 ? -17.484 -21.172 -1.231 1 98.88 354 ARG A N 1
ATOM 2741 C CA . ARG A 1 354 ? -17.312 -20.609 0.102 1 98.88 354 ARG A CA 1
ATOM 2742 C C . ARG A 1 354 ? -17.156 -19.094 0.033 1 98.88 354 ARG A C 1
ATOM 2744 O O . ARG A 1 354 ? -17.688 -18.359 0.872 1 98.88 354 ARG A O 1
ATOM 2751 N N . ILE A 1 355 ? -16.422 -18.609 -0.964 1 98.94 355 ILE A N 1
ATOM 2752 C CA . ILE A 1 355 ? -16.203 -17.172 -1.137 1 98.94 355 ILE A CA 1
ATOM 2753 C C . ILE A 1 355 ? -17.531 -16.469 -1.386 1 98.94 355 ILE A C 1
ATOM 2755 O O . ILE A 1 355 ? -17.875 -15.508 -0.694 1 98.94 355 ILE A O 1
ATOM 2759 N N . VAL A 1 356 ? -18.312 -16.969 -2.346 1 98.88 356 VAL A N 1
ATOM 2760 C CA . VAL A 1 356 ? -19.547 -16.297 -2.756 1 98.88 356 VAL A CA 1
ATOM 2761 C C . VAL A 1 356 ? -20.578 -16.359 -1.62 1 98.88 356 VAL A C 1
ATOM 2763 O O . VAL A 1 356 ? -21.281 -15.383 -1.36 1 98.88 356 VAL A O 1
ATOM 2766 N N . GLU A 1 357 ? -20.625 -17.516 -0.934 1 98.62 357 GLU A N 1
ATOM 2767 C CA . GLU A 1 357 ? -21.516 -17.625 0.214 1 98.62 357 GLU A CA 1
ATOM 2768 C C . GLU A 1 357 ? -21.188 -16.594 1.28 1 98.62 357 GLU A C 1
ATOM 2770 O O . GLU A 1 357 ? -22.078 -15.953 1.831 1 98.62 357 GLU A O 1
ATOM 2775 N N . LYS A 1 358 ? -19.891 -16.438 1.585 1 98.75 358 LYS A N 1
ATOM 2776 C CA . LYS A 1 358 ? -19.469 -15.477 2.59 1 98.75 358 LYS A CA 1
ATOM 2777 C C . LYS A 1 358 ? -19.812 -14.055 2.16 1 98.75 358 LYS A C 1
ATOM 2779 O O . LYS A 1 358 ? -20.266 -13.242 2.975 1 98.75 358 LYS A O 1
ATOM 2784 N N . ILE A 1 359 ? -19.625 -13.703 0.894 1 98.75 359 ILE A N 1
ATOM 2785 C CA . ILE A 1 359 ? -19.938 -12.383 0.367 1 98.75 359 ILE A CA 1
ATOM 2786 C C . ILE A 1 359 ? -21.422 -12.086 0.528 1 98.75 359 ILE A C 1
ATOM 2788 O O . ILE A 1 359 ? -21.812 -11.008 0.974 1 98.75 359 ILE A O 1
ATOM 2792 N N . ILE A 1 360 ? -22.25 -13.078 0.162 1 98.38 360 ILE A N 1
ATOM 2793 C CA . ILE A 1 360 ? -23.688 -12.906 0.282 1 98.38 360 ILE A CA 1
ATOM 2794 C C . ILE A 1 360 ? -24.062 -12.68 1.746 1 98.38 360 ILE A C 1
ATOM 2796 O O . ILE A 1 360 ? -24.891 -11.812 2.059 1 98.38 360 ILE A O 1
ATOM 2800 N N . GLN A 1 361 ? -23.422 -13.383 2.67 1 98 361 GLN A N 1
ATOM 2801 C CA . GLN A 1 361 ? -23.672 -13.25 4.098 1 98 361 GLN A CA 1
ATOM 2802 C C . GLN A 1 361 ? -23.328 -11.844 4.586 1 98 361 GLN A C 1
ATOM 2804 O O . GLN A 1 361 ? -24.062 -11.266 5.398 1 98 361 GLN A O 1
ATOM 2809 N N . ILE A 1 362 ? -22.297 -11.266 4.082 1 98 362 ILE A N 1
ATOM 2810 C CA . ILE A 1 362 ? -21.781 -9.992 4.582 1 98 362 ILE A CA 1
ATOM 2811 C C . ILE A 1 362 ? -22.562 -8.836 3.965 1 98 362 ILE A C 1
ATOM 2813 O O . ILE A 1 362 ? -22.844 -7.844 4.633 1 98 362 ILE A O 1
ATOM 2817 N N . TYR A 1 363 ? -22.953 -8.922 2.721 1 97.25 363 TYR A N 1
ATOM 2818 C CA . TYR A 1 363 ? -23.453 -7.758 1.99 1 97.25 363 TYR A CA 1
ATOM 2819 C C . TYR A 1 363 ? -24.953 -7.848 1.79 1 97.25 363 TYR A C 1
ATOM 2821 O O . TYR A 1 363 ? -25.562 -6.969 1.17 1 97.25 363 TYR A O 1
ATOM 2829 N N . SER A 1 364 ? -25.625 -8.859 2.307 1 91.56 364 SER A N 1
ATOM 2830 C CA . SER A 1 364 ? -27.094 -8.93 2.295 1 91.56 364 SER A CA 1
ATOM 2831 C C . SER A 1 364 ? -27.688 -8.164 3.465 1 91.56 364 SER A C 1
ATOM 2833 O O . SER A 1 364 ? -27.062 -8.023 4.516 1 91.56 364 SER A O 1
ATOM 2835 N N . MET B 1 1 ? 29.578 7.02 0.642 1 93.56 1 MET B N 1
ATOM 2836 C CA . MET B 1 1 ? 28.719 8.188 0.688 1 93.56 1 MET B CA 1
ATOM 2837 C C . MET B 1 1 ? 27.25 7.773 0.683 1 93.56 1 MET B C 1
ATOM 2839 O O . MET B 1 1 ? 26.797 7.051 -0.214 1 93.56 1 MET B O 1
ATOM 2843 N N . ILE B 1 2 ? 26.578 8.164 1.759 1 98.06 2 ILE B N 1
ATOM 2844 C CA . ILE B 1 2 ? 25.141 7.879 1.85 1 98.06 2 ILE B CA 1
ATOM 2845 C C . ILE B 1 2 ? 24.375 8.812 0.925 1 98.06 2 ILE B C 1
ATOM 2847 O O . ILE B 1 2 ? 24.5 10.039 1.023 1 98.06 2 ILE B O 1
ATOM 2851 N N . LYS B 1 3 ? 23.625 8.336 -0.012 1 98.5 3 LYS B N 1
ATOM 2852 C CA . LYS B 1 3 ? 22.812 9.117 -0.943 1 98.5 3 LYS B CA 1
ATOM 2853 C C . LYS B 1 3 ? 21.344 9.055 -0.585 1 98.5 3 LYS B C 1
ATOM 2855 O O . LYS B 1 3 ? 20.734 7.977 -0.616 1 98.5 3 LYS B O 1
ATOM 2860 N N . LEU B 1 4 ? 20.766 10.25 -0.305 1 98.81 4 LEU B N 1
ATOM 2861 C CA . LEU B 1 4 ? 19.344 10.328 0.064 1 98.81 4 LEU B CA 1
ATOM 2862 C C . LEU B 1 4 ? 18.531 11.023 -1.026 1 98.81 4 LEU B C 1
ATOM 2864 O O . LEU B 1 4 ? 19.047 11.891 -1.729 1 98.81 4 LEU B O 1
ATOM 2868 N N . THR B 1 5 ? 17.312 10.625 -1.215 1 98.88 5 THR B N 1
ATOM 2869 C CA . THR B 1 5 ? 16.312 11.383 -1.956 1 98.88 5 THR B CA 1
ATOM 2870 C C . THR B 1 5 ? 15.18 11.828 -1.035 1 98.88 5 THR B C 1
ATOM 2872 O O . THR B 1 5 ? 14.547 11 -0.376 1 98.88 5 THR B O 1
ATOM 2875 N N . LEU B 1 6 ? 15 13.133 -0.93 1 98.75 6 LEU B N 1
ATOM 2876 C CA . LEU B 1 6 ? 13.914 13.734 -0.16 1 98.75 6 LEU B CA 1
ATOM 2877 C C . LEU B 1 6 ? 12.75 14.117 -1.069 1 98.75 6 LEU B C 1
ATOM 2879 O O . LEU B 1 6 ? 12.938 14.828 -2.061 1 98.75 6 LEU B O 1
ATOM 2883 N N . VAL B 1 7 ? 11.523 13.664 -0.66 1 98.19 7 VAL B N 1
ATOM 2884 C CA . VAL B 1 7 ? 10.367 13.875 -1.526 1 98.19 7 VAL B CA 1
ATOM 2885 C C . VAL B 1 7 ? 9.398 14.859 -0.87 1 98.19 7 VAL B C 1
ATOM 2887 O O . VAL B 1 7 ? 9.062 14.711 0.307 1 98.19 7 VAL B O 1
ATOM 2890 N N . ALA B 1 8 ? 8.961 15.828 -1.649 1 95.31 8 ALA B N 1
ATOM 2891 C CA . ALA B 1 8 ? 7.906 16.75 -1.242 1 95.31 8 ALA B CA 1
ATOM 2892 C C . ALA B 1 8 ? 6.926 17 -2.385 1 95.31 8 ALA B C 1
ATOM 2894 O O . ALA B 1 8 ? 7.336 17.172 -3.535 1 95.31 8 ALA B O 1
ATOM 2895 N N . GLY B 1 9 ? 5.641 16.969 -2.047 1 91.56 9 GLY B N 1
ATOM 2896 C CA . GLY B 1 9 ? 4.645 17.156 -3.088 1 91.56 9 GLY B CA 1
ATOM 2897 C C . GLY B 1 9 ? 3.789 18.391 -2.869 1 91.56 9 GLY B C 1
ATOM 2898 O O . GLY B 1 9 ? 3.18 18.906 -3.809 1 91.56 9 GLY B O 1
ATOM 2899 N N . ALA B 1 10 ? 3.729 18.828 -1.629 1 88.06 10 ALA B N 1
ATOM 2900 C CA . ALA B 1 10 ? 2.879 19.953 -1.246 1 88.06 10 ALA B CA 1
ATOM 2901 C C . ALA B 1 10 ? 3.555 20.812 -0.184 1 88.06 10 ALA B C 1
ATOM 2903 O O . ALA B 1 10 ? 4.586 20.422 0.374 1 88.06 10 ALA B O 1
ATOM 2904 N N . ARG B 1 11 ? 3.043 21.891 0.091 1 86.38 11 ARG B N 1
ATOM 2905 C CA . ARG B 1 11 ? 3.598 22.891 1.012 1 86.38 11 ARG B CA 1
ATOM 2906 C C . ARG B 1 11 ? 3.885 22.266 2.375 1 86.38 11 ARG B C 1
ATOM 2908 O O . ARG B 1 11 ? 4.988 22.391 2.906 1 86.38 11 ARG B O 1
ATOM 2915 N N . PRO B 1 12 ? 2.936 21.531 2.932 1 88.25 12 PRO B N 1
ATOM 2916 C CA . PRO B 1 12 ? 3.225 20.953 4.246 1 88.25 12 PRO B CA 1
ATOM 2917 C C . PRO B 1 12 ? 4.414 20 4.227 1 88.25 12 PRO B C 1
ATOM 2919 O O . PRO B 1 12 ? 5.109 19.844 5.234 1 88.25 12 PRO B O 1
ATOM 2922 N N . ASN B 1 13 ? 4.66 19.375 3.094 1 94.06 13 ASN B N 1
ATOM 2923 C CA . ASN B 1 13 ? 5.812 18.484 3.002 1 94.06 13 ASN B CA 1
ATOM 2924 C C . ASN B 1 13 ? 7.125 19.25 3.131 1 94.06 13 ASN B C 1
ATOM 2926 O O . ASN B 1 13 ? 8.055 18.797 3.799 1 94.06 13 ASN B O 1
ATOM 2930 N N . PHE B 1 14 ? 7.16 20.406 2.547 1 92.94 14 PHE B N 1
ATOM 2931 C CA . PHE B 1 14 ? 8.391 21.203 2.598 1 92.94 14 PHE B CA 1
ATOM 2932 C C . PHE B 1 14 ? 8.672 21.672 4.02 1 92.94 14 PHE B C 1
ATOM 2934 O O . PHE B 1 14 ? 9.836 21.766 4.422 1 92.94 14 PHE B O 1
ATOM 2941 N N . MET B 1 15 ? 7.613 21.922 4.699 1 93.5 15 MET B N 1
ATOM 2942 C CA . MET B 1 15 ? 7.766 22.328 6.098 1 93.5 15 MET B CA 1
ATOM 2943 C C . MET B 1 15 ? 8.383 21.203 6.918 1 93.5 15 MET B C 1
ATOM 2945 O O . MET B 1 15 ? 9.094 21.453 7.895 1 93.5 15 MET B O 1
ATOM 2949 N N . LYS B 1 16 ? 8.141 19.984 6.496 1 97.12 16 LYS B N 1
ATOM 2950 C CA . LYS B 1 16 ? 8.68 18.812 7.172 1 97.12 16 LYS B CA 1
ATOM 2951 C C . LYS B 1 16 ? 10.094 18.5 6.684 1 97.12 16 LYS B C 1
ATOM 2953 O O . LYS B 1 16 ? 10.914 18 7.449 1 97.12 16 LYS B O 1
ATOM 2958 N N . ILE B 1 17 ? 10.383 18.828 5.488 1 97.62 17 ILE B N 1
ATOM 2959 C CA . ILE B 1 17 ? 11.633 18.453 4.84 1 97.62 17 ILE B CA 1
ATOM 2960 C C . ILE B 1 17 ? 12.719 19.469 5.164 1 97.62 17 ILE B C 1
ATOM 2962 O O . ILE B 1 17 ? 13.891 19.125 5.297 1 97.62 17 ILE B O 1
ATOM 2966 N N . ALA B 1 18 ? 12.344 20.734 5.363 1 97.06 18 ALA B N 1
ATOM 2967 C CA . ALA B 1 18 ? 13.297 21.828 5.531 1 97.06 18 ALA B CA 1
ATOM 2968 C C . ALA B 1 18 ? 14.234 21.547 6.699 1 97.06 18 ALA B C 1
ATOM 2970 O O . ALA B 1 18 ? 15.461 21.609 6.547 1 97.06 18 ALA B O 1
ATOM 2971 N N . PRO B 1 19 ? 13.711 21.188 7.852 1 98.38 19 PRO B N 1
ATOM 2972 C CA . PRO B 1 19 ? 14.633 20.891 8.953 1 98.38 19 PRO B CA 1
ATOM 2973 C C . PRO B 1 19 ? 15.57 19.734 8.648 1 98.38 19 PRO B C 1
ATOM 2975 O O . PRO B 1 19 ? 16.719 19.719 9.109 1 98.38 19 PRO B O 1
ATOM 2978 N N . ILE B 1 20 ? 15.117 18.75 7.914 1 98.81 20 ILE B N 1
ATOM 2979 C CA . ILE B 1 20 ? 15.945 17.594 7.57 1 98.81 20 ILE B CA 1
ATOM 2980 C C . ILE B 1 20 ? 17.078 18.031 6.645 1 98.81 20 ILE B C 1
ATOM 2982 O O . ILE B 1 20 ? 18.219 17.609 6.824 1 98.81 20 ILE B O 1
ATOM 2986 N N . VAL B 1 21 ? 16.719 18.875 5.676 1 98.31 21 VAL B N 1
ATOM 2987 C CA . VAL B 1 21 ? 17.734 19.438 4.777 1 98.31 21 VAL B CA 1
ATOM 2988 C C . VAL B 1 21 ? 18.797 20.156 5.59 1 98.31 21 VAL B C 1
ATOM 2990 O O . VAL B 1 21 ? 20 19.938 5.383 1 98.31 21 VAL B O 1
ATOM 2993 N N . HIS B 1 22 ? 18.391 21 6.562 1 98.19 22 HIS B N 1
ATOM 2994 C CA . HIS B 1 22 ? 19.328 21.734 7.398 1 98.19 22 HIS B CA 1
ATOM 2995 C C . HIS B 1 22 ? 20.203 20.797 8.203 1 98.19 22 HIS B C 1
ATOM 2997 O O . HIS B 1 22 ? 21.422 21.016 8.312 1 98.19 22 HIS B O 1
ATOM 3003 N N . ALA B 1 23 ? 19.609 19.734 8.719 1 98.62 23 ALA B N 1
ATOM 3004 C CA . ALA B 1 23 ? 20.375 18.766 9.508 1 98.62 23 ALA B CA 1
ATOM 3005 C C . ALA B 1 23 ? 21.391 18.047 8.648 1 98.62 23 ALA B C 1
ATOM 3007 O O . ALA B 1 23 ? 22.516 17.781 9.094 1 98.62 23 ALA B O 1
ATOM 3008 N N . ILE B 1 24 ? 21.031 17.688 7.406 1 98.56 24 ILE B N 1
ATOM 3009 C CA . ILE B 1 24 ? 21.953 17 6.488 1 98.56 24 ILE B CA 1
ATOM 3010 C C . ILE B 1 24 ? 23.125 17.922 6.156 1 98.56 24 ILE B C 1
ATOM 3012 O O . ILE B 1 24 ? 24.281 17.484 6.172 1 98.56 24 ILE B O 1
ATOM 3016 N N . GLN B 1 25 ? 22.812 19.188 5.875 1 97.75 25 GLN B N 1
ATOM 3017 C CA . GLN B 1 25 ? 23.859 20.156 5.551 1 97.75 25 GLN B CA 1
ATOM 3018 C C . GLN B 1 25 ? 24.828 20.328 6.711 1 97.75 25 GLN B C 1
ATOM 3020 O O . GLN B 1 25 ? 26.047 20.406 6.504 1 97.75 25 GLN B O 1
ATOM 3025 N N . LYS B 1 26 ? 24.266 20.406 7.895 1 97.62 26 LYS B N 1
ATOM 3026 C CA . LYS B 1 26 ? 25.109 20.516 9.086 1 97.62 26 LYS B CA 1
ATOM 3027 C C . LYS B 1 26 ? 26.047 19.328 9.203 1 97.62 26 LYS B C 1
ATOM 3029 O O . LYS B 1 26 ? 27.234 19.5 9.508 1 97.62 26 LYS B O 1
ATOM 3034 N N . GLN B 1 27 ? 25.562 18.156 8.969 1 97.75 27 GLN B N 1
ATOM 3035 C CA . GLN B 1 27 ? 26.375 16.938 9.031 1 97.75 27 GLN B CA 1
ATOM 3036 C C . GLN B 1 27 ? 27.422 16.922 7.914 1 97.75 27 GLN B C 1
ATOM 3038 O O . GLN B 1 27 ? 28.562 16.516 8.133 1 97.75 27 GLN B O 1
ATOM 3043 N N . LYS B 1 28 ? 27.031 17.359 6.758 1 96.25 28 LYS B N 1
ATOM 3044 C CA . LYS B 1 28 ? 27.969 17.453 5.645 1 96.25 28 LYS B CA 1
ATOM 3045 C C . LYS B 1 28 ? 29.125 18.391 5.973 1 96.25 28 LYS B C 1
ATOM 3047 O O . LYS B 1 28 ? 30.281 18.078 5.727 1 96.25 28 LYS B O 1
ATOM 3052 N N . ASP B 1 29 ? 28.812 19.469 6.5 1 97 29 ASP B N 1
ATOM 3053 C CA . ASP B 1 29 ? 29.812 20.453 6.887 1 97 29 ASP B CA 1
ATOM 3054 C C . ASP B 1 29 ? 30.75 19.906 7.961 1 97 29 ASP B C 1
ATOM 3056 O O . ASP B 1 29 ? 31.922 20.281 8.016 1 97 29 ASP B O 1
ATOM 3060 N N . ALA B 1 30 ? 30.234 19.047 8.75 1 96.94 30 ALA B N 1
ATOM 3061 C CA . ALA B 1 30 ? 31 18.438 9.82 1 96.94 30 ALA B CA 1
ATOM 3062 C C . ALA B 1 30 ? 31.844 17.266 9.297 1 96.94 30 ALA B C 1
ATOM 3064 O O . ALA B 1 30 ? 32.531 16.609 10.062 1 96.94 30 ALA B O 1
ATOM 3065 N N . GLY B 1 31 ? 31.672 16.875 8.039 1 95.38 31 GLY B N 1
ATOM 3066 C CA . GLY B 1 31 ? 32.562 15.906 7.418 1 95.38 31 GLY B CA 1
ATOM 3067 C C . GLY B 1 31 ? 31.875 14.578 7.125 1 95.38 31 GLY B C 1
ATOM 3068 O O . GLY B 1 31 ? 32.531 13.648 6.617 1 95.38 31 GLY B O 1
ATOM 3069 N N . SER B 1 32 ? 30.609 14.531 7.406 1 96.19 32 SER B N 1
ATOM 3070 C CA . SER B 1 32 ? 29.906 13.281 7.125 1 96.19 32 SER B CA 1
ATOM 3071 C C . SER B 1 32 ? 29.719 13.078 5.625 1 96.19 32 SER B C 1
ATOM 3073 O O . SER B 1 32 ? 29.453 14.023 4.887 1 96.19 32 SER B O 1
ATOM 3075 N N . ALA B 1 33 ? 29.875 11.805 5.172 1 97.25 33 ALA B N 1
ATOM 3076 C CA . ALA B 1 33 ? 29.688 11.469 3.764 1 97.25 33 ALA B CA 1
ATOM 3077 C C . ALA B 1 33 ? 28.234 11.188 3.451 1 97.25 33 ALA B C 1
ATOM 3079 O O . ALA B 1 33 ? 27.844 10.039 3.24 1 97.25 33 ALA B O 1
ATOM 3080 N N . ILE B 1 34 ? 27.484 12.258 3.434 1 98 34 ILE B N 1
ATOM 3081 C CA . ILE B 1 34 ? 26.047 12.172 3.191 1 98 34 ILE B CA 1
ATOM 3082 C C . ILE B 1 34 ? 25.641 13.234 2.174 1 98 34 ILE B C 1
ATOM 3084 O O . ILE B 1 34 ? 26.156 14.359 2.193 1 98 34 ILE B O 1
ATOM 3088 N N . SER B 1 35 ? 24.875 12.906 1.219 1 97.56 35 SER B N 1
ATOM 3089 C CA . SER B 1 35 ? 24.328 13.812 0.215 1 97.56 35 SER B CA 1
ATOM 3090 C C . SER B 1 35 ? 22.828 13.586 0.025 1 97.56 35 SER B C 1
ATOM 3092 O O . SER B 1 35 ? 22.281 12.602 0.51 1 97.56 35 SER B O 1
ATOM 3094 N N . TYR B 1 36 ? 22.219 14.562 -0.604 1 98.25 36 TYR B N 1
ATOM 3095 C CA . TYR B 1 36 ? 20.781 14.406 -0.841 1 98.25 36 TYR B CA 1
ATOM 3096 C C . TYR B 1 36 ? 20.375 15.07 -2.152 1 98.25 36 TYR B C 1
ATOM 3098 O O . TYR B 1 36 ? 21.078 15.93 -2.67 1 98.25 36 TYR B O 1
ATOM 3106 N N . ARG B 1 37 ? 19.297 14.555 -2.713 1 98.19 37 ARG B N 1
ATOM 3107 C CA . ARG B 1 37 ? 18.531 15.234 -3.748 1 98.19 37 ARG B CA 1
ATOM 3108 C C . ARG B 1 37 ? 17.125 15.562 -3.258 1 98.19 37 ARG B C 1
ATOM 3110 O O . ARG B 1 37 ? 16.484 14.75 -2.582 1 98.19 37 ARG B O 1
ATOM 3117 N N . LEU B 1 38 ? 16.719 16.781 -3.521 1 97.81 38 LEU B N 1
ATOM 3118 C CA . LEU B 1 38 ? 15.367 17.219 -3.184 1 97.81 38 LEU B CA 1
ATOM 3119 C C . LEU B 1 38 ? 14.461 17.172 -4.406 1 97.81 38 LEU B C 1
ATOM 3121 O O . LEU B 1 38 ? 14.742 17.828 -5.418 1 97.81 38 LEU B O 1
ATOM 3125 N N . ILE B 1 39 ? 13.352 16.422 -4.27 1 97.44 39 ILE B N 1
ATOM 3126 C CA . ILE B 1 39 ? 12.445 16.234 -5.398 1 97.44 39 ILE B CA 1
ATOM 3127 C C . ILE B 1 39 ? 11.086 16.844 -5.066 1 97.44 39 ILE B C 1
ATOM 3129 O O . ILE B 1 39 ? 10.484 16.516 -4.039 1 97.44 39 ILE B O 1
ATOM 3133 N N . HIS B 1 40 ? 10.641 17.688 -5.922 1 94.75 40 HIS B N 1
ATOM 3134 C CA . HIS B 1 40 ? 9.258 18.156 -5.895 1 94.75 40 HIS B CA 1
ATOM 3135 C C . HIS B 1 40 ? 8.398 17.391 -6.891 1 94.75 40 HIS B C 1
ATOM 3137 O O . HIS B 1 40 ? 8.625 17.469 -8.102 1 94.75 40 HIS B O 1
ATOM 3143 N N . THR B 1 41 ? 7.367 16.719 -6.41 1 93.75 41 THR B N 1
ATOM 3144 C CA . THR B 1 41 ? 6.602 15.852 -7.297 1 93.75 41 THR B CA 1
ATOM 3145 C C . THR B 1 41 ? 5.664 16.672 -8.18 1 93.75 41 THR B C 1
ATOM 3147 O O . THR B 1 41 ? 5.199 16.203 -9.219 1 93.75 41 THR B O 1
ATOM 3150 N N . GLY B 1 42 ? 5.395 17.938 -7.727 1 86.62 42 GLY B N 1
ATOM 3151 C CA . GLY B 1 42 ? 4.488 18.797 -8.477 1 86.62 42 GLY B CA 1
ATOM 3152 C C . GLY B 1 42 ? 3.031 18.594 -8.109 1 86.62 42 GLY B C 1
ATOM 3153 O O . GLY B 1 42 ? 2.135 19.062 -8.812 1 86.62 42 GLY B O 1
ATOM 3154 N N . GLN B 1 43 ? 2.691 17.875 -7.141 1 81.44 43 GLN B N 1
ATOM 3155 C CA . GLN B 1 43 ? 1.324 17.578 -6.723 1 81.44 43 GLN B CA 1
ATOM 3156 C C . GLN B 1 43 ? 0.517 18.859 -6.547 1 81.44 43 GLN B C 1
ATOM 3158 O O . GLN B 1 43 ? -0.644 18.922 -6.953 1 81.44 43 GLN B O 1
ATOM 3163 N N . HIS B 1 44 ? 1.024 19.766 -5.773 1 72.25 44 HIS B N 1
ATOM 3164 C CA . HIS B 1 44 ? 0.413 21.094 -5.645 1 72.25 44 HIS B CA 1
ATOM 3165 C C . HIS B 1 44 ? 1.367 22.188 -6.102 1 72.25 44 HIS B C 1
ATOM 3167 O O . HIS B 1 44 ? 2.342 22.5 -5.41 1 72.25 44 HIS B O 1
ATOM 3173 N N . TYR B 1 45 ? 1.312 22.297 -7.473 1 57.97 45 TYR B N 1
ATOM 3174 C CA . TYR B 1 45 ? 2.197 23.359 -7.938 1 57.97 45 TYR B CA 1
ATOM 3175 C C . TYR B 1 45 ? 1.438 24.672 -8.102 1 57.97 45 TYR B C 1
ATOM 3177 O O . TYR B 1 45 ? 0.488 24.75 -8.883 1 57.97 45 TYR B O 1
ATOM 3185 N N . ASP B 1 46 ? 1.357 25.438 -7.09 1 56.59 46 ASP B N 1
ATOM 3186 C CA . ASP B 1 46 ? 0.902 26.812 -7.258 1 56.59 46 ASP B CA 1
ATOM 3187 C C . ASP B 1 46 ? 2.08 27.781 -7.277 1 56.59 46 ASP B C 1
ATOM 3189 O O . ASP B 1 46 ? 3.137 27.5 -6.707 1 56.59 46 ASP B O 1
ATOM 3193 N N . LYS B 1 47 ? 2.025 28.672 -8.211 1 50.81 47 LYS B N 1
ATOM 3194 C CA . LYS B 1 47 ? 2.957 29.797 -8.297 1 50.81 47 LYS B CA 1
ATOM 3195 C C . LYS B 1 47 ? 3.4 30.25 -6.914 1 50.81 47 LYS B C 1
ATOM 3197 O O . LYS B 1 47 ? 4.5 30.781 -6.75 1 50.81 47 LYS B O 1
ATOM 3202 N N . LYS B 1 48 ? 2.584 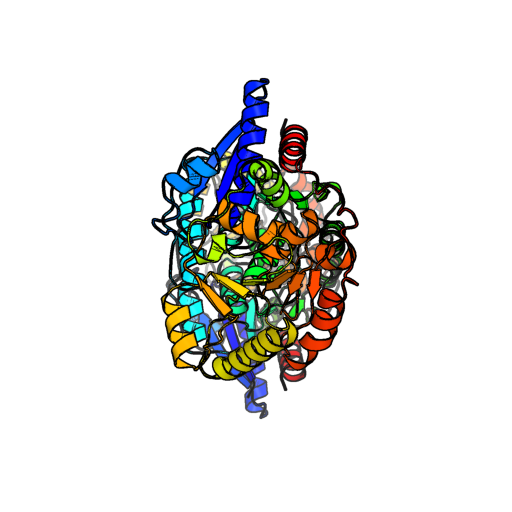29.953 -6.027 1 54.62 48 LYS B N 1
ATOM 3203 C CA . LYS B 1 48 ? 2.871 30.453 -4.688 1 54.62 48 LYS B CA 1
ATOM 3204 C C . LYS B 1 48 ? 3.951 29.609 -4.008 1 54.62 48 LYS B C 1
ATOM 3206 O O . LYS B 1 48 ? 4.488 30 -2.969 1 54.62 48 LYS B O 1
ATOM 3211 N N . MET B 1 49 ? 4.039 28.297 -4.457 1 58.22 49 MET B N 1
ATOM 3212 C CA . MET B 1 49 ? 5.254 27.578 -4.074 1 58.22 49 MET B CA 1
ATOM 3213 C C . MET B 1 49 ? 6.438 28.031 -4.926 1 58.22 49 MET B C 1
ATOM 3215 O O . MET B 1 49 ? 6.98 27.234 -5.699 1 58.22 49 MET B O 1
ATOM 3219 N N . SER B 1 50 ? 6.52 29.375 -4.91 1 57.56 50 SER B N 1
ATOM 3220 C CA . SER B 1 50 ? 7.469 30.188 -5.676 1 57.56 50 SER B CA 1
ATOM 3221 C C . SER B 1 50 ? 8.758 30.406 -4.895 1 57.56 50 SER B C 1
ATOM 3223 O O . SER B 1 50 ? 8.93 29.859 -3.799 1 57.56 50 SER B O 1
ATOM 3225 N N . GLY B 1 51 ? 9.594 31 -5.484 1 60.62 51 GLY B N 1
ATOM 3226 C CA . GLY B 1 51 ? 10.906 31.375 -4.98 1 60.62 51 GLY B CA 1
ATOM 3227 C C . GLY B 1 51 ? 10.859 31.922 -3.562 1 60.62 51 GLY B C 1
ATOM 3228 O O . GLY B 1 51 ? 11.688 31.562 -2.727 1 60.62 51 GLY B O 1
ATOM 3229 N N . ASP B 1 52 ? 9.852 32.5 -3.121 1 69.25 52 ASP B N 1
ATOM 3230 C CA . ASP B 1 52 ? 9.727 33.125 -1.804 1 69.25 52 ASP B CA 1
ATOM 3231 C C . ASP B 1 52 ? 9.5 32.062 -0.724 1 69.25 52 ASP B C 1
ATOM 3233 O O . ASP B 1 52 ? 10.023 32.188 0.385 1 69.25 52 ASP B O 1
ATOM 3237 N N . PHE B 1 53 ? 8.906 31.016 -1.146 1 76.94 53 PHE B N 1
ATOM 3238 C CA . PHE B 1 53 ? 8.594 29.938 -0.201 1 76.94 53 PHE B CA 1
ATOM 3239 C C . PHE B 1 53 ? 9.852 29.188 0.211 1 76.94 53 PHE B C 1
ATOM 3241 O O . PHE B 1 53 ? 10.094 28.984 1.4 1 76.94 53 PHE B O 1
ATOM 3248 N N . PHE B 1 54 ? 10.68 28.953 -0.708 1 82.31 54 PHE B N 1
ATOM 3249 C CA . PHE B 1 54 ? 11.922 28.234 -0.434 1 82.31 54 PHE B CA 1
ATOM 3250 C C . PHE B 1 54 ? 12.906 29.125 0.32 1 82.31 54 PHE B C 1
ATOM 3252 O O . PHE B 1 54 ? 13.641 28.641 1.189 1 82.31 54 PHE B O 1
ATOM 3259 N N . GLU B 1 55 ? 12.82 30.375 0.03 1 81.88 55 GLU B N 1
ATOM 3260 C CA . GLU B 1 55 ? 13.656 31.344 0.741 1 81.88 55 GLU B CA 1
ATOM 3261 C C . GLU B 1 55 ? 13.242 31.453 2.203 1 81.88 55 GLU B C 1
ATOM 3263 O O . GLU B 1 55 ? 14.094 31.5 3.096 1 81.88 55 GLU B O 1
ATOM 3268 N N . GLN B 1 56 ? 12.008 31.422 2.395 1 79.69 56 GLN B N 1
ATOM 3269 C CA . GLN B 1 56 ? 11.484 31.531 3.754 1 79.69 56 GLN B CA 1
ATOM 3270 C C . GLN B 1 56 ? 11.883 30.328 4.602 1 79.69 56 GLN B C 1
ATOM 3272 O O . GLN B 1 56 ? 12.133 30.469 5.797 1 79.69 56 GLN B O 1
ATOM 3277 N N . LEU B 1 57 ? 11.977 29.234 3.93 1 87.75 57 LEU B N 1
ATOM 3278 C CA . LEU B 1 57 ? 12.328 28.016 4.641 1 87.75 57 LEU B CA 1
ATOM 3279 C C . LEU B 1 57 ? 13.844 27.797 4.645 1 87.75 57 LEU B C 1
ATOM 3281 O O . LEU B 1 57 ? 14.344 26.891 5.316 1 87.75 57 LEU B O 1
ATOM 3285 N N . ASN B 1 58 ? 14.531 28.625 3.939 1 89.19 58 ASN B N 1
ATOM 3286 C CA . ASN B 1 58 ? 15.977 28.547 3.801 1 89.19 58 ASN B CA 1
ATOM 3287 C C . ASN B 1 58 ? 16.422 27.203 3.262 1 89.19 58 ASN B C 1
ATOM 3289 O O . ASN B 1 58 ? 17.297 26.547 3.844 1 89.19 58 ASN B O 1
ATOM 3293 N N . ILE B 1 59 ? 15.719 26.781 2.264 1 91.06 59 ILE B N 1
ATOM 3294 C CA . ILE B 1 59 ? 16.125 25.547 1.585 1 91.06 59 ILE B CA 1
ATOM 3295 C C . ILE B 1 59 ? 16.312 25.828 0.094 1 91.06 59 ILE B C 1
ATOM 3297 O O . ILE B 1 59 ? 15.734 26.781 -0.446 1 91.06 59 ILE B O 1
ATOM 3301 N N . PRO B 1 60 ? 17.188 25.109 -0.534 1 91.62 60 PRO B N 1
ATOM 3302 C CA . PRO B 1 60 ? 17.375 25.312 -1.973 1 91.62 60 PRO B CA 1
ATOM 3303 C C . PRO B 1 60 ? 16.156 24.891 -2.793 1 91.62 60 PRO B C 1
ATOM 3305 O O . PRO B 1 60 ? 15.273 24.203 -2.281 1 91.62 60 PRO B O 1
ATOM 3308 N N . GLU B 1 61 ? 16.172 25.297 -4 1 91.31 61 GLU B N 1
ATOM 3309 C CA . GLU B 1 61 ? 15.172 24.781 -4.945 1 91.31 61 GLU B CA 1
ATOM 3310 C C . GLU B 1 61 ? 15.344 23.281 -5.164 1 91.31 61 GLU B C 1
ATOM 3312 O O . GLU B 1 61 ? 16.453 22.766 -5.086 1 91.31 61 GLU B O 1
ATOM 3317 N N . PRO B 1 62 ? 14.281 22.656 -5.488 1 94 62 PRO B N 1
ATOM 3318 C CA . PRO B 1 62 ? 14.375 21.219 -5.734 1 94 62 PRO B CA 1
ATOM 3319 C C . PRO B 1 62 ? 15.305 20.875 -6.895 1 94 62 PRO B C 1
ATOM 3321 O O . PRO B 1 62 ? 15.398 21.641 -7.859 1 94 62 PRO B O 1
ATOM 3324 N N . ASP B 1 63 ? 15.961 19.766 -6.766 1 95.81 63 ASP B N 1
ATOM 3325 C CA . ASP B 1 63 ? 16.844 19.281 -7.828 1 95.81 63 ASP B CA 1
ATOM 3326 C C . ASP B 1 63 ? 16.031 18.859 -9.062 1 95.81 63 ASP B C 1
ATOM 3328 O O . ASP B 1 63 ? 16.547 18.922 -10.188 1 95.81 63 ASP B O 1
ATOM 3332 N N . SER B 1 64 ? 14.836 18.391 -8.82 1 94.38 64 SER B N 1
ATOM 3333 C CA . SER B 1 64 ? 13.93 18.016 -9.898 1 94.38 64 SER B CA 1
ATOM 3334 C C . SER B 1 64 ? 12.484 18.359 -9.555 1 94.38 64 SER B C 1
ATOM 3336 O O . SER B 1 64 ? 12.094 18.312 -8.391 1 94.38 64 SER B O 1
ATOM 3338 N N . ASN B 1 65 ? 11.781 18.781 -10.539 1 92.38 65 ASN B N 1
ATOM 3339 C CA . ASN B 1 65 ? 10.336 18.953 -10.5 1 92.38 65 ASN B CA 1
ATOM 3340 C C . ASN B 1 65 ? 9.625 18 -11.469 1 92.38 65 ASN B C 1
ATOM 3342 O O . ASN B 1 65 ? 9.805 18.109 -12.68 1 92.38 65 ASN B O 1
ATOM 3346 N N . LEU B 1 66 ? 8.773 17.141 -10.961 1 92.06 66 LEU B N 1
ATOM 3347 C CA . LEU B 1 66 ? 8.258 16.031 -11.75 1 92.06 66 LEU B CA 1
ATOM 3348 C C . LEU B 1 66 ? 6.984 16.438 -12.492 1 92.06 66 LEU B C 1
ATOM 3350 O O . LEU B 1 66 ? 6.562 15.758 -13.43 1 92.06 66 LEU B O 1
ATOM 3354 N N . GLY B 1 67 ? 6.398 17.484 -12.102 1 80.94 67 GLY B N 1
ATOM 3355 C CA . GLY B 1 67 ? 5.238 18 -12.82 1 80.94 67 GLY B CA 1
ATOM 3356 C C . GLY B 1 67 ? 3.988 17.172 -12.594 1 80.94 67 GLY B C 1
ATOM 3357 O O . GLY B 1 67 ? 3.07 17.188 -13.422 1 80.94 67 GLY B O 1
ATOM 3358 N N . GLY B 1 68 ? 3.885 16.312 -11.672 1 68.94 68 GLY B N 1
ATOM 3359 C CA . GLY B 1 68 ? 2.84 15.328 -11.445 1 68.94 68 GLY B CA 1
ATOM 3360 C C . GLY B 1 68 ? 1.582 15.922 -10.836 1 68.94 68 GLY B C 1
ATOM 3361 O O . GLY B 1 68 ? 0.866 15.242 -10.102 1 68.94 68 GLY B O 1
ATOM 3362 N N . GLY B 1 69 ? 1.204 17.172 -11.266 1 72.12 69 GLY B N 1
ATOM 3363 C CA . GLY B 1 69 ? 0.131 17.828 -10.531 1 72.12 69 GLY B CA 1
ATOM 3364 C C . GLY B 1 69 ? -1.209 17.75 -11.234 1 72.12 69 GLY B C 1
ATOM 3365 O O . GLY B 1 69 ? -1.28 17.344 -12.398 1 72.12 69 GLY B O 1
ATOM 3366 N N . GLY B 1 70 ? -2.352 17.625 -10.492 1 78.38 70 GLY B N 1
ATOM 3367 C CA . GLY B 1 70 ? -3.73 17.812 -10.906 1 78.38 70 GLY B CA 1
ATOM 3368 C C . GLY B 1 70 ? -4.441 16.5 -11.227 1 78.38 70 GLY B C 1
ATOM 3369 O O . GLY B 1 70 ? -3.881 15.422 -11.039 1 78.38 70 GLY B O 1
ATOM 3370 N N . GLY B 1 71 ? -5.707 16.531 -11.367 1 87.88 71 GLY B N 1
ATOM 3371 C CA . GLY B 1 71 ? -6.555 15.414 -11.75 1 87.88 71 GLY B CA 1
ATOM 3372 C C . GLY B 1 71 ? -7.102 14.648 -10.562 1 87.88 71 GLY B C 1
ATOM 3373 O O . GLY B 1 71 ? -7.082 15.141 -9.438 1 87.88 71 GLY B O 1
ATOM 3374 N N . THR B 1 72 ? -7.621 13.469 -10.93 1 93 72 THR B N 1
ATOM 3375 C CA . THR B 1 72 ? -8.164 12.594 -9.898 1 93 72 THR B CA 1
ATOM 3376 C C . THR B 1 72 ? -7.039 11.961 -9.078 1 93 72 THR B C 1
ATOM 3378 O O . THR B 1 72 ? -5.863 12.117 -9.414 1 93 72 THR B O 1
ATOM 3381 N N . GLN B 1 73 ? -7.383 11.312 -8.031 1 92.56 73 GLN B N 1
ATOM 3382 C CA . GLN B 1 73 ? -6.414 10.609 -7.203 1 92.56 73 GLN B CA 1
ATOM 3383 C C . GLN B 1 73 ? -5.582 9.633 -8.031 1 92.56 73 GLN B C 1
ATOM 3385 O O . GLN B 1 73 ? -4.359 9.562 -7.875 1 92.56 73 GLN B O 1
ATOM 3390 N N . ALA B 1 74 ? -6.254 8.906 -8.898 1 95.81 74 ALA B N 1
ATOM 3391 C CA . ALA B 1 74 ? -5.562 7.922 -9.719 1 95.81 74 ALA B CA 1
ATOM 3392 C C . ALA B 1 74 ? -4.637 8.594 -10.727 1 95.81 74 ALA B C 1
ATOM 3394 O O . ALA B 1 74 ? -3.496 8.164 -10.914 1 95.81 74 ALA B O 1
ATOM 3395 N N . GLU B 1 75 ? -5.086 9.633 -11.336 1 95.88 75 GLU B N 1
ATOM 3396 C CA . GLU B 1 75 ? -4.297 10.344 -12.328 1 95.88 75 GLU B CA 1
ATOM 3397 C C . GLU B 1 75 ? -3.047 10.961 -11.703 1 95.88 75 GLU B C 1
ATOM 3399 O O . GLU B 1 75 ? -1.953 10.859 -12.266 1 95.88 75 GLU B O 1
ATOM 3404 N N . GLN B 1 76 ? -3.238 11.578 -10.594 1 95.25 76 GLN B N 1
ATOM 3405 C CA . GLN B 1 76 ? -2.113 12.203 -9.906 1 95.25 76 GLN B CA 1
ATOM 3406 C C . GLN B 1 76 ? -1.099 11.156 -9.453 1 95.25 76 GLN B C 1
ATOM 3408 O O . GLN B 1 76 ? 0.105 11.32 -9.656 1 95.25 76 GLN B O 1
ATOM 3413 N N . THR B 1 77 ? -1.584 10.07 -8.828 1 96.75 77 THR B N 1
ATOM 3414 C CA . THR B 1 77 ? -0.708 8.992 -8.391 1 96.75 77 THR B CA 1
ATOM 3415 C C . THR B 1 77 ? 0.086 8.43 -9.57 1 96.75 77 THR B C 1
ATOM 3417 O O . THR B 1 77 ? 1.3 8.234 -9.469 1 96.75 77 THR B O 1
ATOM 3420 N N . ALA B 1 78 ? -0.624 8.227 -10.672 1 96 78 ALA B N 1
ATOM 3421 C CA . ALA B 1 78 ? -0.03 7.664 -11.883 1 96 78 ALA B CA 1
ATOM 3422 C C . ALA B 1 78 ? 1.098 8.555 -12.406 1 96 78 ALA B C 1
ATOM 3424 O O . ALA B 1 78 ? 2.211 8.078 -12.641 1 96 78 ALA B O 1
ATOM 3425 N N . ALA B 1 79 ? 0.799 9.828 -12.516 1 96.06 79 ALA B N 1
ATOM 3426 C CA . ALA B 1 79 ? 1.771 10.773 -13.062 1 96.06 79 ALA B CA 1
ATOM 3427 C C . ALA B 1 79 ? 3.018 10.844 -12.188 1 96.06 79 ALA B C 1
ATOM 3429 O O . ALA B 1 79 ? 4.141 10.82 -12.695 1 96.06 79 ALA B O 1
ATOM 3430 N N . ILE B 1 80 ? 2.807 10.891 -10.945 1 97 80 ILE B N 1
ATOM 3431 C CA . ILE B 1 80 ? 3.914 11 -10 1 97 80 ILE B CA 1
ATOM 3432 C C . ILE B 1 80 ? 4.75 9.727 -10.031 1 97 80 ILE B C 1
ATOM 3434 O O . ILE B 1 80 ? 5.98 9.781 -10.062 1 97 80 ILE B O 1
ATOM 3438 N N . MET B 1 81 ? 4.141 8.555 -10.062 1 97.56 81 MET B N 1
ATOM 3439 C CA . MET B 1 81 ? 4.859 7.285 -10.031 1 97.56 81 MET B CA 1
ATOM 3440 C C . MET B 1 81 ? 5.766 7.145 -11.25 1 97.56 81 MET B C 1
ATOM 3442 O O . MET B 1 81 ? 6.934 6.773 -11.117 1 97.56 81 MET B O 1
ATOM 3446 N N . VAL B 1 82 ? 5.227 7.43 -12.391 1 97.12 82 VAL B N 1
ATOM 3447 C CA . VAL B 1 82 ? 5.977 7.258 -13.633 1 97.12 82 VAL B CA 1
ATOM 3448 C C . VAL B 1 82 ? 7.172 8.211 -13.648 1 97.12 82 VAL B C 1
ATOM 3450 O O . VAL B 1 82 ? 8.297 7.805 -13.945 1 97.12 82 VAL B O 1
ATOM 3453 N N . ALA B 1 83 ? 6.918 9.445 -13.273 1 97.31 83 ALA B N 1
ATOM 3454 C CA . ALA B 1 83 ? 7.984 10.445 -13.281 1 97.31 83 ALA B CA 1
ATOM 3455 C C . ALA B 1 83 ? 9.047 10.125 -12.234 1 97.31 83 ALA B C 1
ATOM 3457 O O . ALA B 1 83 ? 10.242 10.281 -12.484 1 97.31 83 ALA B O 1
ATOM 3458 N N . PHE B 1 84 ? 8.617 9.695 -11.109 1 98.38 84 PHE B N 1
ATOM 3459 C CA . PHE B 1 84 ? 9.547 9.422 -10.023 1 98.38 84 PHE B CA 1
ATOM 3460 C C . PHE B 1 84 ? 10.375 8.18 -10.312 1 98.38 84 PHE B C 1
ATOM 3462 O O . PHE B 1 84 ? 11.555 8.117 -9.953 1 98.38 84 PHE B O 1
ATOM 3469 N N . GLU B 1 85 ? 9.75 7.141 -10.852 1 98.31 85 GLU B N 1
ATOM 3470 C CA . GLU B 1 85 ? 10.508 5.965 -11.266 1 98.31 85 GLU B CA 1
ATOM 3471 C C . GLU B 1 85 ? 11.664 6.352 -12.18 1 98.31 85 GLU B C 1
ATOM 3473 O O . GLU B 1 85 ? 12.797 5.898 -11.992 1 98.31 85 GLU B O 1
ATOM 3478 N N . LYS B 1 86 ? 11.391 7.219 -13.148 1 97.56 86 LYS B N 1
ATOM 3479 C CA . LYS B 1 86 ? 12.43 7.695 -14.062 1 97.56 86 LYS B CA 1
ATOM 3480 C C . LYS B 1 86 ? 13.523 8.438 -13.297 1 97.56 86 LYS B C 1
ATOM 3482 O O . LYS B 1 86 ? 14.711 8.227 -13.555 1 97.56 86 LYS B O 1
ATOM 3487 N N . GLU B 1 87 ? 13.086 9.258 -12.375 1 98.06 87 GLU B N 1
ATOM 3488 C CA . GLU B 1 87 ? 14.031 10 -11.539 1 98.06 87 GLU B CA 1
ATOM 3489 C C . GLU B 1 87 ? 14.961 9.055 -10.789 1 98.06 87 GLU B C 1
ATOM 3491 O O . GLU B 1 87 ? 16.172 9.281 -10.734 1 98.06 87 GLU B O 1
ATOM 3496 N N . LEU B 1 88 ? 14.422 8 -10.25 1 98.44 88 LEU B N 1
ATOM 3497 C CA . LEU B 1 88 ? 15.203 7.07 -9.438 1 98.44 88 LEU B CA 1
ATOM 3498 C C . LEU B 1 88 ? 16.125 6.234 -10.312 1 98.44 88 LEU B C 1
ATOM 3500 O O . LEU B 1 88 ? 17.219 5.855 -9.883 1 98.44 88 LEU B O 1
ATOM 3504 N N . MET B 1 89 ? 15.695 5.883 -11.523 1 97.75 89 MET B N 1
ATOM 3505 C CA . MET B 1 89 ? 16.531 5.113 -12.438 1 97.75 89 MET B CA 1
ATOM 3506 C C . MET B 1 89 ? 17.75 5.922 -12.867 1 97.75 89 MET B C 1
ATOM 3508 O O . MET B 1 89 ? 18.828 5.367 -13.055 1 97.75 89 MET B O 1
ATOM 3512 N N . GLU B 1 90 ? 17.594 7.219 -12.953 1 97.75 90 GLU B N 1
ATOM 3513 C CA . GLU B 1 90 ? 18.672 8.109 -13.336 1 97.75 90 GLU B CA 1
ATOM 3514 C C . GLU B 1 90 ? 19.547 8.477 -12.133 1 97.75 90 GLU B C 1
ATOM 3516 O O . GLU B 1 90 ? 20.75 8.664 -12.266 1 97.75 90 GLU B O 1
ATOM 3521 N N . ASN B 1 91 ? 18.906 8.633 -10.977 1 98.25 91 ASN B N 1
ATOM 3522 C CA . ASN B 1 91 ? 19.547 9.039 -9.734 1 98.25 91 ASN B CA 1
ATOM 3523 C C . ASN B 1 91 ? 19.203 8.102 -8.586 1 98.25 91 ASN B C 1
ATOM 3525 O O . ASN B 1 91 ? 18.406 8.461 -7.703 1 98.25 91 ASN B O 1
ATOM 3529 N N . ARG B 1 92 ? 19.859 6.969 -8.5 1 98.38 92 ARG B N 1
ATOM 3530 C CA . ARG B 1 92 ? 19.5 5.938 -7.535 1 98.38 92 ARG B CA 1
ATOM 3531 C C . ARG B 1 92 ? 20.062 6.258 -6.152 1 98.38 92 ARG B C 1
ATOM 3533 O O . ARG B 1 92 ? 21.266 6.383 -5.984 1 98.38 92 ARG B O 1
ATOM 3540 N N . PRO B 1 93 ? 19.266 6.422 -5.168 1 98.75 93 PRO B N 1
ATOM 3541 C CA . PRO B 1 93 ? 19.734 6.66 -3.801 1 98.75 93 PRO B CA 1
ATOM 3542 C C . PRO B 1 93 ? 19.859 5.375 -2.984 1 98.75 93 PRO B C 1
ATOM 3544 O O . PRO B 1 93 ? 19.531 4.293 -3.479 1 98.75 93 PRO B O 1
ATOM 3547 N N . ASP B 1 94 ? 20.422 5.531 -1.804 1 98.69 94 ASP B N 1
ATOM 3548 C CA . ASP B 1 94 ? 20.391 4.449 -0.825 1 98.69 94 ASP B CA 1
ATOM 3549 C C . ASP B 1 94 ? 19.062 4.398 -0.088 1 98.69 94 ASP B C 1
ATOM 3551 O O . ASP B 1 94 ? 18.625 3.334 0.364 1 98.69 94 ASP B O 1
ATOM 3555 N N . LEU B 1 95 ? 18.438 5.582 0.017 1 98.88 95 LEU B N 1
ATOM 3556 C CA . LEU B 1 95 ? 17.234 5.715 0.82 1 98.88 95 LEU B CA 1
ATOM 3557 C C . LEU B 1 95 ? 16.344 6.836 0.285 1 98.88 95 LEU B C 1
ATOM 3559 O O . LEU B 1 95 ? 16.828 7.934 -0.004 1 98.88 95 LEU B O 1
ATOM 3563 N N . VAL B 1 96 ? 15.102 6.539 0.096 1 98.94 96 VAL B N 1
ATOM 3564 C CA . VAL B 1 96 ? 14.094 7.551 -0.203 1 98.94 96 VAL B CA 1
ATOM 3565 C C . VAL B 1 96 ? 13.344 7.93 1.074 1 98.94 96 VAL B C 1
ATOM 3567 O O . VAL B 1 96 ? 12.859 7.055 1.8 1 98.94 96 VAL B O 1
ATOM 3570 N N . ILE B 1 97 ? 13.281 9.219 1.331 1 98.94 97 ILE B N 1
ATOM 3571 C CA . ILE B 1 97 ? 12.57 9.719 2.502 1 98.94 97 ILE B CA 1
ATOM 3572 C C . ILE B 1 97 ? 11.281 10.406 2.064 1 98.94 97 ILE B C 1
ATOM 3574 O O . ILE B 1 97 ? 11.32 11.406 1.341 1 98.94 97 ILE B O 1
ATOM 3578 N N . VAL B 1 98 ? 10.164 9.852 2.459 1 98.88 98 VAL B N 1
ATOM 3579 C CA . VAL B 1 98 ? 8.867 10.477 2.232 1 98.88 98 VAL B CA 1
ATOM 3580 C C . VAL B 1 98 ? 8.32 11.023 3.549 1 98.88 98 VAL B C 1
ATOM 3582 O O . VAL B 1 98 ? 8.641 10.516 4.621 1 98.88 98 VAL B O 1
ATOM 3585 N N . VAL B 1 99 ? 7.48 12.078 3.426 1 98.56 99 V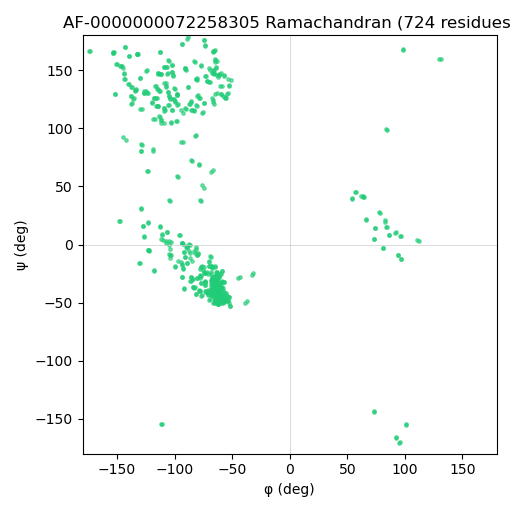AL B N 1
ATOM 3586 C CA . VAL B 1 99 ? 6.945 12.703 4.629 1 98.56 99 VAL B CA 1
ATOM 3587 C C . VAL B 1 99 ? 5.43 12.844 4.516 1 98.56 99 VAL B C 1
ATOM 3589 O O . VAL B 1 99 ? 4.902 13.094 3.426 1 98.56 99 VAL B O 1
ATOM 3592 N N . GLY B 1 100 ? 4.742 12.664 5.602 1 96.75 100 GLY B N 1
ATOM 3593 C CA . GLY B 1 100 ? 3.309 12.898 5.66 1 96.75 100 GLY B CA 1
ATOM 3594 C C . GLY B 1 100 ? 2.502 11.836 4.934 1 96.75 100 GLY B C 1
ATOM 3595 O O . GLY B 1 100 ? 2.811 10.648 5.023 1 96.75 100 GLY B O 1
ATOM 3596 N N . ASP B 1 101 ? 1.413 12.328 4.309 1 96.88 101 ASP B N 1
ATOM 3597 C CA . ASP B 1 101 ? 0.453 11.336 3.848 1 96.88 101 ASP B CA 1
ATOM 3598 C C . ASP B 1 101 ? -0.243 11.789 2.568 1 96.88 101 ASP B C 1
ATOM 3600 O O . ASP B 1 101 ? -1.362 11.359 2.277 1 96.88 101 ASP B O 1
ATOM 3604 N N . VAL B 1 102 ? 0.358 12.734 1.857 1 95.19 102 VAL B N 1
ATOM 3605 C CA . VAL B 1 102 ? -0.238 13.195 0.606 1 95.19 102 VAL B CA 1
ATOM 3606 C C . VAL B 1 102 ? -0.041 12.133 -0.476 1 95.19 102 VAL B C 1
ATOM 3608 O O . VAL B 1 102 ? 0.61 11.109 -0.243 1 95.19 102 VAL B O 1
ATOM 3611 N N . THR B 1 103 ? -0.575 12.328 -1.635 1 96.44 103 THR B N 1
ATOM 3612 C CA . THR B 1 103 ? -0.532 11.367 -2.732 1 96.44 103 THR B CA 1
ATOM 3613 C C . THR B 1 103 ? 0.909 11.078 -3.141 1 96.44 103 THR B C 1
ATOM 3615 O O . THR B 1 103 ? 1.254 9.938 -3.449 1 96.44 103 THR B O 1
ATOM 3618 N N . SER B 1 104 ? 1.748 12.07 -3.096 1 97 104 SER B N 1
ATOM 3619 C CA . SER B 1 104 ? 3.158 11.906 -3.43 1 97 104 SER B CA 1
ATOM 3620 C C . SER B 1 104 ? 3.826 10.883 -2.516 1 97 104 SER B C 1
ATOM 3622 O O . SER B 1 104 ? 4.691 10.125 -2.955 1 97 104 SER B O 1
ATOM 3624 N N . THR B 1 105 ? 3.42 10.883 -1.277 1 98.31 105 THR B N 1
ATOM 3625 C CA . THR B 1 105 ? 4.008 9.984 -0.292 1 98.31 105 THR B CA 1
ATOM 3626 C C . THR B 1 105 ? 3.77 8.523 -0.683 1 98.31 105 THR B C 1
ATOM 3628 O O . THR B 1 105 ? 4.711 7.73 -0.744 1 98.31 105 THR B O 1
ATOM 3631 N N . LEU B 1 106 ? 2.557 8.211 -1.003 1 98.44 106 LEU B N 1
ATOM 3632 C CA . LEU B 1 106 ? 2.199 6.859 -1.434 1 98.44 106 LEU B CA 1
ATOM 3633 C C . LEU B 1 106 ? 2.881 6.512 -2.752 1 98.44 106 LEU B C 1
ATOM 3635 O O . LEU B 1 106 ? 3.531 5.473 -2.863 1 98.44 106 LEU B O 1
ATOM 3639 N N . ALA B 1 107 ? 2.766 7.355 -3.709 1 98.38 107 ALA B N 1
ATOM 3640 C CA . ALA B 1 107 ? 3.236 7.102 -5.07 1 98.38 107 ALA B CA 1
ATOM 3641 C C . ALA B 1 107 ? 4.742 6.852 -5.09 1 98.38 107 ALA B C 1
ATOM 3643 O O . ALA B 1 107 ? 5.211 5.887 -5.699 1 98.38 107 ALA B O 1
ATOM 3644 N N . CYS B 1 108 ? 5.477 7.676 -4.398 1 98.75 108 CYS B N 1
ATOM 3645 C CA . CYS B 1 108 ? 6.934 7.586 -4.426 1 98.75 108 CYS B CA 1
ATOM 3646 C C . CYS B 1 108 ? 7.422 6.379 -3.639 1 98.75 108 CYS B C 1
ATOM 3648 O O . CYS B 1 108 ? 8.43 5.766 -3.996 1 98.75 108 CYS B O 1
ATOM 3650 N N . SER B 1 109 ? 6.695 6.008 -2.584 1 98.88 109 SER B N 1
ATOM 3651 C CA . SER B 1 109 ? 7.055 4.82 -1.815 1 98.88 109 SER B CA 1
ATOM 3652 C C . SER B 1 109 ? 6.949 3.559 -2.662 1 98.88 109 SER B C 1
ATOM 3654 O O . SER B 1 109 ? 7.863 2.734 -2.678 1 98.88 109 SER B O 1
ATOM 3656 N N . ILE B 1 110 ? 5.852 3.434 -3.379 1 98.75 110 ILE B N 1
ATOM 3657 C CA . ILE B 1 110 ? 5.645 2.25 -4.207 1 98.75 110 ILE B CA 1
ATOM 3658 C C . ILE B 1 110 ? 6.711 2.189 -5.297 1 98.75 110 ILE B C 1
ATOM 3660 O O . ILE B 1 110 ? 7.332 1.145 -5.512 1 98.75 110 ILE B O 1
ATOM 3664 N N . ALA B 1 111 ? 6.934 3.316 -6.008 1 98.5 111 ALA B N 1
ATOM 3665 C CA . ALA B 1 111 ? 7.922 3.357 -7.086 1 98.5 111 ALA B CA 1
ATOM 3666 C C . ALA B 1 111 ? 9.305 2.969 -6.574 1 98.5 111 ALA B C 1
ATOM 3668 O O . ALA B 1 111 ? 10.016 2.195 -7.219 1 98.5 111 ALA B O 1
ATOM 3669 N N . ALA B 1 112 ? 9.672 3.479 -5.422 1 98.81 112 ALA B N 1
ATOM 3670 C CA . ALA B 1 112 ? 10.977 3.193 -4.844 1 98.81 112 ALA B CA 1
ATOM 3671 C C . ALA B 1 112 ? 11.117 1.713 -4.496 1 98.81 112 ALA B C 1
ATOM 3673 O O . ALA B 1 112 ? 12.102 1.071 -4.855 1 98.81 112 ALA B O 1
ATOM 3674 N N . LYS B 1 113 ? 10.133 1.166 -3.824 1 98.56 113 LYS B N 1
ATOM 3675 C CA . LYS B 1 113 ? 10.211 -0.21 -3.344 1 98.56 113 LYS B CA 1
ATOM 3676 C C . LYS B 1 113 ? 10.258 -1.197 -4.504 1 98.56 113 LYS B C 1
ATOM 3678 O O . LYS B 1 113 ? 10.961 -2.211 -4.438 1 98.56 113 LYS B O 1
ATOM 3683 N N . LYS B 1 114 ? 9.5 -0.864 -5.551 1 97.81 114 LYS B N 1
ATOM 3684 C CA . LYS B 1 114 ? 9.508 -1.732 -6.723 1 97.81 114 LYS B CA 1
ATOM 3685 C C . LYS B 1 114 ? 10.867 -1.71 -7.418 1 97.81 114 LYS B C 1
ATOM 3687 O O . LYS B 1 114 ? 11.188 -2.607 -8.195 1 97.81 114 LYS B O 1
ATOM 3692 N N . LEU B 1 115 ? 11.68 -0.724 -7.172 1 98 115 LEU B N 1
ATOM 3693 C CA . LEU B 1 115 ? 13.047 -0.645 -7.672 1 98 115 LEU B CA 1
ATOM 3694 C C . LEU B 1 115 ? 14.039 -1.163 -6.633 1 98 115 LEU B C 1
ATOM 3696 O O . LEU B 1 115 ? 15.25 -0.976 -6.773 1 98 115 LEU B O 1
ATOM 3700 N N . VAL B 1 116 ? 13.57 -1.738 -5.57 1 97.94 116 VAL B N 1
ATOM 3701 C CA . VAL B 1 116 ? 14.359 -2.354 -4.508 1 97.94 116 VAL B CA 1
ATOM 3702 C C . VAL B 1 116 ? 15.203 -1.292 -3.812 1 97.94 116 VAL B C 1
ATOM 3704 O O . VAL B 1 116 ? 16.406 -1.484 -3.607 1 97.94 116 VAL B O 1
ATOM 3707 N N . ILE B 1 117 ? 14.609 -0.116 -3.568 1 98.69 117 ILE B N 1
ATOM 3708 C CA . ILE B 1 117 ? 15.242 0.966 -2.82 1 98.69 117 ILE B CA 1
ATOM 3709 C C . ILE B 1 117 ? 14.57 1.107 -1.454 1 98.69 117 ILE B C 1
ATOM 3711 O O . ILE B 1 117 ? 13.344 1.038 -1.347 1 98.69 117 ILE B O 1
ATOM 3715 N N . ASP B 1 118 ? 15.312 1.328 -0.396 1 98.81 118 ASP B N 1
ATOM 3716 C CA . ASP B 1 118 ? 14.773 1.505 0.95 1 98.81 118 ASP B CA 1
ATOM 3717 C C . ASP B 1 118 ? 13.945 2.783 1.045 1 98.81 118 ASP B C 1
ATOM 3719 O O . ASP B 1 118 ? 14.258 3.785 0.403 1 98.81 118 ASP B O 1
ATOM 3723 N N . VAL B 1 119 ? 12.914 2.711 1.897 1 98.94 119 VAL B N 1
ATOM 3724 C CA . VAL B 1 119 ? 12.039 3.859 2.113 1 98.94 119 VAL B CA 1
ATOM 3725 C C . VAL B 1 119 ? 11.953 4.168 3.605 1 98.94 119 VAL B C 1
ATOM 3727 O O . VAL B 1 119 ? 11.797 3.258 4.426 1 98.94 119 VAL B O 1
ATOM 3730 N N . ALA B 1 120 ? 12.148 5.383 3.959 1 98.94 120 ALA B N 1
ATOM 3731 C CA . ALA B 1 120 ? 11.859 5.879 5.301 1 98.94 120 ALA B CA 1
ATOM 3732 C C . ALA B 1 120 ? 10.625 6.773 5.301 1 98.94 120 ALA B C 1
ATOM 3734 O O . ALA B 1 120 ? 10.453 7.602 4.402 1 98.94 120 ALA B O 1
ATOM 3735 N N . HIS B 1 121 ? 9.766 6.594 6.254 1 98.94 121 HIS B N 1
ATOM 3736 C CA . HIS B 1 121 ? 8.539 7.367 6.383 1 98.94 121 HIS B CA 1
ATOM 3737 C C . HIS B 1 121 ? 8.586 8.273 7.613 1 98.94 121 HIS B C 1
ATOM 3739 O O . HIS B 1 121 ? 8.484 7.789 8.742 1 98.94 121 HIS B O 1
ATOM 3745 N N . VAL B 1 122 ? 8.75 9.586 7.348 1 98.88 122 VAL B N 1
ATOM 3746 C CA . VAL B 1 122 ? 8.648 10.57 8.422 1 98.88 122 VAL B CA 1
ATOM 3747 C C . VAL B 1 122 ? 7.176 10.828 8.75 1 98.88 122 VAL B C 1
ATOM 3749 O O . VAL B 1 122 ? 6.383 11.148 7.859 1 98.88 122 VAL B O 1
ATOM 3752 N N . GLU B 1 123 ? 6.805 10.688 10 1 98.19 123 GLU B N 1
ATOM 3753 C CA . GLU B 1 123 ? 5.43 10.688 10.492 1 98.19 123 GLU B CA 1
ATOM 3754 C C . GLU B 1 123 ? 4.746 9.352 10.234 1 98.19 123 GLU B C 1
ATOM 3756 O O . GLU B 1 123 ? 3.529 9.297 10.055 1 98.19 123 GLU B O 1
ATOM 3761 N N . GLY B 1 124 ? 5.551 8.305 10.172 1 98.62 124 GLY B N 1
ATOM 3762 C CA . GLY B 1 124 ? 4.977 6.977 10.039 1 98.62 124 GLY B CA 1
ATOM 3763 C C . GLY B 1 124 ? 4.191 6.539 11.258 1 98.62 124 GLY B C 1
ATOM 3764 O O . GLY B 1 124 ? 4.527 6.918 12.383 1 98.62 124 GLY B O 1
ATOM 3765 N N . GLY B 1 125 ? 3.133 5.746 11.047 1 98.56 125 GLY B N 1
ATOM 3766 C CA . GLY B 1 125 ? 2.395 5.141 12.148 1 98.56 125 GLY B CA 1
ATOM 3767 C C . GLY B 1 125 ? 1.163 5.93 12.547 1 98.56 125 GLY B C 1
ATOM 3768 O O . GLY B 1 125 ? 0.298 5.422 13.258 1 98.56 125 GLY B O 1
ATOM 3769 N N . ILE B 1 126 ? 1.059 7.172 12.047 1 97.75 126 ILE B N 1
ATOM 3770 C CA . ILE B 1 126 ? -0.105 7.992 12.367 1 97.75 126 ILE B CA 1
ATOM 3771 C C . ILE B 1 126 ? -1.341 7.422 11.672 1 97.75 126 ILE B C 1
ATOM 3773 O O . ILE B 1 126 ? -1.274 7 10.516 1 97.75 126 ILE B O 1
ATOM 3777 N N . ARG B 1 127 ? -2.537 7.441 12.453 1 97.44 127 ARG B N 1
ATOM 3778 C CA . ARG B 1 127 ? -3.789 6.918 11.914 1 97.44 127 ARG B CA 1
ATOM 3779 C C . ARG B 1 127 ? -4.969 7.801 12.312 1 97.44 127 ARG B C 1
ATOM 3781 O O . ARG B 1 127 ? -5.035 8.281 13.445 1 97.44 127 ARG B O 1
ATOM 3788 N N . SER B 1 128 ? -5.836 8.023 11.383 1 95.06 128 SER B N 1
ATOM 3789 C CA . SER B 1 128 ? -7.109 8.664 11.695 1 95.06 128 SER B CA 1
ATOM 3790 C C . SER B 1 128 ? -8.195 7.625 11.969 1 95.06 128 SER B C 1
ATOM 3792 O O . SER B 1 128 ? -9.195 7.922 12.633 1 95.06 128 SER B O 1
ATOM 3794 N N . GLY B 1 129 ? -8.039 6.434 11.352 1 94.44 129 GLY B N 1
ATOM 3795 C CA . GLY B 1 129 ? -9.047 5.387 11.43 1 94.44 129 GLY B CA 1
ATOM 3796 C C . GLY B 1 129 ? -10.195 5.59 10.461 1 94.44 129 GLY B C 1
ATOM 3797 O O . GLY B 1 129 ? -11.094 4.758 10.375 1 94.44 129 GLY B O 1
ATOM 3798 N N . ASP B 1 130 ? -10.164 6.668 9.758 1 95.5 130 ASP B N 1
ATOM 3799 C CA . ASP B 1 130 ? -11.219 6.98 8.789 1 95.5 130 ASP B CA 1
ATOM 3800 C C . ASP B 1 130 ? -10.797 6.59 7.375 1 95.5 130 ASP B C 1
ATOM 3802 O O . ASP B 1 130 ? -10.078 7.336 6.707 1 95.5 130 ASP B O 1
ATOM 3806 N N . LEU B 1 131 ? -11.359 5.547 6.887 1 95.75 131 LEU B N 1
ATOM 3807 C CA . LEU B 1 131 ? -10.938 4.988 5.609 1 95.75 131 LEU B CA 1
ATOM 3808 C C . LEU B 1 131 ? -11.531 5.777 4.445 1 95.75 131 LEU B C 1
ATOM 3810 O O . LEU B 1 131 ? -11.141 5.574 3.293 1 95.75 131 LEU B O 1
ATOM 3814 N N . SER B 1 132 ? -12.383 6.664 4.738 1 94.88 132 SER B N 1
ATOM 3815 C CA . SER B 1 132 ? -12.938 7.488 3.668 1 94.88 132 SER B CA 1
ATOM 3816 C C . SER B 1 132 ? -11.984 8.617 3.295 1 94.88 132 SER B C 1
ATOM 3818 O O . SER B 1 132 ? -12.164 9.273 2.268 1 94.88 132 SER B O 1
ATOM 3820 N N . MET B 1 133 ? -10.938 8.789 4.09 1 93.12 133 MET B N 1
ATOM 3821 C CA . MET B 1 133 ? -9.914 9.797 3.803 1 93.12 133 MET B CA 1
ATOM 3822 C C . MET B 1 133 ? -8.852 9.234 2.857 1 93.12 133 MET B C 1
ATOM 3824 O O . MET B 1 133 ? -8.172 8.266 3.184 1 93.12 133 MET B O 1
ATOM 3828 N N . PRO B 1 134 ? -8.664 9.883 1.74 1 95.06 134 PRO B N 1
ATOM 3829 C CA . PRO B 1 134 ? -7.594 9.414 0.859 1 95.06 134 PRO B CA 1
ATOM 3830 C C . PRO B 1 134 ? -6.23 9.383 1.553 1 95.06 134 PRO B C 1
ATOM 3832 O O . PRO B 1 134 ? -5.41 8.508 1.271 1 95.06 134 PRO B O 1
ATOM 3835 N N . GLU B 1 135 ? -6.02 10.289 2.457 1 96.06 135 GLU B N 1
ATOM 3836 C CA . GLU B 1 135 ? -4.75 10.367 3.178 1 96.06 135 GLU B CA 1
ATOM 3837 C C . GLU B 1 135 ? -4.547 9.148 4.074 1 96.06 135 GLU B C 1
ATOM 3839 O O . GLU B 1 135 ? -3.416 8.703 4.273 1 96.06 135 GLU B O 1
ATOM 3844 N N . GLU B 1 136 ? -5.691 8.656 4.656 1 97.56 136 GLU B N 1
ATOM 3845 C CA . GLU B 1 136 ? -5.574 7.453 5.473 1 97.56 136 GLU B CA 1
ATOM 3846 C C . GLU B 1 136 ? -5.117 6.258 4.641 1 97.56 136 GLU B C 1
ATOM 3848 O O . GLU B 1 136 ? -4.266 5.48 5.074 1 97.56 136 GLU B O 1
ATOM 3853 N N . ILE B 1 137 ? -5.652 6.168 3.455 1 98.31 137 ILE B N 1
ATOM 3854 C CA . ILE B 1 137 ? -5.223 5.117 2.537 1 98.31 137 ILE B CA 1
ATOM 3855 C C . ILE B 1 137 ? -3.742 5.297 2.207 1 98.31 137 ILE B C 1
ATOM 3857 O O . ILE B 1 137 ? -2.98 4.328 2.203 1 98.31 137 ILE B O 1
ATOM 3861 N N . ASN B 1 138 ? -3.336 6.543 1.982 1 98.5 138 ASN B N 1
ATOM 3862 C CA . ASN B 1 138 ? -1.932 6.832 1.711 1 98.5 138 ASN B CA 1
ATOM 3863 C C . ASN B 1 138 ? -1.034 6.383 2.861 1 98.5 138 ASN B C 1
ATOM 3865 O O . ASN B 1 138 ? 0.026 5.797 2.633 1 98.5 138 ASN B O 1
ATOM 3869 N N . ARG B 1 139 ? -1.49 6.652 4.062 1 98.56 139 ARG B N 1
ATOM 3870 C CA . ARG B 1 139 ? -0.708 6.273 5.234 1 98.56 139 ARG B CA 1
ATOM 3871 C C . ARG B 1 139 ? -0.562 4.758 5.328 1 98.56 139 ARG B C 1
ATOM 3873 O O . ARG B 1 139 ? 0.542 4.246 5.52 1 98.56 139 ARG B O 1
ATOM 3880 N N . MET B 1 140 ? -1.659 4.09 5.141 1 98.44 140 MET B N 1
ATOM 3881 C CA . MET B 1 140 ? -1.68 2.639 5.289 1 98.44 140 MET B CA 1
ATOM 3882 C C . MET B 1 140 ? -0.792 1.971 4.242 1 98.44 140 MET B C 1
ATOM 3884 O O . MET B 1 140 ? 0.025 1.11 4.574 1 98.44 140 MET B O 1
ATOM 3888 N N . VAL B 1 141 ? -0.883 2.393 3.039 1 98.75 141 VAL B N 1
ATOM 3889 C CA . VAL B 1 141 ? -0.113 1.82 1.939 1 98.75 141 VAL B CA 1
ATOM 3890 C C . VAL B 1 141 ? 1.373 2.104 2.146 1 98.75 141 VAL B C 1
ATOM 3892 O O . VAL B 1 141 ? 2.201 1.19 2.076 1 98.75 141 VAL B O 1
ATOM 3895 N N . THR B 1 142 ? 1.679 3.336 2.408 1 98.88 142 THR B N 1
ATOM 3896 C CA . THR B 1 142 ? 3.072 3.723 2.596 1 98.88 142 THR B CA 1
ATOM 3897 C C . THR B 1 142 ? 3.711 2.914 3.723 1 98.88 142 THR B C 1
ATOM 3899 O O . THR B 1 142 ? 4.781 2.326 3.543 1 98.88 142 THR B O 1
ATOM 3902 N N . ASP B 1 143 ? 3.033 2.854 4.824 1 98.81 143 ASP B N 1
ATOM 3903 C CA . ASP B 1 143 ? 3.594 2.178 5.988 1 98.81 143 ASP B CA 1
ATOM 3904 C C . ASP B 1 143 ? 3.812 0.692 5.711 1 98.81 143 ASP B C 1
ATOM 3906 O O . ASP B 1 143 ? 4.766 0.093 6.215 1 98.81 143 ASP B O 1
ATOM 3910 N N . SER B 1 144 ? 3.004 0.082 4.898 1 98.44 144 SER B N 1
ATOM 3911 C CA . SER B 1 144 ? 3.055 -1.359 4.676 1 98.44 144 SER B CA 1
ATOM 3912 C C . SER B 1 144 ? 4.363 -1.77 4.008 1 98.44 144 SER B C 1
ATOM 3914 O O . SER B 1 144 ? 4.762 -2.934 4.078 1 98.44 144 SER B O 1
ATOM 3916 N N . ILE B 1 145 ? 5.062 -0.8 3.387 1 98.5 145 ILE B N 1
ATOM 3917 C CA . ILE B 1 145 ? 6.254 -1.175 2.631 1 98.5 145 ILE B CA 1
ATOM 3918 C C . ILE B 1 145 ? 7.438 -0.322 3.08 1 98.5 145 ILE B C 1
ATOM 3920 O O . ILE B 1 145 ? 8.422 -0.18 2.348 1 98.5 145 ILE B O 1
ATOM 3924 N N . THR B 1 146 ? 7.336 0.319 4.184 1 98.69 146 THR B N 1
ATOM 3925 C CA . THR B 1 146 ? 8.375 1.191 4.715 1 98.69 146 THR B CA 1
ATOM 3926 C C . THR B 1 146 ? 9.445 0.379 5.441 1 98.69 146 THR B C 1
ATOM 3928 O O . THR B 1 146 ? 9.125 -0.564 6.168 1 98.69 146 THR B O 1
ATOM 3931 N N . ASP B 1 147 ? 10.727 0.786 5.309 1 98.62 147 ASP B N 1
ATOM 3932 C CA . ASP B 1 147 ? 11.836 0.109 5.969 1 98.62 147 ASP B CA 1
ATOM 3933 C C . ASP B 1 147 ? 12.125 0.734 7.332 1 98.62 147 ASP B C 1
ATOM 3935 O O . ASP B 1 147 ? 12.484 0.031 8.281 1 98.62 147 ASP B O 1
ATOM 3939 N N . HIS B 1 148 ? 12.016 2.045 7.41 1 98.88 148 HIS B N 1
ATOM 3940 C CA . HIS B 1 148 ? 12.297 2.773 8.641 1 98.88 148 HIS B CA 1
ATOM 3941 C C . HIS B 1 148 ? 11.227 3.818 8.922 1 98.88 148 HIS B C 1
ATOM 3943 O O . HIS B 1 148 ? 10.945 4.668 8.078 1 98.88 148 HIS B O 1
ATOM 3949 N N . PHE B 1 149 ? 10.672 3.732 10.102 1 98.94 149 PHE B N 1
ATOM 3950 C CA . PHE B 1 149 ? 9.672 4.695 10.539 1 98.94 149 PHE B CA 1
ATOM 3951 C C . PHE B 1 149 ? 10.289 5.73 11.477 1 98.94 149 PHE B C 1
ATOM 3953 O O . PHE B 1 149 ? 10.906 5.375 12.477 1 98.94 149 PHE B O 1
ATOM 3960 N N . PHE B 1 150 ? 10.148 6.973 11.164 1 98.94 150 PHE B N 1
ATOM 3961 C CA . PHE B 1 150 ? 10.438 8.055 12.094 1 98.94 150 PHE B CA 1
ATOM 3962 C C . PHE B 1 150 ? 9.156 8.633 12.672 1 98.94 150 PHE B C 1
ATOM 3964 O O . PHE B 1 150 ? 8.453 9.398 12 1 98.94 150 PHE B O 1
ATOM 3971 N N . THR B 1 151 ? 8.852 8.297 13.945 1 98.88 151 THR B N 1
ATOM 3972 C CA . THR B 1 151 ? 7.516 8.484 14.5 1 98.88 151 THR B CA 1
ATOM 3973 C C . THR B 1 151 ? 7.465 9.727 15.391 1 98.88 151 THR B C 1
ATOM 3975 O O . THR B 1 151 ? 8.469 10.109 15.984 1 98.88 151 THR B O 1
ATOM 3978 N N . THR B 1 152 ? 6.297 10.25 15.492 1 98.5 152 THR B N 1
ATOM 3979 C CA . THR B 1 152 ? 6.117 11.531 16.156 1 98.5 152 THR B CA 1
ATOM 3980 C C . THR B 1 152 ? 5.625 11.328 17.594 1 98.5 152 THR B C 1
ATOM 3982 O O . THR B 1 152 ? 5.676 12.25 18.406 1 98.5 152 THR B O 1
ATOM 3985 N N . SER B 1 153 ? 5.074 10.156 17.891 1 98.12 153 SER B N 1
ATOM 3986 C CA . SER B 1 153 ? 4.441 9.93 19.188 1 98.12 153 SER B CA 1
ATOM 3987 C C . SER B 1 153 ? 4.469 8.453 19.578 1 98.12 153 SER B C 1
ATOM 3989 O O . SER B 1 153 ? 4.703 7.594 18.719 1 98.12 153 SER B O 1
ATOM 3991 N N . GLU B 1 154 ? 4.207 8.242 20.844 1 97.62 154 GLU B N 1
ATOM 3992 C CA . GLU B 1 154 ? 4.102 6.863 21.328 1 97.62 154 GLU B CA 1
ATOM 3993 C C . GLU B 1 154 ? 2.875 6.168 20.75 1 97.62 154 GLU B C 1
ATOM 3995 O O . GLU B 1 154 ? 2.889 4.953 20.531 1 97.62 154 GLU B O 1
ATOM 4000 N N . ILE B 1 155 ? 1.875 6.902 20.453 1 97.75 155 ILE B N 1
ATOM 4001 C CA . ILE B 1 155 ? 0.677 6.352 19.828 1 97.75 155 ILE B CA 1
ATOM 4002 C C . ILE B 1 155 ? 1.021 5.801 18.453 1 97.75 155 ILE B C 1
ATOM 4004 O O . ILE B 1 155 ? 0.605 4.695 18.094 1 97.75 155 ILE B O 1
ATOM 4008 N N . ALA B 1 156 ? 1.797 6.539 17.703 1 98.38 156 ALA B N 1
ATOM 4009 C CA . ALA B 1 156 ? 2.238 6.086 16.391 1 98.38 156 ALA B CA 1
ATOM 4010 C C . ALA B 1 156 ? 3.092 4.824 16.5 1 98.38 156 ALA B C 1
ATOM 4012 O O . ALA B 1 156 ? 2.941 3.893 15.711 1 98.38 156 ALA B O 1
ATOM 4013 N N . ASN B 1 157 ? 3.965 4.797 17.531 1 98.69 157 ASN B N 1
ATOM 4014 C CA . ASN B 1 157 ? 4.75 3.594 17.797 1 98.69 157 ASN B CA 1
ATOM 4015 C C . ASN B 1 157 ? 3.855 2.379 18.016 1 98.69 157 ASN B C 1
ATOM 4017 O O . ASN B 1 157 ? 4.078 1.319 17.438 1 98.69 157 ASN B O 1
ATOM 4021 N N . ALA B 1 158 ? 2.887 2.582 18.844 1 98.06 158 ALA B N 1
ATOM 4022 C CA . ALA B 1 158 ? 1.983 1.492 19.203 1 98.06 158 ALA B CA 1
ATOM 4023 C C . ALA B 1 158 ? 1.201 1.001 18 1 98.06 158 ALA B C 1
ATOM 4025 O O . ALA B 1 158 ? 0.982 -0.202 17.844 1 98.06 158 ALA B O 1
ATOM 4026 N N . ASN B 1 159 ? 0.767 1.94 17.188 1 97.75 159 ASN B N 1
ATOM 4027 C CA . ASN B 1 159 ? 0.075 1.563 15.961 1 97.75 159 ASN B CA 1
ATOM 4028 C C . ASN B 1 159 ? 0.931 0.645 15.094 1 97.75 159 ASN B C 1
ATOM 4030 O O . ASN B 1 159 ? 0.438 -0.351 14.562 1 97.75 159 ASN B O 1
ATOM 4034 N N . LEU B 1 160 ? 2.215 0.968 14.93 1 98.5 160 LEU B N 1
ATOM 4035 C CA . LEU B 1 160 ? 3.123 0.2 14.086 1 98.5 160 LEU B CA 1
ATOM 4036 C C . LEU B 1 160 ? 3.406 -1.168 14.695 1 98.5 160 LEU B C 1
ATOM 4038 O O . LEU B 1 160 ? 3.441 -2.176 13.984 1 98.5 160 LEU B O 1
ATOM 4042 N N . ARG B 1 161 ? 3.582 -1.195 15.984 1 97.94 161 ARG B N 1
ATOM 4043 C CA . ARG B 1 161 ? 3.801 -2.471 16.656 1 97.94 161 ARG B CA 1
ATOM 4044 C C . ARG B 1 161 ? 2.598 -3.393 16.5 1 97.94 161 ARG B C 1
ATOM 4046 O O . ARG B 1 161 ? 2.758 -4.598 16.281 1 97.94 161 ARG B O 1
ATOM 4053 N N . LYS B 1 162 ? 1.428 -2.811 16.609 1 95.81 162 LYS B N 1
ATOM 4054 C CA . LYS B 1 162 ? 0.202 -3.582 16.422 1 95.81 162 LYS B CA 1
ATOM 4055 C C . LYS B 1 162 ? 0.14 -4.176 15.023 1 95.81 162 LYS B C 1
ATOM 4057 O O . LYS B 1 162 ? -0.477 -5.223 14.812 1 95.81 162 LYS B O 1
ATOM 4062 N N . LEU B 1 163 ? 0.832 -3.52 14.125 1 95.31 163 LEU B N 1
ATOM 4063 C CA . LEU B 1 163 ? 0.849 -3.988 12.742 1 95.31 163 LEU B CA 1
ATOM 4064 C C . LEU B 1 163 ? 1.979 -4.988 12.516 1 95.31 163 LEU B C 1
ATOM 4066 O O . LEU B 1 163 ? 2.191 -5.453 11.398 1 95.31 163 LEU B O 1
ATOM 4070 N N . GLY B 1 164 ? 2.754 -5.234 13.531 1 93.81 164 GLY B N 1
ATOM 4071 C CA . GLY B 1 164 ? 3.734 -6.309 13.484 1 93.81 164 GLY B CA 1
ATOM 4072 C C . GLY B 1 164 ? 5.125 -5.832 13.102 1 93.81 164 GLY B C 1
ATOM 4073 O O . GLY B 1 164 ? 6.031 -6.645 12.898 1 93.81 164 GLY B O 1
ATOM 4074 N N . PHE B 1 165 ? 5.324 -4.559 13 1 97 165 PHE B N 1
ATOM 4075 C CA . PHE B 1 165 ? 6.652 -4.062 12.656 1 97 165 PHE B CA 1
ATOM 4076 C C . PHE B 1 165 ? 7.605 -4.211 13.844 1 97 165 PHE B C 1
ATOM 4078 O O . PHE B 1 165 ? 7.211 -4.008 14.992 1 97 165 PHE B O 1
ATOM 4085 N N . ALA B 1 166 ? 8.852 -4.492 13.555 1 96.75 166 ALA B N 1
ATOM 4086 C CA . ALA B 1 166 ? 9.867 -4.695 14.578 1 96.75 166 ALA B CA 1
ATOM 4087 C C . ALA B 1 166 ? 10.336 -3.363 15.164 1 96.75 166 ALA B C 1
ATOM 4089 O O . ALA B 1 166 ? 10.336 -2.344 14.469 1 96.75 166 ALA B O 1
ATOM 4090 N N . ASP B 1 167 ? 10.805 -3.416 16.344 1 97.94 167 ASP B N 1
ATOM 4091 C CA . ASP B 1 167 ? 11.312 -2.225 17.016 1 97.94 167 ASP B CA 1
ATOM 4092 C C . ASP B 1 167 ? 12.523 -1.65 16.281 1 97.94 167 ASP B C 1
ATOM 4094 O O . ASP B 1 167 ? 12.75 -0.438 16.297 1 97.94 167 ASP B O 1
ATOM 4098 N N . SER B 1 168 ? 13.227 -2.473 15.617 1 98.25 168 SER B N 1
ATOM 4099 C CA . SER B 1 168 ? 14.414 -2.023 14.906 1 98.25 168 SER B CA 1
ATOM 4100 C C . SER B 1 168 ? 14.047 -1.107 13.742 1 98.25 168 SER B C 1
ATOM 4102 O O . SER B 1 168 ? 14.898 -0.387 13.219 1 98.25 168 SER B O 1
ATOM 4104 N N . GLN B 1 169 ? 12.773 -1.175 13.297 1 98.5 169 GLN B N 1
ATOM 4105 C CA . GLN B 1 169 ? 12.312 -0.348 12.188 1 98.5 169 GLN B CA 1
ATOM 4106 C C . GLN B 1 169 ? 11.68 0.947 12.695 1 98.5 169 GLN B C 1
ATOM 4108 O O . GLN B 1 169 ? 11.461 1.879 11.914 1 98.5 169 GLN B O 1
ATOM 4113 N N . ILE B 1 170 ? 11.312 1.015 13.977 1 98.88 170 ILE B N 1
ATOM 4114 C CA 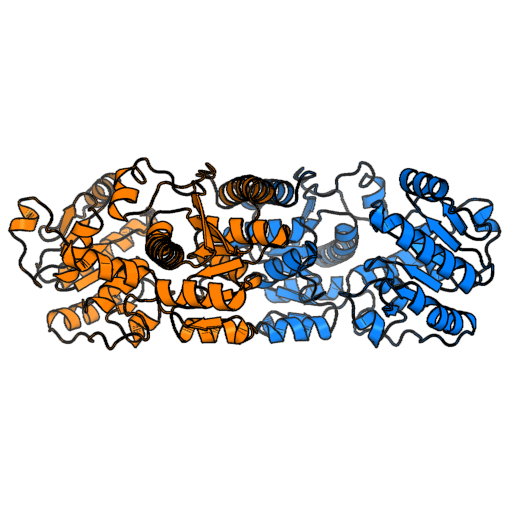. ILE B 1 170 ? 10.555 2.117 14.555 1 98.88 170 ILE B CA 1
ATOM 4115 C C . ILE B 1 170 ? 11.492 3.029 15.344 1 98.88 170 ILE B C 1
ATOM 4117 O O . ILE B 1 170 ? 12.078 2.611 16.344 1 98.88 170 ILE B O 1
ATOM 4121 N N . HIS B 1 171 ? 11.641 4.258 14.914 1 98.94 171 HIS B N 1
ATOM 4122 C CA . HIS B 1 171 ? 12.516 5.234 15.555 1 98.94 171 HIS B CA 1
ATOM 4123 C C . HIS B 1 171 ? 11.719 6.43 16.062 1 98.94 171 HIS B C 1
ATOM 4125 O O . HIS B 1 171 ? 11.242 7.25 15.281 1 98.94 171 HIS B O 1
ATOM 4131 N N . PHE B 1 172 ? 11.586 6.516 17.406 1 98.88 172 PHE B N 1
ATOM 4132 C CA . PHE B 1 172 ? 10.883 7.633 18.031 1 98.88 172 PHE B CA 1
ATOM 4133 C C . PHE B 1 172 ? 11.742 8.891 18.016 1 98.88 172 PHE B C 1
ATOM 4135 O O . PHE B 1 172 ? 12.773 8.945 18.703 1 98.88 172 PHE B O 1
ATOM 4142 N N . VAL B 1 173 ? 11.242 9.914 17.219 1 98.88 173 VAL B N 1
ATOM 4143 C CA . VAL B 1 173 ? 12.18 11.008 16.969 1 98.88 173 VAL B CA 1
ATOM 4144 C C . VAL B 1 173 ? 11.492 12.344 17.25 1 98.88 173 VAL B C 1
ATOM 4146 O O . VAL B 1 173 ? 12.156 13.383 17.344 1 98.88 173 VAL B O 1
ATOM 4149 N N . GLY B 1 174 ? 10.211 12.391 17.344 1 98.69 174 GLY B N 1
ATOM 4150 C CA . GLY B 1 174 ? 9.484 13.641 17.484 1 98.69 174 GLY B CA 1
ATOM 4151 C C . GLY B 1 174 ? 8.859 14.117 16.188 1 98.69 174 GLY B C 1
ATOM 4152 O O . GLY B 1 174 ? 8.492 13.312 15.336 1 98.69 174 GLY B O 1
ATOM 4153 N N . ASN B 1 175 ? 8.633 15.422 16.031 1 98.5 175 ASN B N 1
ATOM 4154 C CA . ASN B 1 175 ? 7.84 16 14.953 1 98.5 175 ASN B CA 1
ATOM 4155 C C . ASN B 1 175 ? 8.586 17.141 14.258 1 98.5 175 ASN B C 1
ATOM 4157 O O . ASN B 1 175 ? 8.781 18.203 14.836 1 98.5 175 ASN B O 1
ATOM 4161 N N . THR B 1 176 ? 8.875 16.938 12.969 1 98.44 176 THR B N 1
ATOM 4162 C CA . THR B 1 176 ? 9.664 17.922 12.234 1 98.44 176 THR B CA 1
ATOM 4163 C C . THR B 1 176 ? 8.883 19.203 12.039 1 98.44 176 THR B C 1
ATOM 4165 O O . THR B 1 176 ? 9.469 20.281 11.844 1 98.44 176 THR B O 1
ATOM 4168 N N . MET B 1 177 ? 7.566 19.141 12.07 1 97.19 177 MET B N 1
ATOM 4169 C CA . MET B 1 177 ? 6.77 20.359 12.008 1 97.19 177 MET B CA 1
ATOM 4170 C C . MET B 1 177 ? 7.109 21.281 13.172 1 97.19 177 MET B C 1
ATOM 4172 O O . MET B 1 177 ? 7.07 22.516 13.031 1 97.19 177 MET B O 1
ATOM 4176 N N . ILE B 1 178 ? 7.453 20.688 14.281 1 98.19 178 ILE B N 1
ATOM 4177 C CA . ILE B 1 178 ? 7.785 21.469 15.469 1 98.19 178 ILE B CA 1
ATOM 4178 C C . ILE B 1 178 ? 9.188 22.062 15.328 1 98.19 178 ILE B C 1
ATOM 4180 O O . ILE B 1 178 ? 9.445 23.172 15.789 1 98.19 178 ILE B O 1
ATOM 4184 N N . ASP B 1 179 ? 10.078 21.297 14.625 1 98.38 179 ASP B N 1
ATOM 4185 C CA . ASP B 1 179 ? 11.352 21.922 14.266 1 98.38 179 ASP B CA 1
ATOM 4186 C C . ASP B 1 179 ? 11.141 23.234 13.539 1 98.38 179 ASP B C 1
ATOM 4188 O O . ASP B 1 179 ? 11.742 24.25 13.891 1 98.38 179 ASP B O 1
ATOM 4192 N N . THR B 1 180 ? 10.289 23.203 12.555 1 96.81 180 THR B N 1
ATOM 4193 C CA . THR B 1 180 ? 10 24.391 11.734 1 96.81 180 THR B CA 1
ATOM 4194 C C . THR B 1 180 ? 9.359 25.484 12.578 1 96.81 180 THR B C 1
ATOM 4196 O O . THR B 1 180 ? 9.742 26.656 12.477 1 96.81 180 THR B O 1
ATOM 4199 N N . LEU B 1 181 ? 8.438 25.125 13.398 1 96.94 181 LEU B N 1
ATOM 4200 C CA . LEU B 1 181 ? 7.77 26.094 14.258 1 96.94 181 LEU B CA 1
ATOM 4201 C C . LEU B 1 181 ? 8.773 26.812 15.148 1 96.94 181 LEU B C 1
ATOM 4203 O O . LEU B 1 181 ? 8.82 28.047 15.172 1 96.94 181 LEU B O 1
ATOM 4207 N N . MET B 1 182 ? 9.594 26.062 15.789 1 97.12 182 MET B N 1
ATOM 4208 C CA . MET B 1 182 ? 10.523 26.641 16.766 1 97.12 182 MET B CA 1
ATOM 4209 C C . MET B 1 182 ? 11.57 27.5 16.062 1 97.12 182 MET B C 1
ATOM 4211 O O . MET B 1 182 ? 11.961 28.547 16.594 1 97.12 182 MET B O 1
ATOM 4215 N N . ALA B 1 183 ? 11.953 27.062 14.945 1 95.06 183 ALA B N 1
ATOM 4216 C CA . ALA B 1 183 ? 12.938 27.828 14.188 1 95.06 183 ALA B CA 1
ATOM 4217 C C . ALA B 1 183 ? 12.359 29.172 13.75 1 95.06 183 ALA B C 1
ATOM 4219 O O . ALA B 1 183 ? 13.094 30.156 13.609 1 95.06 183 ALA B O 1
ATOM 4220 N N . ASN B 1 184 ? 11.094 29.266 13.57 1 93.94 184 ASN B N 1
ATOM 4221 C CA . ASN B 1 184 ? 10.492 30.453 12.992 1 93.94 184 ASN B CA 1
ATOM 4222 C C . ASN B 1 184 ? 9.812 31.312 14.047 1 93.94 184 ASN B C 1
ATOM 4224 O O . ASN B 1 184 ? 9.469 32.469 13.789 1 93.94 184 ASN B O 1
ATOM 4228 N N . MET B 1 185 ? 9.68 30.859 15.219 1 96.06 185 MET B N 1
ATOM 4229 C CA . MET B 1 185 ? 8.953 31.562 16.281 1 96.06 185 MET B CA 1
ATOM 4230 C C . MET B 1 185 ? 9.531 32.969 16.5 1 96.06 185 MET B C 1
ATOM 4232 O O . MET B 1 185 ? 8.781 33.938 16.578 1 96.06 185 MET B O 1
ATOM 4236 N N . PRO B 1 186 ? 10.898 33.094 16.484 1 95.69 186 PRO B N 1
ATOM 4237 C CA . PRO B 1 186 ? 11.453 34.438 16.672 1 95.69 186 PRO B CA 1
ATOM 4238 C C . PRO B 1 186 ? 11.172 35.375 15.484 1 95.69 186 PRO B C 1
ATOM 4240 O O . PRO B 1 186 ? 11.359 36.594 15.586 1 95.69 186 PRO B O 1
ATOM 4243 N N . ARG B 1 187 ? 10.688 34.812 14.406 1 94.19 187 ARG B N 1
ATOM 4244 C CA . ARG B 1 187 ? 10.492 35.594 13.18 1 94.19 187 ARG B CA 1
ATOM 4245 C C . ARG B 1 187 ? 9.023 35.906 12.977 1 94.19 187 ARG B C 1
ATOM 4247 O O . ARG B 1 187 ? 8.664 36.594 12.016 1 94.19 187 ARG B O 1
ATOM 4254 N N . PHE B 1 188 ? 8.156 35.469 13.844 1 96 188 PHE B N 1
ATOM 4255 C CA . PHE B 1 188 ? 6.734 35.75 13.719 1 96 188 PHE B CA 1
ATOM 4256 C C . PHE B 1 188 ? 6.512 37.281 13.578 1 96 188 PHE B C 1
ATOM 4258 O O . PHE B 1 188 ? 7.211 38.062 14.219 1 96 188 PHE B O 1
ATOM 4265 N N . GLN B 1 189 ? 5.504 37.594 12.695 1 95.62 189 GLN B N 1
ATOM 4266 C CA . GLN B 1 189 ? 5.273 39 12.391 1 95.62 189 GLN B CA 1
ATOM 4267 C C . GLN B 1 189 ? 3.785 39.344 12.422 1 95.62 189 GLN B C 1
ATOM 4269 O O . GLN B 1 189 ? 2.977 38.656 11.805 1 95.62 189 GLN B O 1
ATOM 4274 N N . LYS B 1 190 ? 3.496 40.406 13.094 1 96.44 190 LYS B N 1
ATOM 4275 C CA . LYS B 1 190 ? 2.119 40.875 13.078 1 96.44 190 LYS B CA 1
ATOM 4276 C C . LYS B 1 190 ? 1.7 41.312 11.672 1 96.44 190 LYS B C 1
ATOM 4278 O O . LYS B 1 190 ? 2.432 42.031 10.992 1 96.44 190 LYS B O 1
ATOM 4283 N N . PRO B 1 191 ? 0.542 40.781 11.242 1 96.19 191 PRO B N 1
ATOM 4284 C CA . PRO B 1 191 ? 0.07 41.281 9.938 1 96.19 191 PRO B CA 1
ATOM 4285 C C . PRO B 1 191 ? -0.249 42.75 9.93 1 96.19 191 PRO B C 1
ATOM 4287 O O . PRO B 1 191 ? -0.552 43.344 10.977 1 96.19 191 PRO B O 1
ATOM 4290 N N . GLU B 1 192 ? -0.216 43.312 8.711 1 94.94 192 GLU B N 1
ATOM 4291 C CA . GLU B 1 192 ? -0.519 44.75 8.562 1 94.94 192 GLU B CA 1
ATOM 4292 C C . GLU B 1 192 ? -2.006 44.969 8.305 1 94.94 192 GLU B C 1
ATOM 4294 O O . GLU B 1 192 ? -2.678 44.094 7.723 1 94.94 192 GLU B O 1
ATOM 4299 N N . GLY B 1 193 ? -2.445 46.188 8.766 1 94.88 193 GLY B N 1
ATOM 4300 C CA . GLY B 1 193 ? -3.826 46.562 8.5 1 94.88 193 GLY B CA 1
ATOM 4301 C C . GLY B 1 193 ? -4.555 47.031 9.742 1 94.88 193 GLY B C 1
ATOM 4302 O O . GLY B 1 193 ? -4.199 46.688 10.859 1 94.88 193 GLY B O 1
ATOM 4303 N N . GLU B 1 194 ? -5.566 47.719 9.461 1 94.56 194 GLU B N 1
ATOM 4304 C CA . GLU B 1 194 ? -6.328 48.344 10.531 1 94.56 194 GLU B CA 1
ATOM 4305 C C . GLU B 1 194 ? -6.91 47.312 11.484 1 94.56 194 GLU B C 1
ATOM 4307 O O . GLU B 1 194 ? -6.895 47.5 12.703 1 94.56 194 GLU B O 1
ATOM 4312 N N . LEU B 1 195 ? -7.363 46.281 10.891 1 95.12 195 LEU B N 1
ATOM 4313 C CA . LEU B 1 195 ? -7.953 45.219 11.688 1 95.12 195 LEU B CA 1
ATOM 4314 C C . LEU B 1 195 ? -6.953 44.688 12.711 1 95.12 195 LEU B C 1
ATOM 4316 O O . LEU B 1 195 ? -7.273 44.562 13.898 1 95.12 195 LEU B O 1
ATOM 4320 N N . PHE B 1 196 ? -5.781 44.438 12.297 1 96.31 196 PHE B N 1
ATOM 4321 C CA . PHE B 1 196 ? -4.773 43.75 13.117 1 96.31 196 PHE B CA 1
ATOM 4322 C C . PHE B 1 196 ? -4.172 44.75 14.125 1 96.31 196 PHE B C 1
ATOM 4324 O O . PHE B 1 196 ? -3.656 44.344 15.164 1 96.31 196 PHE B O 1
ATOM 4331 N N . ASP B 1 197 ? -4.309 46.031 13.789 1 95.19 197 ASP B N 1
ATOM 4332 C CA . ASP B 1 197 ? -3.857 47.062 14.727 1 95.19 197 ASP B CA 1
ATOM 4333 C C . ASP B 1 197 ? -4.785 47.125 15.938 1 95.19 197 ASP B C 1
ATOM 4335 O O . ASP B 1 197 ? -4.371 47.562 17.016 1 95.19 197 ASP B O 1
ATOM 4339 N N . GLN B 1 198 ? -5.957 46.719 15.711 1 94.75 198 GLN B N 1
ATOM 4340 C CA . GLN B 1 198 ? -6.977 46.906 16.734 1 94.75 198 GLN B CA 1
ATOM 4341 C C . GLN B 1 198 ? -7.117 45.688 17.625 1 94.75 198 GLN B C 1
ATOM 4343 O O . GLN B 1 198 ? -7.695 45.781 18.719 1 94.75 198 GLN B O 1
ATOM 4348 N N . ILE B 1 199 ? -6.586 44.594 17.219 1 94.19 199 ILE B N 1
ATOM 4349 C CA . ILE B 1 199 ? -6.781 43.406 18.016 1 94.19 199 ILE B CA 1
ATOM 4350 C C . ILE B 1 199 ? -5.801 43.406 19.188 1 94.19 199 ILE B C 1
ATOM 4352 O O . ILE B 1 199 ? -4.672 43.875 19.062 1 94.19 199 ILE B O 1
ATOM 4356 N N . LYS B 1 200 ? -6.312 42.906 20.328 1 96.56 200 LYS B N 1
ATOM 4357 C CA . LYS B 1 200 ? -5.52 42.781 21.547 1 96.56 200 LYS B CA 1
ATOM 4358 C C . LYS B 1 200 ? -5.156 41.344 21.844 1 96.56 200 LYS B C 1
ATOM 4360 O O . LYS B 1 200 ? -5.945 40.438 21.578 1 96.56 200 LYS B O 1
ATOM 4365 N N . GLU B 1 201 ? -3.98 41.156 22.422 1 97.12 201 GLU B N 1
ATOM 4366 C CA . GLU B 1 201 ? -3.484 39.844 22.781 1 97.12 201 GLU B CA 1
ATOM 4367 C C . GLU B 1 201 ? -4.496 39.094 23.641 1 97.12 201 GLU B C 1
ATOM 4369 O O . GLU B 1 201 ? -5.082 39.656 24.578 1 97.12 201 GLU B O 1
ATOM 4374 N N . LYS B 1 202 ? -4.793 37.906 23.312 1 97.69 202 LYS B N 1
ATOM 4375 C CA . LYS B 1 202 ? -5.641 36.969 24.031 1 97.69 202 LYS B CA 1
ATOM 4376 C C . LYS B 1 202 ? -7.09 37.438 24.078 1 97.69 202 LYS B C 1
ATOM 4378 O O . LYS B 1 202 ? -7.859 37.031 24.953 1 97.69 202 LYS B O 1
ATOM 4383 N N . GLN B 1 203 ? -7.449 38.312 23.156 1 98.19 203 GLN B N 1
ATOM 4384 C CA . GLN B 1 203 ? -8.812 38.812 23.109 1 98.19 203 GLN B CA 1
ATOM 4385 C C . GLN B 1 203 ? -9.406 38.688 21.719 1 98.19 203 GLN B C 1
ATOM 4387 O O . GLN B 1 203 ? -10.141 39.562 21.25 1 98.19 203 GLN B O 1
ATOM 4392 N N . TYR B 1 204 ? -8.953 37.656 21.031 1 98.62 204 TYR B N 1
ATOM 4393 C CA . TYR B 1 204 ? -9.523 37.281 19.734 1 98.62 204 TYR B CA 1
ATOM 4394 C C . TYR B 1 204 ? -9.352 35.812 19.469 1 98.62 204 TYR B C 1
ATOM 4396 O O . TYR B 1 204 ? -8.594 35.125 20.156 1 98.62 204 TYR B O 1
ATOM 4404 N N . PHE B 1 205 ? -10.086 35.312 18.484 1 98.62 205 PHE B N 1
ATOM 4405 C CA . PHE B 1 205 ? -9.977 33.938 18.031 1 98.62 205 PHE B CA 1
ATOM 4406 C C . PHE B 1 205 ? -9.438 33.875 16.594 1 98.62 205 PHE B C 1
ATOM 4408 O O . PHE B 1 205 ? -9.625 34.812 15.82 1 98.62 205 PHE B O 1
ATOM 4415 N N . VAL B 1 206 ? -8.695 32.844 16.297 1 98.19 206 VAL B N 1
ATOM 4416 C CA . VAL B 1 206 ? -8.336 32.5 14.93 1 98.19 206 VAL B CA 1
ATOM 4417 C C . VAL B 1 206 ? -9.148 31.281 14.469 1 98.19 206 VAL B C 1
ATOM 4419 O O . VAL B 1 206 ? -9.266 30.281 15.188 1 98.19 206 VAL B O 1
ATOM 4422 N N . MET B 1 207 ? -9.742 31.391 13.297 1 96.5 207 MET B N 1
ATOM 4423 C CA . MET B 1 207 ? -10.578 30.312 12.766 1 96.5 207 MET B CA 1
ATOM 4424 C C . MET B 1 207 ? -10.078 29.859 11.398 1 96.5 207 MET B C 1
ATOM 4426 O O . MET B 1 207 ? -9.672 30.688 10.578 1 96.5 207 MET B O 1
ATOM 4430 N N . THR B 1 208 ? -9.914 28.562 11.203 1 93.56 208 THR B N 1
ATOM 4431 C CA . THR B 1 208 ? -9.672 27.984 9.883 1 93.56 208 THR B CA 1
ATOM 4432 C C . THR B 1 208 ? -10.695 26.906 9.562 1 93.56 208 THR B C 1
ATOM 4434 O O . THR B 1 208 ? -10.977 26.047 10.406 1 93.56 208 THR B O 1
ATOM 4437 N N . MET B 1 209 ? -11.289 26.953 8.367 1 86.75 209 MET B N 1
ATOM 4438 C CA . MET B 1 209 ? -12.266 25.969 7.91 1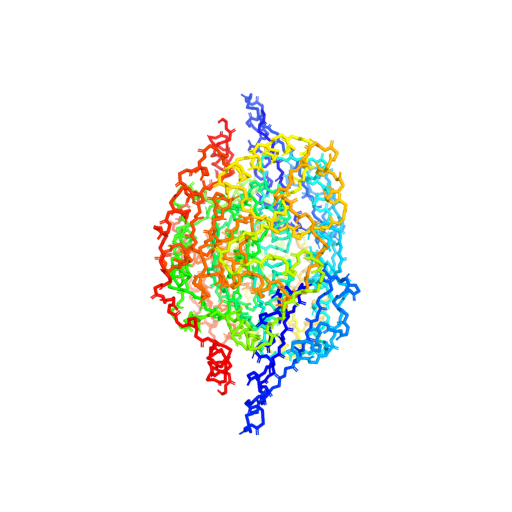 86.75 209 MET B CA 1
ATOM 4439 C C . MET B 1 209 ? -12.016 25.594 6.453 1 86.75 209 MET B C 1
ATOM 4441 O O . MET B 1 209 ? -11.891 26.469 5.594 1 86.75 209 MET B O 1
ATOM 4445 N N . HIS B 1 210 ? -11.773 24.297 6.137 1 71.62 210 HIS B N 1
ATOM 4446 C CA . HIS B 1 210 ? -11.477 23.828 4.785 1 71.62 210 HIS B CA 1
ATOM 4447 C C . HIS B 1 210 ? -12.68 23.125 4.164 1 71.62 210 HIS B C 1
ATOM 4449 O O . HIS B 1 210 ? -12.672 22.797 2.975 1 71.62 210 HIS B O 1
ATOM 4455 N N . ARG B 1 211 ? -13.688 22.766 4.699 1 58.78 211 ARG B N 1
ATOM 4456 C CA . ARG B 1 211 ? -14.742 21.922 4.16 1 58.78 211 ARG B CA 1
ATOM 4457 C C . ARG B 1 211 ? -15.477 22.609 3.016 1 58.78 211 ARG B C 1
ATOM 4459 O O . ARG B 1 211 ? -15.797 23.797 3.104 1 58.78 211 ARG B O 1
ATOM 4466 N N . PRO B 1 212 ? -15.375 21.688 1.865 1 51.31 212 PRO B N 1
ATOM 4467 C CA . PRO B 1 212 ? -16.156 22.281 0.771 1 51.31 212 PRO B CA 1
ATOM 4468 C C . PRO B 1 212 ? -17.609 22.578 1.168 1 51.31 212 PRO B C 1
ATOM 4470 O O . PRO B 1 212 ? -18.172 21.859 1.995 1 51.31 212 PRO B O 1
ATOM 4473 N N . ALA B 1 213 ? -17.953 23.719 0.979 1 49.66 213 ALA B N 1
ATOM 4474 C CA . ALA B 1 213 ? -19.359 24.109 1.122 1 49.66 213 ALA B CA 1
ATOM 4475 C C . ALA B 1 213 ? -20.219 23.453 0.046 1 49.66 213 ALA B C 1
ATOM 4477 O O . ALA B 1 213 ? -20.25 23.922 -1.098 1 49.66 213 ALA B O 1
ATOM 4478 N N . ASN B 1 214 ? -20.328 22.062 0.041 1 48.16 214 ASN B N 1
ATOM 4479 C CA . ASN B 1 214 ? -21.469 21.734 -0.804 1 48.16 214 ASN B CA 1
ATOM 4480 C C . ASN B 1 214 ? -22.781 22.156 -0.162 1 48.16 214 ASN B C 1
ATOM 4482 O O . ASN B 1 214 ? -22.828 22.453 1.033 1 48.16 214 ASN B O 1
ATOM 4486 N N . VAL B 1 215 ? -23.734 22.469 -1.065 1 46.31 215 VAL B N 1
ATOM 4487 C CA . VAL B 1 215 ? -25.031 23.047 -0.722 1 46.31 215 VAL B CA 1
ATOM 4488 C C . VAL B 1 215 ? -25.547 22.438 0.584 1 46.31 215 VAL B C 1
ATOM 4490 O O . VAL B 1 215 ? -26.031 23.156 1.46 1 46.31 215 VAL B O 1
ATOM 4493 N N . ASP B 1 216 ? -25.5 21.094 0.645 1 53.19 216 ASP B N 1
ATOM 4494 C CA . ASP B 1 216 ? -26.016 20.406 1.829 1 53.19 216 ASP B CA 1
ATOM 4495 C C . ASP B 1 216 ? -25.2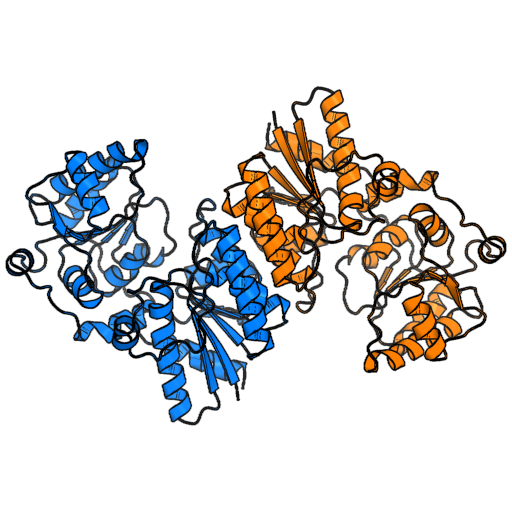03 20.766 3.068 1 53.19 216 ASP B C 1
ATOM 4497 O O . ASP B 1 216 ? -25.75 20.828 4.176 1 53.19 216 ASP B O 1
ATOM 4501 N N . GLN B 1 217 ? -23.984 21.172 2.672 1 71.38 217 GLN B N 1
ATOM 4502 C CA . GLN B 1 217 ? -23.078 21.438 3.781 1 71.38 217 GLN B CA 1
ATOM 4503 C C . GLN B 1 217 ? -23.109 22.922 4.168 1 71.38 217 GLN B C 1
ATOM 4505 O O . GLN B 1 217 ? -22.641 23.297 5.246 1 71.38 217 GLN B O 1
ATOM 4510 N N . GLU B 1 218 ? -23.938 23.594 3.451 1 76.5 218 GLU B N 1
ATOM 4511 C CA . GLU B 1 218 ? -23.984 25.031 3.689 1 76.5 218 GLU B CA 1
ATOM 4512 C C . GLU B 1 218 ? -24.75 25.359 4.965 1 76.5 218 GLU B C 1
ATOM 4514 O O . GLU B 1 218 ? -24.328 26.203 5.754 1 76.5 218 GLU B O 1
ATOM 4519 N N . GLU B 1 219 ? -25.812 24.719 5.145 1 81.25 219 GLU B N 1
ATOM 4520 C CA . GLU B 1 219 ? -26.609 24.969 6.344 1 81.25 219 GLU B CA 1
ATOM 4521 C C . GLU B 1 219 ? -25.844 24.594 7.605 1 81.25 219 GLU B C 1
ATOM 4523 O O . GLU B 1 219 ? -25.891 25.297 8.609 1 81.25 219 GLU B O 1
ATOM 4528 N N . LYS B 1 220 ? -25.203 23.5 7.52 1 83.62 220 LYS B N 1
ATOM 4529 C CA . LYS B 1 220 ? -24.406 23.047 8.664 1 83.62 220 LYS B CA 1
ATOM 4530 C C . LYS B 1 220 ? -23.281 24.016 8.969 1 83.62 220 LYS B C 1
ATOM 4532 O O . LYS B 1 220 ? -22.969 24.266 10.133 1 83.62 220 LYS B O 1
ATOM 4537 N N . LEU B 1 221 ? -22.766 24.547 7.926 1 86.25 221 LEU B N 1
ATOM 4538 C CA . LEU B 1 221 ? -21.703 25.531 8.078 1 86.25 221 LEU B CA 1
ATOM 4539 C C . LEU B 1 221 ? -22.219 26.812 8.719 1 86.25 221 LEU B C 1
ATOM 4541 O O . LEU B 1 221 ? -21.562 27.375 9.602 1 86.25 221 LEU B O 1
ATOM 4545 N N . LYS B 1 222 ? -23.328 27.234 8.297 1 87.44 222 LYS B N 1
ATOM 4546 C CA . LYS B 1 222 ? -23.938 28.422 8.859 1 87.44 222 LYS B CA 1
ATOM 4547 C C . LYS B 1 222 ? -24.234 28.234 10.352 1 87.44 222 LYS B C 1
ATOM 4549 O O . LYS B 1 222 ? -23.953 29.125 11.156 1 87.44 222 LYS B O 1
ATOM 4554 N N . GLU B 1 223 ? -24.766 27.094 10.625 1 90.94 223 GLU B N 1
ATOM 4555 C CA . GLU B 1 223 ? -25.062 26.797 12.023 1 90.94 223 GLU B CA 1
ATOM 4556 C C . GLU B 1 223 ? -23.812 26.781 12.875 1 90.94 223 GLU B C 1
ATOM 4558 O O . GLU B 1 223 ? -23.812 27.266 14.008 1 90.94 223 GLU B O 1
ATOM 4563 N N . MET B 1 224 ? -22.797 26.234 12.344 1 92.75 224 MET B N 1
ATOM 4564 C CA . MET B 1 224 ? -21.531 26.156 13.07 1 92.75 224 MET B CA 1
ATOM 4565 C C . MET B 1 224 ? -20.953 27.547 13.305 1 92.75 224 MET B C 1
ATOM 4567 O O . MET B 1 224 ? -20.531 27.875 14.422 1 92.75 224 MET B O 1
ATOM 4571 N N . ILE B 1 225 ? -20.969 28.375 12.305 1 92.75 225 ILE B N 1
ATOM 4572 C CA . ILE B 1 225 ? -20.422 29.719 12.406 1 92.75 225 ILE B CA 1
ATOM 4573 C C . ILE B 1 225 ? -21.25 30.547 13.391 1 92.75 225 ILE B C 1
ATOM 4575 O O . ILE B 1 225 ? -20.703 31.297 14.195 1 92.75 225 ILE B O 1
ATOM 4579 N N . GLU B 1 226 ? -22.469 30.359 13.352 1 93.44 226 GLU B N 1
ATOM 4580 C CA . GLU B 1 226 ? -23.344 31.047 14.297 1 93.44 226 GLU B CA 1
ATOM 4581 C C . GLU B 1 226 ? -23.016 30.641 15.734 1 93.44 226 GLU B C 1
ATOM 4583 O O . GLU B 1 226 ? -22.953 31.5 16.625 1 93.44 226 GLU B O 1
ATOM 4588 N N . ALA B 1 227 ? -22.859 29.375 15.906 1 95.56 227 ALA B N 1
ATOM 4589 C CA . ALA B 1 227 ? -22.516 28.875 17.234 1 95.56 227 ALA B CA 1
ATOM 4590 C C . ALA B 1 227 ? -21.172 29.469 17.688 1 95.56 227 ALA B C 1
ATOM 4592 O O . ALA B 1 227 ? -21.016 29.797 18.875 1 95.56 227 ALA B O 1
ATOM 4593 N N . ILE B 1 228 ? -20.234 29.594 16.828 1 97.25 228 ILE B N 1
ATOM 4594 C CA . ILE B 1 228 ? -18.922 30.141 17.141 1 97.25 228 ILE B CA 1
ATOM 4595 C C . ILE B 1 228 ? -19.047 31.625 17.516 1 97.25 228 ILE B C 1
ATOM 4597 O O . ILE B 1 228 ? -18.531 32.062 18.547 1 97.25 228 ILE B O 1
ATOM 4601 N N . VAL B 1 229 ? -19.797 32.375 16.734 1 96.88 229 VAL B N 1
ATOM 4602 C CA . VAL B 1 229 ? -19.969 33.812 16.969 1 96.88 229 VAL B CA 1
ATOM 4603 C C . VAL B 1 229 ? -20.656 34.062 18.312 1 96.88 229 VAL B C 1
ATOM 4605 O O . VAL B 1 229 ? -20.219 34.906 19.094 1 96.88 229 VAL B O 1
ATOM 4608 N N . LYS B 1 230 ? -21.625 33.281 18.5 1 96.69 230 LYS B N 1
ATOM 4609 C CA . LYS B 1 230 ? -22.344 33.406 19.766 1 96.69 230 LYS B CA 1
ATOM 4610 C C . LYS B 1 230 ? -21.438 33.031 20.953 1 96.69 230 LYS B C 1
ATOM 4612 O O . LYS B 1 230 ? -21.438 33.75 21.969 1 96.69 230 LYS B O 1
ATOM 4617 N N . GLY B 1 231 ? -20.734 32.031 20.812 1 97.38 231 GLY B N 1
ATOM 4618 C CA . GLY B 1 231 ? -19.938 31.5 21.906 1 97.38 231 GLY B CA 1
ATOM 4619 C C . GLY B 1 231 ? -18.703 32.344 22.203 1 97.38 231 GLY B C 1
ATOM 4620 O O . GLY B 1 231 ? -18.125 32.219 23.297 1 97.38 231 GLY B O 1
ATOM 4621 N N . THR B 1 232 ? -18.25 33.188 21.266 1 97.56 232 THR B N 1
ATOM 4622 C CA . THR B 1 232 ? -17.047 33.969 21.453 1 97.56 232 THR B CA 1
ATOM 4623 C C . THR B 1 232 ? -17.391 35.344 22.016 1 97.56 232 THR B C 1
ATOM 4625 O O . THR B 1 232 ? -16.5 36.188 22.188 1 97.56 232 THR B O 1
ATOM 4628 N N . GLU B 1 233 ? -18.641 35.625 22.266 1 96.12 233 GLU B N 1
ATOM 4629 C CA . GLU B 1 233 ? -19.172 36.75 23.047 1 96.12 233 GLU B CA 1
ATOM 4630 C C . GLU B 1 233 ? -18.641 38.094 22.531 1 96.12 233 GLU B C 1
ATOM 4632 O O . GLU B 1 233 ? -18.172 38.906 23.297 1 96.12 233 GLU B O 1
ATOM 4637 N N . GLY B 1 234 ? -18.562 38.188 21.25 1 95.62 234 GLY B N 1
ATOM 4638 C CA . GLY B 1 234 ? -18.266 39.469 20.641 1 95.62 234 GLY B CA 1
ATOM 4639 C C . GLY B 1 234 ? -16.797 39.656 20.375 1 95.62 234 GLY B C 1
ATOM 4640 O O . GLY B 1 234 ? -16.391 40.656 19.734 1 95.62 234 GLY B O 1
ATOM 4641 N N . LEU B 1 235 ? -15.992 38.781 20.859 1 97.69 235 LEU B N 1
ATOM 4642 C CA . LEU B 1 235 ? -14.57 38.875 20.547 1 97.69 235 LEU B CA 1
ATOM 4643 C C . LEU B 1 235 ? -14.328 38.719 19.047 1 97.69 235 LEU B C 1
ATOM 4645 O O . LEU B 1 235 ? -15 37.938 18.375 1 97.69 235 LEU B O 1
ATOM 4649 N N . PRO B 1 236 ? -13.32 39.469 18.516 1 98.19 236 PRO B N 1
ATOM 4650 C CA . PRO B 1 236 ? -13 39.312 17.094 1 98.19 236 PRO B CA 1
ATOM 4651 C C . PRO B 1 236 ? -12.602 37.875 16.719 1 98.19 236 PRO B C 1
ATOM 4653 O O . PRO B 1 236 ? -11.898 37.219 17.484 1 98.19 236 PRO B O 1
ATOM 4656 N N . ILE B 1 237 ? -13.133 37.438 15.633 1 98.12 237 ILE B N 1
ATOM 4657 C CA . ILE B 1 237 ? -12.758 36.156 15.031 1 98.12 237 ILE B CA 1
ATOM 4658 C C . ILE B 1 237 ? -12.055 36.406 13.695 1 98.12 237 ILE B C 1
ATOM 4660 O O . ILE B 1 237 ? -12.672 36.875 12.734 1 98.12 237 ILE B O 1
ATOM 4664 N N . ILE B 1 238 ? -10.758 36.125 13.672 1 97.81 238 ILE B N 1
ATOM 4665 C CA . ILE B 1 238 ? -9.984 36.281 12.453 1 97.81 238 ILE B CA 1
ATOM 4666 C C . ILE B 1 238 ? -10.055 35 11.625 1 97.81 238 ILE B C 1
ATOM 4668 O O . ILE B 1 238 ? -9.633 33.938 12.078 1 97.81 238 ILE B O 1
ATOM 4672 N N . PHE B 1 239 ? -10.562 35.156 10.375 1 95.81 239 PHE B N 1
ATOM 4673 C CA . PHE B 1 239 ? -10.82 34 9.5 1 95.81 239 PHE B CA 1
ATOM 4674 C C . PHE B 1 239 ? -10.18 34.219 8.141 1 95.81 239 PHE B C 1
ATOM 4676 O O . PHE B 1 239 ? -10.844 34.625 7.184 1 95.81 239 PHE B O 1
ATOM 4683 N N . PRO B 1 240 ? -8.875 33.844 8.039 1 93.62 240 PRO B N 1
ATOM 4684 C CA . PRO B 1 240 ? -8.266 33.906 6.711 1 93.62 240 PRO B CA 1
ATOM 4685 C C . PRO B 1 240 ? -8.891 32.875 5.746 1 93.62 240 PRO B C 1
ATOM 4687 O O . PRO B 1 240 ? -8.891 31.688 6.02 1 93.62 240 PRO B O 1
ATOM 4690 N N . VAL B 1 241 ? -9.43 33.312 4.617 1 89.38 241 VAL B N 1
ATOM 4691 C CA . VAL B 1 241 ? -10.117 32.438 3.67 1 89.38 241 VAL B CA 1
ATOM 4692 C C . VAL B 1 241 ? -9.867 32.938 2.244 1 89.38 241 VAL B C 1
ATOM 4694 O O . VAL B 1 241 ? -9.602 34.125 2.025 1 89.38 241 VAL B O 1
ATOM 4697 N N . HIS B 1 242 ? -9.945 32.031 1.438 1 85.31 242 HIS B N 1
ATOM 4698 C CA . HIS B 1 242 ? -9.875 32.406 0.035 1 85.31 242 HIS B CA 1
ATOM 4699 C C . HIS B 1 242 ? -11.031 33.344 -0.339 1 85.31 242 HIS B C 1
ATOM 4701 O O . HIS B 1 242 ? -12.164 33.125 0.107 1 85.31 242 HIS B O 1
ATOM 4707 N N . PRO B 1 243 ? -10.781 34.25 -1.231 1 83.25 243 PRO B N 1
ATOM 4708 C CA . PRO B 1 243 ? -11.82 35.219 -1.608 1 83.25 243 PRO B CA 1
ATOM 4709 C C . PRO B 1 243 ? -13.086 34.562 -2.123 1 83.25 243 PRO B C 1
ATOM 4711 O O . PRO B 1 243 ? -14.195 35 -1.819 1 83.25 243 PRO B O 1
ATOM 4714 N N . ARG B 1 244 ? -12.906 33.5 -2.848 1 82.38 244 ARG B N 1
ATOM 4715 C CA . ARG B 1 244 ? -14.062 32.75 -3.363 1 82.38 244 ARG B CA 1
ATOM 4716 C C . ARG B 1 244 ? -14.914 32.219 -2.225 1 82.38 244 ARG B C 1
ATOM 4718 O O . ARG B 1 244 ? -16.141 32.281 -2.275 1 82.38 244 ARG B O 1
ATOM 4725 N N . THR B 1 245 ? -14.289 31.703 -1.305 1 81.94 245 THR B N 1
ATOM 4726 C CA . THR B 1 245 ? -14.984 31.156 -0.142 1 81.94 245 THR B CA 1
ATOM 4727 C C . THR B 1 245 ? -15.664 32.281 0.65 1 81.94 245 THR B C 1
ATOM 4729 O O . THR B 1 245 ? -16.781 32.094 1.125 1 81.94 245 THR B O 1
ATOM 4732 N N . ALA B 1 246 ? -14.977 33.344 0.749 1 85.38 246 ALA B N 1
ATOM 4733 C CA . ALA B 1 246 ? -15.547 34.5 1.463 1 85.38 246 ALA B CA 1
ATOM 4734 C C . ALA B 1 246 ? -16.844 34.969 0.803 1 85.38 246 ALA B C 1
ATOM 4736 O O . ALA B 1 246 ? -17.844 35.219 1.484 1 85.38 246 ALA B O 1
ATOM 4737 N N . LYS B 1 247 ? -16.812 35.062 -0.437 1 86 247 LYS B N 1
ATOM 4738 C CA . LYS B 1 247 ? -17.984 35.5 -1.189 1 86 247 LYS B CA 1
ATOM 4739 C C . LYS B 1 247 ? -19.141 34.5 -1.008 1 86 247 LYS B C 1
ATOM 4741 O O . LYS B 1 247 ? -20.297 34.938 -0.855 1 86 247 LYS B O 1
ATOM 4746 N N . ASN B 1 248 ? -18.812 33.281 -1.058 1 83.25 248 ASN B N 1
ATOM 4747 C CA . ASN B 1 248 ? -19.828 32.25 -0.874 1 83.25 248 ASN B CA 1
ATOM 4748 C C . ASN B 1 248 ? -20.469 32.344 0.51 1 83.25 248 ASN B C 1
ATOM 4750 O O . ASN B 1 248 ? -21.688 32.156 0.651 1 83.25 248 ASN B O 1
ATOM 4754 N N . LEU B 1 249 ? -19.641 32.562 1.424 1 85.62 249 LEU B N 1
ATOM 4755 C CA . LEU B 1 249 ? -20.141 32.656 2.795 1 85.62 249 LEU B CA 1
ATOM 4756 C C . LEU B 1 249 ? -21.016 33.875 2.975 1 85.62 249 LEU B C 1
ATOM 4758 O O . LEU B 1 249 ? -22.062 33.812 3.637 1 85.62 249 LEU B O 1
ATOM 4762 N N . GLN B 1 250 ? -20.641 34.938 2.406 1 87.12 250 GLN B N 1
ATOM 4763 C CA . GLN B 1 250 ? -21.438 36.156 2.459 1 87.12 250 GLN B CA 1
ATOM 4764 C C . GLN B 1 250 ? -22.781 35.938 1.766 1 87.12 250 GLN B C 1
ATOM 4766 O O . GLN B 1 250 ? -23.812 36.438 2.242 1 87.12 250 GLN B O 1
ATOM 4771 N N . ALA B 1 251 ? -22.688 35.25 0.729 1 86.19 251 ALA B N 1
ATOM 4772 C CA . ALA B 1 251 ? -23.906 34.969 -0.026 1 86.19 251 ALA B CA 1
ATOM 4773 C C . ALA B 1 251 ? -24.875 34.125 0.793 1 86.19 251 ALA B C 1
ATOM 4775 O O . ALA B 1 251 ? -26.094 34.219 0.61 1 86.19 251 ALA B O 1
ATOM 4776 N N . LEU B 1 252 ? -24.312 33.406 1.64 1 84.81 252 LEU B N 1
ATOM 4777 C CA . LEU B 1 252 ? -25.125 32.562 2.51 1 84.81 252 LEU B CA 1
ATOM 4778 C C . LEU B 1 252 ? -25.688 33.344 3.682 1 84.81 252 LEU B C 1
ATOM 4780 O O . LEU B 1 252 ? -26.391 32.812 4.531 1 84.81 252 LEU B O 1
ATOM 4784 N N . GLY B 1 253 ? -25.281 34.625 3.76 1 87.31 253 GLY B N 1
ATOM 4785 C CA . GLY B 1 253 ? -25.797 35.5 4.812 1 87.31 253 GLY B CA 1
ATOM 4786 C C . GLY B 1 253 ? -24.906 35.5 6.043 1 87.31 253 GLY B C 1
ATOM 4787 O O . GLY B 1 253 ? -25.297 36.031 7.09 1 87.31 253 GLY B O 1
ATOM 4788 N N . ILE B 1 254 ? -23.812 34.938 5.867 1 89.31 254 ILE B N 1
ATOM 4789 C CA . ILE B 1 254 ? -22.875 34.938 6.977 1 89.31 254 ILE B CA 1
ATOM 4790 C C . ILE B 1 254 ? -22.125 36.25 7.016 1 89.31 254 ILE B C 1
ATOM 4792 O O . ILE B 1 254 ? -21.156 36.469 6.281 1 89.31 254 ILE B O 1
ATOM 4796 N N . ASN B 1 255 ? -22.641 37.156 7.785 1 90.75 255 ASN B N 1
ATOM 4797 C CA . ASN B 1 255 ? -22.094 38.5 7.949 1 90.75 255 ASN B CA 1
ATOM 4798 C C . ASN B 1 255 ? -22.234 38.969 9.391 1 90.75 255 ASN B C 1
ATOM 4800 O O . ASN B 1 255 ? -23.234 39.594 9.734 1 90.75 255 ASN B O 1
ATOM 4804 N N . TYR B 1 256 ? -21.25 38.688 10.148 1 94.31 256 TYR B N 1
ATOM 4805 C CA . TYR B 1 256 ? -21.25 39.094 11.555 1 94.31 256 TYR B CA 1
ATOM 4806 C C . TYR B 1 256 ? -20.172 40.156 11.812 1 94.31 256 TYR B C 1
ATOM 4808 O O . TYR B 1 256 ? -19.078 40.062 11.25 1 94.31 256 TYR B O 1
ATOM 4816 N N . GLU B 1 257 ? -20.422 41.062 12.719 1 94.75 257 GLU B N 1
ATOM 4817 C CA . GLU B 1 257 ? -19.5 42.156 13.023 1 94.75 257 GLU B CA 1
ATOM 4818 C C . GLU B 1 257 ? -18.188 41.625 13.609 1 94.75 257 GLU B C 1
ATOM 4820 O O . GLU B 1 257 ? -17.125 42.156 13.344 1 94.75 257 GLU B O 1
ATOM 4825 N N . SER B 1 258 ? -18.297 40.594 14.359 1 96.94 258 SER B N 1
ATOM 4826 C CA . SER B 1 258 ? -17.125 40.062 15.047 1 96.94 258 SER B CA 1
ATOM 4827 C C . SER B 1 258 ? -16.344 39.125 14.156 1 96.94 258 SER B C 1
ATOM 4829 O O . SER B 1 258 ? -15.211 38.75 14.477 1 96.94 258 SER B O 1
ATOM 4831 N N . LEU B 1 259 ? -16.938 38.688 13.047 1 96.69 259 LEU B N 1
ATOM 4832 C CA . LEU B 1 259 ? -16.281 37.75 12.133 1 96.69 259 LEU B CA 1
ATOM 4833 C C . LEU B 1 259 ? -15.547 38.5 11.031 1 96.69 259 LEU B C 1
ATOM 4835 O O . LEU B 1 259 ? -16.172 39.125 10.172 1 96.69 259 LEU B O 1
ATOM 4839 N N . HIS B 1 260 ? -14.242 38.406 11.047 1 96.5 260 HIS B N 1
ATOM 4840 C CA . HIS B 1 260 ? -13.422 39.125 10.07 1 96.5 260 HIS B CA 1
ATOM 4841 C C . HIS B 1 260 ? -12.789 38.156 9.078 1 96.5 260 HIS B C 1
ATOM 4843 O O . HIS B 1 260 ? -11.773 37.531 9.383 1 96.5 260 HIS B O 1
ATOM 4849 N N . MET B 1 261 ? -13.344 38.125 7.855 1 93.75 261 MET B N 1
ATOM 4850 C CA . MET B 1 261 ? -12.758 37.312 6.781 1 93.75 261 MET B CA 1
ATOM 4851 C C . MET B 1 261 ? -11.617 38.094 6.105 1 93.75 261 MET B C 1
ATOM 4853 O O . MET B 1 261 ? -11.828 39.156 5.555 1 93.75 261 MET B O 1
ATOM 4857 N N . THR B 1 262 ? -10.453 37.531 6.262 1 94.19 262 THR B N 1
ATOM 4858 C CA . THR B 1 262 ? -9.281 38.188 5.699 1 94.19 262 THR B CA 1
ATOM 4859 C C . THR B 1 262 ? -8.695 37.375 4.559 1 94.19 262 THR B C 1
ATOM 4861 O O . THR B 1 262 ? -9.047 36.188 4.383 1 94.19 262 THR B O 1
ATOM 4864 N N . GLU B 1 263 ? -7.828 38 3.809 1 91.12 263 GLU B N 1
ATOM 4865 C CA . GLU B 1 263 ? -7.051 37.25 2.818 1 91.12 263 GLU B CA 1
ATOM 4866 C C . GLU B 1 263 ? -6.113 36.25 3.49 1 91.12 263 GLU B C 1
ATOM 4868 O O . GLU B 1 263 ? -5.762 36.406 4.66 1 91.12 263 GLU B O 1
ATOM 4873 N N . PRO B 1 264 ? -5.707 35.281 2.715 1 89.69 264 PRO B N 1
ATOM 4874 C CA . PRO B 1 264 ? -4.754 34.344 3.289 1 89.69 264 PRO B CA 1
ATOM 4875 C C . PRO B 1 264 ? -3.486 35 3.811 1 89.69 264 PRO B C 1
ATOM 4877 O O . PRO B 1 264 ? -3.025 36 3.227 1 89.69 264 PRO B O 1
ATOM 4880 N N . LEU B 1 265 ? -2.963 34.469 4.871 1 91.31 265 LEU B N 1
ATOM 4881 C CA . LEU B 1 265 ? -1.79 35.031 5.539 1 91.31 265 LEU B CA 1
ATOM 4882 C C . LEU B 1 265 ? -0.57 34.125 5.32 1 91.31 265 LEU B C 1
ATOM 4884 O O . LEU B 1 265 ? -0.706 32.938 5.07 1 91.31 265 LEU B O 1
ATOM 4888 N N . SER B 1 266 ? 0.57 34.812 5.375 1 88 266 SER B N 1
ATOM 4889 C CA . SER B 1 266 ? 1.797 34.031 5.348 1 88 266 SER B CA 1
ATOM 4890 C C . SER B 1 266 ? 1.927 33.156 6.602 1 88 266 SER B C 1
ATOM 4892 O O . SER B 1 266 ? 1.236 33.406 7.598 1 88 266 SER B O 1
ATOM 4894 N N . TYR B 1 267 ? 2.809 32.281 6.535 1 89.5 267 TYR B N 1
ATOM 4895 C CA . TYR B 1 267 ? 3.053 31.375 7.668 1 89.5 267 TYR B CA 1
ATOM 4896 C C . TYR B 1 267 ? 3.424 32.188 8.914 1 89.5 267 TYR B C 1
ATOM 4898 O O . TYR B 1 267 ? 2.934 31.891 10.008 1 89.5 267 TYR B O 1
ATOM 4906 N N . LEU B 1 268 ? 4.273 33.156 8.789 1 93.19 268 LEU B N 1
ATOM 4907 C CA . LEU B 1 268 ? 4.766 33.938 9.914 1 93.19 268 LEU B CA 1
ATOM 4908 C C . LEU B 1 268 ? 3.656 34.812 10.508 1 93.19 268 LEU B C 1
ATOM 4910 O O . LEU B 1 268 ? 3.533 34.906 11.727 1 93.19 268 LEU B O 1
ATOM 4914 N N . GLU B 1 269 ? 2.871 35.344 9.633 1 95.12 269 GLU B N 1
ATOM 4915 C CA . GLU B 1 269 ? 1.761 36.188 10.086 1 95.12 269 GLU B CA 1
ATOM 4916 C C . GLU B 1 269 ? 0.677 35.344 10.75 1 95.12 269 GLU B C 1
ATOM 4918 O O . GLU B 1 269 ? 0.144 35.719 11.797 1 95.12 269 GLU B O 1
ATOM 4923 N N . PHE B 1 270 ? 0.427 34.312 10.156 1 95.31 270 PHE B N 1
ATOM 4924 C CA . PHE B 1 270 ? -0.614 33.438 10.672 1 95.31 270 PHE B CA 1
ATOM 4925 C C . PHE B 1 270 ? -0.258 32.938 12.062 1 95.31 270 PHE B C 1
ATOM 4927 O O . PHE B 1 270 ? -1.079 33 12.984 1 95.31 270 PHE B O 1
ATOM 4934 N N . ASN B 1 271 ? 0.945 32.469 12.242 1 96 271 ASN B N 1
ATOM 4935 C CA . ASN B 1 271 ? 1.335 31.906 13.523 1 96 271 ASN B CA 1
ATOM 4936 C C . ASN B 1 271 ? 1.532 33 14.578 1 96 271 ASN B C 1
ATOM 4938 O O . ASN B 1 271 ? 1.428 32.719 15.781 1 96 271 ASN B O 1
ATOM 4942 N N . PHE B 1 272 ? 1.832 34.219 14.109 1 97.38 272 PHE B N 1
ATOM 4943 C CA . PHE B 1 272 ? 1.789 35.312 15.047 1 97.38 272 PHE B CA 1
ATOM 4944 C C . PHE B 1 272 ? 0.403 35.469 15.664 1 97.38 272 PHE B C 1
ATOM 4946 O O . PHE B 1 272 ? 0.271 35.594 16.891 1 97.38 272 PHE B O 1
ATOM 4953 N N . LEU B 1 273 ? -0.571 35.375 14.781 1 98.12 273 LEU B N 1
ATOM 4954 C CA . LEU B 1 273 ? -1.948 35.5 15.242 1 98.12 273 LEU B CA 1
ATOM 4955 C C . LEU B 1 273 ? -2.326 34.312 16.141 1 98.12 273 LEU B C 1
ATOM 4957 O O . LEU B 1 273 ? -2.963 34.5 17.172 1 98.12 273 LEU B O 1
ATOM 4961 N N . VAL B 1 274 ? -1.937 33.156 15.789 1 98.31 274 VAL B N 1
ATOM 4962 C CA . VAL B 1 274 ? -2.264 31.969 16.562 1 98.31 274 VAL B CA 1
ATOM 4963 C C . VAL B 1 274 ? -1.64 32.062 17.953 1 98.31 274 VAL B C 1
ATOM 4965 O O . VAL B 1 274 ? -2.326 31.891 18.953 1 98.31 274 VAL B O 1
ATOM 4968 N N . LYS B 1 275 ? -0.403 32.406 18.016 1 98.19 275 LYS B N 1
ATOM 4969 C CA . LYS B 1 275 ? 0.341 32.469 19.266 1 98.19 275 LYS B CA 1
ATOM 4970 C C . LYS B 1 275 ? -0.31 33.438 20.25 1 98.19 275 LYS B C 1
ATOM 4972 O O . LYS B 1 275 ? -0.295 33.219 21.469 1 98.19 275 LYS B O 1
ATOM 4977 N N . ASN B 1 276 ? -0.908 34.438 19.719 1 98.25 276 ASN B N 1
ATOM 4978 C CA . ASN B 1 276 ? -1.409 35.5 20.562 1 98.25 276 ASN B CA 1
ATOM 4979 C C . ASN B 1 276 ? -2.93 35.469 20.672 1 98.25 276 ASN B C 1
ATOM 4981 O O . ASN B 1 276 ? -3.539 36.406 21.219 1 98.25 276 ASN B O 1
ATOM 4985 N N . ALA B 1 277 ? -3.549 34.469 20.234 1 98.56 277 ALA B N 1
ATOM 4986 C CA . ALA B 1 277 ? -5.004 34.344 20.25 1 98.56 277 ALA B CA 1
ATOM 4987 C C . ALA B 1 277 ? -5.488 33.844 21.609 1 98.56 277 ALA B C 1
ATOM 4989 O O . ALA B 1 277 ? -4.727 33.219 22.359 1 98.56 277 ALA B O 1
ATOM 4990 N N . LYS B 1 278 ? -6.746 34.125 21.891 1 98.5 278 LYS B N 1
ATOM 4991 C CA . LYS B 1 278 ? -7.406 33.5 23.031 1 98.5 278 LYS B CA 1
ATOM 4992 C C . LYS B 1 278 ? -7.594 32 22.781 1 98.5 278 LYS B C 1
ATOM 4994 O O . LYS B 1 278 ? -7.516 31.203 23.719 1 98.5 278 LYS B O 1
ATOM 4999 N N . GLY B 1 279 ? -7.82 31.719 21.531 1 98.5 279 GLY B N 1
ATOM 5000 C CA . GLY B 1 279 ? -7.996 30.328 21.094 1 98.5 279 GLY B CA 1
ATOM 5001 C C . GLY B 1 279 ? -8.102 30.188 19.594 1 98.5 279 GLY B C 1
ATOM 5002 O O . GLY B 1 279 ? -8.227 31.172 18.875 1 98.5 279 GLY B O 1
ATOM 5003 N N . VAL B 1 280 ? -7.977 28.953 19.188 1 98.44 280 VAL B N 1
ATOM 5004 C CA . VAL B 1 280 ? -8.102 28.578 17.781 1 98.44 280 VAL B CA 1
ATOM 5005 C C . VAL B 1 280 ? -9.297 27.656 17.594 1 98.44 280 VAL B C 1
ATOM 5007 O O . VAL B 1 280 ? -9.531 26.75 18.406 1 98.44 280 VAL B O 1
ATOM 5010 N N . ILE B 1 281 ? -10.086 27.891 16.562 1 97.44 281 ILE B N 1
ATOM 5011 C CA . ILE B 1 281 ? -11.18 27.016 16.125 1 97.44 281 ILE B CA 1
ATOM 5012 C C . ILE B 1 281 ? -10.922 26.547 14.703 1 97.44 281 ILE B C 1
ATOM 5014 O O . ILE B 1 281 ? -10.82 27.359 13.781 1 97.44 281 ILE B O 1
ATOM 5018 N N . THR B 1 282 ? -10.867 25.203 14.516 1 95.88 282 THR B N 1
ATOM 5019 C CA . THR B 1 282 ? -10.391 24.75 13.211 1 95.88 282 THR B CA 1
ATOM 5020 C C . THR B 1 282 ? -11.016 23.406 12.844 1 95.88 282 THR B C 1
ATOM 5022 O O . THR B 1 282 ? -11.484 22.672 13.719 1 95.88 282 THR B O 1
ATOM 5025 N N . ASP B 1 283 ? -11.078 23.141 11.562 1 90.94 283 ASP B N 1
ATOM 5026 C CA . ASP B 1 283 ? -11.375 21.797 11.078 1 90.94 283 ASP B CA 1
ATOM 5027 C C . ASP B 1 283 ? -10.164 21.188 10.383 1 90.94 283 ASP B C 1
ATOM 5029 O O . ASP B 1 283 ? -10.297 20.234 9.609 1 90.94 283 ASP B O 1
ATOM 5033 N N . SER B 1 284 ? -9 21.781 10.594 1 86.69 284 SER B N 1
ATOM 5034 C CA . SER B 1 284 ? -7.734 21.281 10.055 1 86.69 284 SER B CA 1
ATOM 5035 C C . SER B 1 284 ? -6.926 20.562 11.125 1 86.69 284 SER B C 1
ATOM 5037 O O . SER B 1 284 ? -6.957 20.938 12.297 1 86.69 284 SER B O 1
ATOM 5039 N N . GLY B 1 285 ? -6.203 19.594 10.641 1 80.06 285 GLY B N 1
ATOM 5040 C CA . GLY B 1 285 ? -5.41 18.812 11.586 1 80.06 285 GLY B CA 1
ATOM 5041 C C . GLY B 1 285 ? -4.059 19.438 11.875 1 80.06 285 GLY B C 1
ATOM 5042 O O . GLY B 1 285 ? -3.533 19.297 12.984 1 80.06 285 GLY B O 1
ATOM 5043 N N . GLY B 1 286 ? -3.482 20.172 11.016 1 86.19 286 GLY B N 1
ATOM 5044 C CA . GLY B 1 286 ? -2.104 20.625 11.102 1 86.19 286 GLY B CA 1
ATOM 5045 C C . GLY B 1 286 ? -1.891 21.672 12.188 1 86.19 286 GLY B C 1
ATOM 5046 O O . GLY B 1 286 ? -0.921 21.594 12.945 1 86.19 286 GLY B O 1
ATOM 5047 N N . ILE B 1 287 ? -2.811 22.609 12.367 1 93.38 287 ILE B N 1
ATOM 5048 C CA . ILE B 1 287 ? -2.639 23.734 13.281 1 93.38 287 ILE B CA 1
ATOM 5049 C C . ILE B 1 287 ? -2.689 23.25 14.727 1 93.38 287 ILE B C 1
ATOM 5051 O O . ILE B 1 287 ? -2.199 23.922 15.633 1 93.38 287 ILE B O 1
ATOM 5055 N N . THR B 1 288 ? -3.244 22.047 14.953 1 96.94 288 THR B N 1
ATOM 5056 C CA . THR B 1 288 ? -3.387 21.516 16.297 1 96.94 288 THR B CA 1
ATOM 5057 C C . THR B 1 288 ? -2.02 21.25 16.922 1 96.94 288 THR B C 1
ATOM 5059 O O . THR B 1 288 ? -1.843 21.422 18.141 1 96.94 288 THR B O 1
ATOM 5062 N N . GLU B 1 289 ? -1.081 20.922 16.094 1 97.38 289 GLU B N 1
ATOM 5063 C CA . GLU B 1 289 ? 0.273 20.656 16.578 1 97.38 289 GLU B CA 1
ATOM 5064 C C . GLU B 1 289 ? 0.948 21.938 17.062 1 97.38 289 GLU B C 1
ATOM 5066 O O . GLU B 1 289 ? 1.446 21.984 18.188 1 97.38 289 GLU B O 1
ATOM 5071 N N . GLU B 1 290 ? 0.86 22.922 16.281 1 97.31 290 GLU B N 1
ATOM 5072 C CA . GLU B 1 290 ? 1.485 24.188 16.625 1 97.31 290 GLU B CA 1
ATOM 5073 C C . GLU B 1 290 ? 0.79 24.859 17.812 1 97.31 290 GLU B C 1
ATOM 5075 O O . GLU B 1 290 ? 1.449 25.375 18.719 1 97.31 290 GLU B O 1
ATOM 5080 N N . ALA B 1 291 ? -0.53 24.812 17.797 1 98.19 291 ALA B N 1
ATOM 5081 C CA . ALA B 1 291 ? -1.297 25.391 18.906 1 98.19 291 ALA B CA 1
ATOM 5082 C C . ALA B 1 291 ? -0.921 24.75 20.234 1 98.19 291 ALA B C 1
ATOM 5084 O O . ALA B 1 291 ? -0.781 25.438 21.25 1 98.19 291 ALA B O 1
ATOM 5085 N N . SER B 1 292 ? -0.722 23.453 20.203 1 98.31 292 SER B N 1
ATOM 5086 C CA . SER B 1 292 ? -0.344 22.734 21.422 1 98.31 292 SER B CA 1
ATOM 5087 C C . SER B 1 292 ? 1.005 23.219 21.953 1 98.31 292 SER B C 1
ATOM 5089 O O . SER B 1 292 ? 1.119 23.625 23.109 1 98.31 292 SER B O 1
ATOM 5091 N N . VAL B 1 293 ? 1.943 23.234 21.094 1 98.19 293 VAL B N 1
ATOM 5092 C CA . VAL B 1 293 ? 3.305 23.562 21.5 1 98.19 293 VAL B CA 1
ATOM 5093 C C . VAL B 1 293 ? 3.371 25.031 21.953 1 98.19 293 VAL B C 1
ATOM 5095 O O . VAL B 1 293 ? 4.109 25.359 22.891 1 98.19 293 VAL B O 1
ATOM 5098 N N . MET B 1 294 ? 2.529 25.906 21.375 1 98.31 294 MET B N 1
ATOM 5099 C CA . MET B 1 294 ? 2.5 27.328 21.75 1 98.31 294 MET B CA 1
ATOM 5100 C C . MET B 1 294 ? 1.561 27.547 22.938 1 98.31 294 MET B C 1
ATOM 5102 O O . MET B 1 294 ? 1.379 28.688 23.375 1 98.31 294 MET B O 1
ATOM 5106 N N . ASN B 1 295 ? 0.958 26.531 23.406 1 98.38 295 ASN B N 1
ATOM 5107 C CA . ASN B 1 295 ? 0.08 26.531 24.578 1 98.38 295 ASN B CA 1
ATOM 5108 C C . ASN B 1 295 ? -1.147 27.406 24.344 1 98.38 295 ASN B C 1
ATOM 5110 O O . ASN B 1 295 ? -1.526 28.188 25.219 1 98.38 295 ASN B O 1
ATOM 5114 N N . VAL B 1 296 ? -1.695 27.328 23.172 1 98.62 296 VAL B N 1
ATOM 5115 C CA . VAL B 1 296 ? -2.904 28.062 22.812 1 98.62 296 VAL B CA 1
ATOM 5116 C C . VAL B 1 296 ? -4.098 27.109 22.781 1 98.62 296 VAL B C 1
ATOM 5118 O O . VAL B 1 296 ? -4.039 26.047 22.156 1 98.62 296 VAL B O 1
ATOM 5121 N N . PRO B 1 297 ? -5.184 27.453 23.5 1 98.75 297 PRO B N 1
ATOM 5122 C CA . PRO B 1 297 ? -6.383 26.609 23.422 1 98.75 297 PRO B CA 1
ATOM 5123 C C . PRO B 1 297 ? -6.832 26.375 21.984 1 98.75 297 PRO B C 1
ATOM 5125 O O . PRO B 1 297 ? -6.816 27.297 21.156 1 98.75 297 PRO B O 1
ATOM 5128 N N . CYS B 1 298 ? -7.215 25.109 21.672 1 98.62 298 CYS B N 1
ATOM 5129 C CA . CYS B 1 298 ? -7.59 24.766 20.312 1 98.62 298 CYS B CA 1
ATOM 5130 C C . CYS B 1 298 ? -8.82 23.859 20.297 1 98.62 298 CYS B C 1
ATOM 5132 O O . CYS B 1 298 ? -8.875 22.875 21.031 1 98.62 298 CYS B O 1
ATOM 5134 N N . ILE B 1 299 ? -9.82 24.234 19.531 1 98 299 ILE B N 1
ATOM 5135 C CA . ILE B 1 299 ? -11.031 23.453 19.312 1 98 299 ILE B CA 1
ATOM 5136 C C . ILE B 1 299 ? -11.039 22.906 17.891 1 98 299 ILE B C 1
ATOM 5138 O O . ILE B 1 299 ? -11.031 23.672 16.922 1 98 299 ILE B O 1
ATOM 5142 N N . THR B 1 300 ? -11.031 21.625 17.766 1 96.81 300 THR B N 1
ATOM 5143 C CA . THR B 1 300 ? -11.031 20.984 16.453 1 96.81 300 THR B CA 1
ATOM 5144 C C . THR B 1 300 ? -12.414 20.438 16.125 1 96.81 300 THR B C 1
ATOM 5146 O O . THR B 1 300 ? -12.945 19.594 16.859 1 96.81 300 THR B O 1
ATOM 5149 N N . LEU B 1 301 ? -12.93 20.859 14.984 1 94.69 301 LEU B N 1
ATOM 5150 C CA . LEU B 1 301 ? -14.273 20.5 14.547 1 94.69 301 LEU B CA 1
ATOM 5151 C C . LEU B 1 301 ? -14.25 19.328 13.586 1 94.69 301 LEU B C 1
ATOM 5153 O O . LEU B 1 301 ? -14.758 19.422 12.469 1 94.69 301 LEU B O 1
ATOM 5157 N N . ARG B 1 302 ? -13.719 18.25 14.039 1 93.25 302 ARG B N 1
ATOM 5158 C CA . ARG B 1 302 ? -13.641 16.984 13.312 1 93.25 302 ARG B CA 1
ATOM 5159 C C . ARG B 1 302 ? -14.086 15.82 14.188 1 93.25 302 ARG B C 1
ATOM 5161 O O . ARG B 1 302 ? -14.055 15.914 15.414 1 93.25 302 ARG B O 1
ATOM 5168 N N . ASP B 1 303 ? -14.367 14.703 13.516 1 93.19 303 ASP B N 1
ATOM 5169 C CA . ASP B 1 303 ? -14.797 13.523 14.25 1 93.19 303 ASP B CA 1
ATOM 5170 C C . ASP B 1 303 ? -13.609 12.625 14.594 1 93.19 303 ASP B C 1
ATOM 5172 O O . ASP B 1 303 ? -13.703 11.766 15.469 1 93.19 303 ASP B O 1
ATOM 5176 N N . ASN B 1 304 ? -12.516 12.805 13.844 1 94.38 304 ASN B N 1
ATOM 5177 C CA . ASN B 1 304 ? -11.297 12.039 14.086 1 94.38 304 ASN B CA 1
ATOM 5178 C C . ASN B 1 304 ? -10.047 12.906 13.938 1 94.38 304 ASN B C 1
ATOM 5180 O O . ASN B 1 304 ? -10.125 14.039 13.477 1 94.38 304 ASN B O 1
ATOM 5184 N N . THR B 1 305 ? -8.977 12.398 14.477 1 94.88 305 THR B N 1
ATOM 5185 C CA . THR B 1 305 ? -7.703 13.102 14.352 1 94.88 305 THR B CA 1
ATOM 5186 C C . THR B 1 305 ? -6.551 12.109 14.203 1 94.88 305 THR B C 1
ATOM 5188 O O . THR B 1 305 ? -6.609 11 14.742 1 94.88 305 THR B O 1
ATOM 5191 N N . GLU B 1 306 ? -5.609 12.492 13.5 1 94.94 306 GLU B N 1
ATOM 5192 C CA . GLU B 1 306 ? -4.371 11.727 13.375 1 94.94 306 GLU B CA 1
ATOM 5193 C C . GLU B 1 306 ? -3.355 12.148 14.43 1 94.94 306 GLU B C 1
ATOM 5195 O O . GLU B 1 306 ? -2.244 11.617 14.477 1 94.94 306 GLU B O 1
ATOM 5200 N N . ARG B 1 307 ? -3.729 13.133 15.234 1 95.94 307 ARG B N 1
ATOM 5201 C CA . ARG B 1 307 ? -2.812 13.703 16.219 1 95.94 307 ARG B CA 1
ATOM 5202 C C . ARG B 1 307 ? -3.4 13.625 17.625 1 95.94 307 ARG B C 1
ATOM 5204 O O . ARG B 1 307 ? -3.498 14.641 18.312 1 95.94 307 ARG B O 1
ATOM 5211 N N . ALA B 1 308 ? -3.611 12.438 18.078 1 96.44 308 ALA B N 1
ATOM 5212 C CA . ALA B 1 308 ? -4.27 12.219 19.359 1 96.44 308 ALA B CA 1
ATOM 5213 C C . ALA B 1 308 ? -3.432 12.773 20.516 1 96.44 308 ALA B C 1
ATOM 5215 O O . ALA B 1 308 ? -3.971 13.156 21.547 1 96.44 308 ALA B O 1
ATOM 5216 N N . GLU B 1 309 ? -2.119 12.859 20.328 1 97.5 309 GLU B N 1
ATOM 5217 C CA . GLU B 1 309 ? -1.235 13.383 21.359 1 97.5 309 GLU B CA 1
ATOM 5218 C C . GLU B 1 309 ? -1.549 14.844 21.672 1 97.5 309 GLU B C 1
ATOM 5220 O O . GLU B 1 309 ? -1.266 15.328 22.766 1 97.5 309 GLU B O 1
ATOM 5225 N N . THR B 1 310 ? -2.148 15.57 20.734 1 98.12 310 THR B N 1
ATOM 5226 C CA . THR B 1 310 ? -2.498 16.969 20.953 1 98.12 310 THR B CA 1
ATOM 5227 C C . THR B 1 310 ? -3.717 17.078 21.875 1 98.12 310 THR B C 1
ATOM 5229 O O . THR B 1 310 ? -3.969 18.141 22.453 1 98.12 310 THR B O 1
ATOM 5232 N N . ILE B 1 311 ? -4.508 16.016 21.875 1 97.88 311 ILE B N 1
ATOM 5233 C CA . ILE B 1 311 ? -5.652 15.953 22.781 1 97.88 311 ILE B CA 1
ATOM 5234 C C . ILE B 1 311 ? -5.191 15.523 24.172 1 97.88 311 ILE B C 1
ATOM 5236 O O . ILE B 1 311 ? -5.52 16.172 25.172 1 97.88 311 ILE B O 1
ATOM 5240 N N . GLU B 1 312 ? -4.324 14.555 24.234 1 97.31 312 GLU B N 1
ATOM 5241 C CA . GLU B 1 312 ? -3.947 13.93 25.484 1 97.31 312 GLU B CA 1
ATOM 5242 C C . GLU B 1 312 ? -2.943 14.789 26.25 1 97.31 312 GLU B C 1
ATOM 5244 O O . GLU B 1 312 ? -3.006 14.883 27.484 1 97.31 312 GLU B O 1
ATOM 5249 N N . LEU B 1 313 ? -2.035 15.367 25.516 1 98.25 313 LEU B N 1
ATOM 5250 C CA . LEU B 1 313 ? -0.916 16.047 26.156 1 98.25 313 LEU B CA 1
ATOM 5251 C C . LEU B 1 313 ? -0.837 17.5 25.719 1 98.25 313 LEU B C 1
ATOM 5253 O O . LEU B 1 313 ? -0.019 18.266 26.25 1 98.25 313 LEU B O 1
ATOM 5257 N N . GLY B 1 314 ? -1.709 17.859 24.781 1 98.25 314 GLY B N 1
ATOM 5258 C CA . GLY B 1 314 ? -1.675 19.203 24.234 1 98.25 314 GLY B CA 1
ATOM 5259 C C . GLY B 1 314 ? -2.879 20.047 24.641 1 98.25 314 GLY B C 1
ATOM 5260 O O . GLY B 1 314 ? -3.441 19.844 25.719 1 98.25 314 GLY B O 1
ATOM 5261 N N . THR B 1 315 ? -3.234 21.047 23.844 1 98.62 315 THR B N 1
ATOM 5262 C CA . THR B 1 315 ? -4.289 22 24.172 1 98.62 315 THR B CA 1
ATOM 5263 C C . THR B 1 315 ? -5.5 21.797 23.266 1 98.62 315 THR B C 1
ATOM 5265 O O . THR B 1 315 ? -6.43 22.609 23.281 1 98.62 315 THR B O 1
ATOM 5268 N N . ASN B 1 316 ? -5.461 20.703 22.484 1 98.5 316 ASN B N 1
ATOM 5269 C CA . ASN B 1 316 ? -6.504 20.453 21.5 1 98.5 316 ASN B CA 1
ATOM 5270 C C . ASN B 1 316 ? -7.672 19.672 22.094 1 98.5 316 ASN B C 1
ATOM 5272 O O . ASN B 1 316 ? -7.469 18.781 22.922 1 98.5 316 ASN B O 1
ATOM 5276 N N . GLU B 1 317 ? -8.852 20.094 21.781 1 98.25 317 GLU B N 1
ATOM 5277 C CA . GLU B 1 317 ? -10.047 19.297 22.031 1 98.25 317 GLU B CA 1
ATOM 5278 C C . GLU B 1 317 ? -10.758 18.953 20.719 1 98.25 317 GLU B C 1
ATOM 5280 O O . GLU B 1 317 ? -11.016 19.844 19.906 1 98.25 317 GLU B O 1
ATOM 5285 N N . LEU B 1 318 ? -10.984 17.703 20.516 1 97.25 318 LEU B N 1
ATOM 5286 C CA . LEU B 1 318 ? -11.742 17.203 19.375 1 97.25 318 LEU B CA 1
ATOM 5287 C C . LEU B 1 318 ? -13.227 17.109 19.703 1 97.25 318 LEU B C 1
ATOM 5289 O O . LEU B 1 318 ? -13.648 16.25 20.469 1 97.25 318 LEU B O 1
ATOM 5293 N N . ILE B 1 319 ? -14.094 17.875 19.016 1 95.69 319 ILE B N 1
ATOM 5294 C CA . ILE B 1 319 ? -15.43 17.969 19.594 1 95.69 319 ILE B CA 1
ATOM 5295 C C . ILE B 1 319 ? -16.469 17.484 18.578 1 95.69 319 ILE B C 1
ATOM 5297 O O . ILE B 1 319 ? -17.656 17.453 18.875 1 95.69 319 ILE B O 1
ATOM 5301 N N . GLY B 1 320 ? -16.016 17.172 17.375 1 93.62 320 GLY B N 1
ATOM 5302 C CA . GLY B 1 320 ? -16.938 16.688 16.375 1 93.62 320 GLY B CA 1
ATOM 5303 C C . GLY B 1 320 ? -17.453 17.781 15.453 1 93.62 320 GLY B C 1
ATOM 5304 O O . GLY B 1 320 ? -16.953 18.906 15.477 1 93.62 320 GLY B O 1
ATOM 5305 N N . THR B 1 321 ? -18.469 17.438 14.617 1 91.44 321 THR B N 1
ATOM 5306 C CA . THR B 1 321 ? -18.969 18.359 13.602 1 91.44 321 THR B CA 1
ATOM 5307 C C . THR B 1 321 ? -20.359 18.844 13.945 1 91.44 321 THR B C 1
ATOM 5309 O O . THR B 1 321 ? -20.969 19.594 13.172 1 91.44 321 THR B O 1
ATOM 5312 N N . ASP B 1 322 ? -20.875 18.453 15.094 1 92.56 322 ASP B N 1
ATOM 5313 C CA . ASP B 1 322 ? -22.188 18.906 15.555 1 92.56 322 ASP B CA 1
ATOM 5314 C C . ASP B 1 322 ? -22.078 20.234 16.281 1 92.56 322 ASP B C 1
ATOM 5316 O O . ASP B 1 322 ? -21.516 20.312 17.375 1 92.56 322 ASP B O 1
ATOM 5320 N N . PRO B 1 323 ? -22.703 21.266 15.711 1 94 323 PRO B N 1
ATOM 5321 C CA . PRO B 1 323 ? -22.609 22.578 16.328 1 94 323 PRO B CA 1
ATOM 5322 C C . PRO B 1 323 ? -23.141 22.594 17.766 1 94 323 PRO B C 1
ATOM 5324 O O . PRO B 1 323 ? -22.688 23.406 18.578 1 94 323 PRO B O 1
ATOM 5327 N N . LYS B 1 324 ? -23.969 21.688 18.078 1 95.06 324 LYS B N 1
ATOM 5328 C CA . LYS B 1 324 ? -24.578 21.656 19.406 1 95.06 324 LYS B CA 1
ATOM 5329 C C . LYS B 1 324 ? -23.547 21.281 20.484 1 95.06 324 LYS B C 1
ATOM 5331 O O . LYS B 1 324 ? -23.766 21.516 21.672 1 95.06 324 LYS B O 1
ATOM 5336 N N . LYS B 1 325 ? -22.438 20.781 20.078 1 96 325 LYS B N 1
ATOM 5337 C CA . LYS B 1 325 ? -21.406 20.344 21.016 1 96 325 LYS B CA 1
ATOM 5338 C C . LYS B 1 325 ? -20.438 21.469 21.328 1 96 325 LYS B C 1
ATOM 5340 O O . LYS B 1 325 ? -19.656 21.375 22.281 1 96 325 LYS B O 1
ATOM 5345 N N . LEU B 1 326 ? -20.469 22.547 20.641 1 96.69 326 LEU B N 1
ATOM 5346 C CA . LEU B 1 326 ? -19.453 23.578 20.672 1 96.69 326 LEU B CA 1
ATOM 5347 C C . LEU B 1 326 ? -19.594 24.453 21.906 1 96.69 326 LEU B C 1
ATOM 5349 O O . LEU B 1 326 ? -18.594 24.781 22.562 1 96.69 326 LEU B O 1
ATOM 5353 N N . PRO B 1 327 ? -20.797 24.844 22.375 1 96.88 327 PRO B N 1
ATOM 5354 C CA . PRO B 1 327 ? -20.984 25.875 23.406 1 96.88 327 PRO B CA 1
ATOM 5355 C C . PRO B 1 327 ? -20.297 25.516 24.719 1 96.88 327 PRO B C 1
ATOM 5357 O O . PRO B 1 327 ? -19.609 26.359 25.312 1 96.88 327 PRO B O 1
ATOM 5360 N N . PRO B 1 328 ? -20.438 24.266 25.156 1 97.69 328 PRO B N 1
ATOM 5361 C CA . PRO B 1 328 ? -19.766 23.984 26.438 1 97.69 328 PRO B CA 1
ATOM 5362 C C . PRO B 1 328 ? -18.25 24.172 26.375 1 97.69 328 PRO B C 1
ATOM 5364 O O . PRO B 1 328 ? -17.641 24.562 27.359 1 97.69 328 PRO B O 1
ATOM 5367 N N . TYR B 1 329 ? -17.641 23.891 25.328 1 98.12 329 TYR B N 1
ATOM 5368 C CA . TYR B 1 329 ? -16.203 24.031 25.172 1 98.12 329 TYR B CA 1
ATOM 5369 C C . TYR B 1 329 ? -15.805 25.5 25.078 1 98.12 329 TYR B C 1
ATOM 5371 O O . TYR B 1 329 ? -14.797 25.922 25.656 1 98.12 329 TYR B O 1
ATOM 5379 N N . LEU B 1 330 ? -16.578 26.297 24.359 1 98.06 330 LEU B N 1
ATOM 5380 C CA . LEU B 1 330 ? -16.297 27.734 24.281 1 98.06 330 LEU B CA 1
ATOM 5381 C C . LEU B 1 330 ? -16.469 28.391 25.641 1 98.06 330 LEU B C 1
ATOM 5383 O O . LEU B 1 330 ? -15.688 29.266 26 1 98.06 330 LEU B O 1
ATOM 5387 N N . ASP B 1 331 ? -17.484 27.938 26.344 1 97.88 331 ASP B N 1
ATOM 5388 C CA . ASP B 1 331 ? -17.688 28.453 27.703 1 97.88 331 ASP B CA 1
ATOM 5389 C C . ASP B 1 331 ? -16.453 28.188 28.578 1 97.88 331 ASP B C 1
ATOM 5391 O O . ASP B 1 331 ? -15.992 29.078 29.281 1 97.88 331 ASP B O 1
ATOM 5395 N N . LYS B 1 332 ? -16.047 26.969 28.5 1 98.06 332 LYS B N 1
ATOM 5396 C CA . LYS B 1 332 ? -14.859 26.578 29.25 1 98.06 332 LYS B CA 1
ATOM 5397 C C . LYS B 1 332 ? -13.664 27.453 28.859 1 98.06 332 LYS B C 1
ATOM 5399 O O . LYS B 1 332 ? -12.93 27.922 29.734 1 98.06 332 LYS B O 1
ATOM 5404 N N . LEU B 1 333 ? -13.469 27.656 27.609 1 98.31 333 LEU B N 1
ATOM 5405 C CA . LEU B 1 333 ? -12.359 28.453 27.094 1 98.31 333 LEU B CA 1
ATOM 5406 C C . LEU B 1 333 ? -12.484 29.906 27.531 1 98.31 333 LEU B C 1
ATOM 5408 O O . LEU B 1 333 ? -11.516 30.516 27.984 1 98.31 333 LEU B O 1
ATOM 5412 N N . MET B 1 334 ? -13.695 30.469 27.484 1 97.75 334 MET B N 1
ATOM 5413 C CA . MET B 1 334 ? -13.953 31.875 27.812 1 97.75 334 MET B CA 1
ATOM 5414 C C . MET B 1 334 ? -13.703 32.156 29.281 1 97.75 334 MET B C 1
ATOM 5416 O O . MET B 1 334 ? -13.281 33.25 29.656 1 97.75 334 MET B O 1
ATOM 5420 N N . LYS B 1 335 ? -13.883 31.141 30.047 1 96.81 335 LYS B N 1
ATOM 5421 C CA . LYS B 1 335 ? -13.719 31.281 31.5 1 96.81 335 LYS B CA 1
ATOM 5422 C C . LYS B 1 335 ? -12.258 31.078 31.906 1 96.81 335 LYS B C 1
ATOM 5424 O O . LYS B 1 335 ? -11.914 31.219 33.062 1 96.81 335 LYS B O 1
ATOM 5429 N N . GLY B 1 336 ? -11.477 30.688 31 1 96.12 336 GLY B N 1
ATOM 5430 C CA . GLY B 1 336 ? -10.07 30.484 31.297 1 96.12 336 GLY B CA 1
ATOM 5431 C C . GLY B 1 336 ? -9.773 29.141 31.922 1 96.12 336 GLY B C 1
ATOM 5432 O O . GLY B 1 336 ? -8.75 28.969 32.594 1 96.12 336 GLY B O 1
ATOM 5433 N N . ASN B 1 337 ? -10.625 28.172 31.766 1 97.5 337 ASN B N 1
ATOM 5434 C CA . ASN B 1 337 ? -10.492 26.859 32.375 1 97.5 337 ASN B CA 1
ATOM 5435 C C . ASN B 1 337 ? -10.055 25.812 31.328 1 97.5 337 ASN B C 1
ATOM 5437 O O . ASN B 1 337 ? -10.477 24.656 31.406 1 97.5 337 ASN B O 1
ATOM 5441 N N . TRP B 1 338 ? -9.211 26.156 30.438 1 98.19 338 TRP B N 1
ATOM 5442 C CA . TRP B 1 338 ? -8.766 25.25 29.391 1 98.19 338 TRP B CA 1
ATOM 5443 C C . TRP B 1 338 ? -7.52 24.484 29.828 1 98.19 338 TRP B C 1
ATOM 5445 O O . TRP B 1 338 ? -6.73 24.984 30.641 1 98.19 338 TRP B O 1
ATOM 5455 N N . LYS B 1 339 ? -7.305 23.281 29.312 1 97.88 339 LYS B N 1
ATOM 5456 C CA . LYS B 1 339 ? -6.105 22.516 29.609 1 97.88 339 LYS B CA 1
ATOM 5457 C C . LYS B 1 339 ? -4.859 23.188 29.031 1 97.88 339 LYS B C 1
ATOM 5459 O O . LYS B 1 339 ? -4.938 23.875 28.016 1 97.88 339 LYS B O 1
ATOM 5464 N N . SER B 1 340 ? -3.717 22.984 29.703 1 97.81 340 SER B N 1
ATOM 5465 C CA . SER B 1 340 ? -2.441 23.531 29.266 1 97.81 340 SER B CA 1
ATOM 5466 C C . SER B 1 340 ? -1.555 22.469 28.641 1 97.81 340 SER B C 1
ATOM 5468 O O . SER B 1 340 ? -1.774 21.266 28.859 1 97.81 340 SER B O 1
ATOM 5470 N N . TYR B 1 341 ? -0.656 22.906 27.875 1 98.19 341 TYR B N 1
ATOM 5471 C CA . TYR B 1 341 ? 0.321 22.016 27.25 1 98.19 341 TYR B CA 1
ATOM 5472 C C . TYR B 1 341 ? 1.132 21.266 28.297 1 98.19 341 TYR B C 1
ATOM 5474 O O . TYR B 1 341 ? 1.694 21.891 29.203 1 98.19 341 TYR B O 1
ATOM 5482 N N . GLN B 1 342 ? 1.228 19.938 28.172 1 97.69 342 GLN B N 1
ATOM 5483 C CA . GLN B 1 342 ? 1.906 19.125 29.172 1 97.69 342 GLN B CA 1
ATOM 5484 C C . GLN B 1 342 ? 3.273 18.672 28.672 1 97.69 342 GLN B C 1
ATOM 5486 O O . GLN B 1 342 ? 3.979 17.922 29.359 1 97.69 342 GLN B O 1
ATOM 5491 N N . GLY B 1 343 ? 3.613 19.094 27.562 1 97.5 343 GLY B N 1
ATOM 5492 C CA . GLY B 1 343 ? 4.863 18.641 26.984 1 97.5 343 GLY B CA 1
ATOM 5493 C C . GLY B 1 343 ? 4.73 17.312 26.25 1 97.5 343 GLY B C 1
ATOM 5494 O O . GLY B 1 343 ? 4.766 16.25 26.859 1 97.5 343 GLY B O 1
ATOM 5495 N N . ILE B 1 344 ? 4.602 17.391 24.984 1 97.94 344 ILE B N 1
ATOM 5496 C CA . ILE B 1 344 ? 4.594 16.172 24.188 1 97.94 344 ILE B CA 1
ATOM 5497 C C . ILE B 1 344 ? 6.023 15.688 23.969 1 97.94 344 ILE B C 1
ATOM 5499 O O . ILE B 1 344 ? 6.879 16.438 23.484 1 97.94 344 ILE B O 1
ATOM 5503 N N . PRO B 1 345 ? 6.289 14.43 24.281 1 98.56 345 PRO B N 1
ATOM 5504 C CA . PRO B 1 345 ? 7.668 13.93 24.266 1 98.56 345 PRO B CA 1
ATOM 5505 C C . PRO B 1 345 ? 8.352 14.133 22.906 1 98.56 345 PRO B C 1
ATOM 5507 O O . PRO B 1 345 ? 7.797 13.773 21.875 1 98.56 345 PRO B O 1
ATOM 5510 N N . LEU B 1 346 ? 9.531 14.758 22.922 1 98.62 346 LEU B N 1
ATOM 5511 C CA . LEU B 1 346 ? 10.484 14.953 21.828 1 98.62 346 LEU B CA 1
ATOM 5512 C C . LEU B 1 346 ? 9.977 15.992 20.844 1 98.62 346 LEU B C 1
ATOM 5514 O O . LEU B 1 346 ? 10.555 16.156 19.766 1 98.62 346 LEU B O 1
ATOM 5518 N N . TRP B 1 347 ? 8.836 16.609 21.188 1 98.56 347 TRP B N 1
ATOM 5519 C CA . TRP B 1 347 ? 8.461 17.781 20.406 1 98.56 347 TRP B CA 1
ATOM 5520 C C . TRP B 1 347 ? 9.258 19 20.844 1 98.56 347 TRP B C 1
ATOM 5522 O O . TRP B 1 347 ? 8.688 19.953 21.375 1 98.56 347 TRP B O 1
ATOM 5532 N N . ASP B 1 348 ? 10.57 18.969 20.547 1 98.19 348 ASP B N 1
ATOM 5533 C CA . ASP B 1 348 ? 11.508 19.906 21.172 1 98.19 348 ASP B CA 1
ATOM 5534 C C . ASP B 1 348 ? 12.32 20.641 20.109 1 98.19 348 ASP B C 1
ATOM 5536 O O . ASP B 1 348 ? 13.305 21.312 20.422 1 98.19 348 ASP B O 1
ATOM 5540 N N . GLY B 1 349 ? 11.992 20.453 18.875 1 98.25 349 GLY B N 1
ATOM 5541 C CA . GLY B 1 349 ? 12.656 21.188 17.812 1 98.25 349 GLY B CA 1
ATOM 5542 C C . GLY B 1 349 ? 13.961 20.531 17.375 1 98.25 349 GLY B C 1
ATOM 5543 O O . GLY B 1 349 ? 14.742 21.141 16.641 1 98.25 349 GLY B O 1
ATOM 5544 N N . LYS B 1 350 ? 14.164 19.266 17.766 1 98.69 350 LYS B N 1
ATOM 5545 C CA . LYS B 1 350 ? 15.422 18.594 17.453 1 98.69 350 LYS B CA 1
ATOM 5546 C C . LYS B 1 350 ? 15.172 17.297 16.672 1 98.69 350 LYS B C 1
ATOM 5548 O O . LYS B 1 350 ? 15.992 16.375 16.719 1 98.69 350 LYS B O 1
ATOM 5553 N N . THR B 1 351 ? 14.062 17.172 16.109 1 98.88 351 THR B N 1
ATOM 5554 C CA . THR B 1 351 ? 13.617 15.953 15.445 1 98.88 351 THR B CA 1
ATOM 5555 C C . THR B 1 351 ? 14.5 15.633 14.242 1 98.88 351 THR B C 1
ATOM 5557 O O . THR B 1 351 ? 14.961 14.5 14.094 1 98.88 351 THR B O 1
ATOM 5560 N N . ALA B 1 352 ? 14.781 16.609 13.414 1 98.88 352 ALA B N 1
ATOM 5561 C CA . ALA B 1 352 ? 15.555 16.406 12.188 1 98.88 352 ALA B CA 1
ATOM 5562 C C . ALA B 1 352 ? 16.969 15.922 12.5 1 98.88 352 ALA B C 1
ATOM 5564 O O . ALA B 1 352 ? 17.5 15.055 11.805 1 98.88 352 ALA B O 1
ATOM 5565 N N . GLU B 1 353 ? 17.516 16.469 13.547 1 98.75 353 GLU B N 1
ATOM 5566 C CA . GLU B 1 353 ? 18.844 16.016 13.969 1 98.75 353 GLU B CA 1
ATOM 5567 C C . GLU B 1 353 ? 18.828 14.539 14.336 1 98.75 353 GLU B C 1
ATOM 5569 O O . GLU B 1 353 ? 19.719 13.789 13.938 1 98.75 353 GLU B O 1
ATOM 5574 N N . ARG B 1 354 ? 17.797 14.094 15.047 1 98.88 354 ARG B N 1
ATOM 5575 C CA . ARG B 1 354 ? 17.672 12.695 15.438 1 98.88 354 ARG B CA 1
ATOM 5576 C C . ARG B 1 354 ? 17.484 11.797 14.219 1 98.88 354 ARG B C 1
ATOM 5578 O O . ARG B 1 354 ? 18.047 10.703 14.156 1 98.88 354 ARG B O 1
ATOM 5585 N N . ILE B 1 355 ? 16.719 12.266 13.234 1 98.94 355 ILE B N 1
ATOM 5586 C CA . ILE B 1 355 ? 16.469 11.508 12.016 1 98.94 355 ILE B CA 1
ATOM 5587 C C . ILE B 1 355 ? 17.781 11.281 11.273 1 98.94 355 ILE B C 1
ATOM 5589 O O . ILE B 1 355 ? 18.141 10.141 10.945 1 98.94 355 ILE B O 1
ATOM 5593 N N . VAL B 1 356 ? 18.562 12.352 11.031 1 98.88 356 VAL B N 1
ATOM 5594 C CA . VAL B 1 356 ? 19.766 12.273 10.227 1 98.88 356 VAL B CA 1
ATOM 5595 C C . VAL B 1 356 ? 20.828 11.445 10.953 1 98.88 356 VAL B C 1
ATOM 5597 O O . VAL B 1 356 ? 21.531 10.641 10.336 1 98.88 356 VAL B O 1
ATOM 5600 N N . GLU B 1 357 ? 20.906 11.633 12.281 1 98.62 357 GLU B N 1
ATOM 5601 C CA . GLU B 1 357 ? 21.844 10.82 13.062 1 98.62 357 GLU B CA 1
ATOM 5602 C C . GLU B 1 357 ? 21.531 9.336 12.93 1 98.62 357 GLU B C 1
ATOM 5604 O O . GLU B 1 357 ? 22.438 8.516 12.75 1 98.62 357 GLU B O 1
ATOM 5609 N N . LYS B 1 358 ? 20.234 8.984 13.047 1 98.75 358 LYS B N 1
ATOM 5610 C CA . LYS B 1 358 ? 19.828 7.586 12.93 1 98.75 358 LYS B CA 1
ATOM 5611 C C . LYS B 1 358 ? 20.141 7.031 11.547 1 98.75 358 LYS B C 1
ATOM 5613 O O . LYS B 1 358 ? 20.609 5.898 11.406 1 98.75 358 LYS B O 1
ATOM 5618 N N . ILE B 1 359 ? 19.922 7.801 10.484 1 98.75 359 ILE B N 1
ATOM 5619 C CA . ILE B 1 359 ? 20.188 7.387 9.117 1 98.75 359 ILE B CA 1
ATOM 5620 C C . ILE B 1 359 ? 21.672 7.098 8.945 1 98.75 359 ILE B C 1
ATOM 5622 O O . ILE B 1 359 ? 22.062 6.078 8.367 1 98.75 359 ILE B O 1
ATOM 5626 N N . ILE B 1 360 ? 22.516 8.016 9.461 1 98.38 360 ILE B N 1
ATOM 5627 C CA . ILE B 1 360 ? 23.953 7.836 9.359 1 98.38 360 ILE B CA 1
ATOM 5628 C C . ILE B 1 360 ? 24.359 6.559 10.086 1 98.38 360 ILE B C 1
ATOM 5630 O O . ILE B 1 360 ? 25.188 5.781 9.578 1 98.38 360 ILE B O 1
ATOM 5634 N N . GLN B 1 361 ? 23.766 6.273 11.234 1 98 361 GLN B N 1
ATOM 5635 C CA . GLN B 1 361 ? 24.062 5.074 12.016 1 98 361 GLN B CA 1
ATOM 5636 C C . GLN B 1 361 ? 23.703 3.811 11.234 1 98 361 GLN B C 1
ATOM 5638 O O . GLN B 1 361 ? 24.453 2.826 11.273 1 98 361 GLN B O 1
ATOM 5643 N N . ILE B 1 362 ? 22.641 3.82 10.5 1 98 362 ILE B N 1
ATOM 5644 C CA . ILE B 1 362 ? 22.125 2.627 9.836 1 98 362 ILE B CA 1
ATOM 5645 C C . ILE B 1 362 ? 22.875 2.398 8.523 1 98 362 ILE B C 1
ATOM 5647 O O . ILE B 1 362 ? 23.172 1.257 8.164 1 98 362 ILE B O 1
ATOM 5651 N N . TYR B 1 363 ? 23.234 3.432 7.797 1 97.19 363 TYR B N 1
ATOM 5652 C CA . TYR B 1 363 ? 23.688 3.285 6.418 1 97.19 363 TYR B CA 1
ATOM 5653 C C . TYR B 1 363 ? 25.188 3.516 6.32 1 97.19 363 TYR B C 1
ATOM 5655 O O . TYR B 1 363 ? 25.766 3.449 5.227 1 97.19 363 TYR B O 1
ATOM 5663 N N . SER B 1 364 ? 25.891 3.779 7.402 1 91.56 364 SER B N 1
ATOM 5664 C CA . SER B 1 364 ? 27.359 3.857 7.406 1 91.56 364 SER B CA 1
ATOM 5665 C C . SER B 1 364 ? 27.984 2.473 7.523 1 91.56 364 SER B C 1
ATOM 5667 O O . SER B 1 364 ? 27.375 1.557 8.086 1 91.56 364 SER B O 1
#

pLDDT: mean 93.62, std 9.33, range [46.31, 98.94]

Foldseek 3Di:
DAEEEEEDADLVSCLLCLLLQVLQVVVVVVPDPYDYFYEHLPQPDDCVCDPVSCVVSVHDDGPYYQNLYDDDLVSSLVSSLVSLLVVCVVPPGQEYEYEAQDSNLQSNLVSQVVVVHAYEYEQAQFAFPDPVDNSRVSNVNNNVRHQAYAHAAVNSVVSSVVVVDDPVRYHDQHGSSLLSLVVCVVVADADDDDVSVPADFLQAEEEEEDDPPDVVCVVLVLLLVVLVCVLSPLGAYEYADDPVVVVVNVVSVPDDPRYDYDHDDDPRNNVSDLLRYLAYEYQDASVLVVNFVSFHAYEHAAPTYSCCCCVVQGRYDDQYSHSVRVNVVSVCSVVVNTDTHRDGPNSPSCRSNSVVVVVSVVPD/DAEEEEEDADLVSCLLCLLLQVLQVVVVVVPDPYDYFYEHLPQPDDCVCDPVSCVVSVHDDGPYYQNLYDDDLVSSLVSSLVSLLVVCVVPPGQEYEYEAQDSNLQSNLVSQVVVVHAYEYEQAQFAFPDPVDNSRVSNVNNNVRHQAYAHAAVNSVVSSVVVPDDPVRYHDQHGSSLLSCVVCVVVADADDDDVSVPADFLQEEEEEEDDPPDVVCLVLVLLLVVLVCVLSPLGAYEYADDPVVVVVNVVSVPDDPRYDYDHDDDPRNRVSCLLRYLAYEYQDASVLVVNFVSFHAYEHAAPTYSCCCCVVQGRYDDQYSHSVRVNVVSVCSVVVNTDTHRDGPNSPSCRSNSVVVVVSVVPD

Radius of gyration: 29.91 Å; Cα contacts (8 Å, |Δi|>4): 1461; chains: 2; bounding box: 65×93×64 Å

InterPro domains:
  IPR003331 UDP-N-acetylglucosamine 2-epimerase domain [PF02350] (32-359)
  IPR029767 UDP-N-acetylglucosamine 2-epimerase WecB-like [PTHR43174] (1-361)
  IPR029767 UDP-N-acetylglucosamine 2-epimerase WecB-like [TIGR00236] (2-360)

Organism: Indibacter alkaliphilus (strain CCUG 57479 / KCTC 22604 / LW1) (NCBI:txid1189612)

Nearest PDB structures (foldseek):
  7vz6-assembly1_G  TM=8.648E-01  e=2.328E-24  Streptomyces kasugaensis
  4hwg-assembly1_A  TM=8.758E-01  e=2.462E-24  Rickettsia bellii RML369-C
  7vza-assembly1_D-3  TM=8.676E-01  e=5.104E-24  Streptomyces kasugaensis
  7vza-assembly1_B  TM=8.711E-01  e=1.482E-23  Streptomyces kasugaensis
  7vza-assembly1_H-4  TM=8.647E-01  e=3.072E-23  Streptomyces kasugaensis

Solvent-accessible surface area (backbone atoms only — not comparable to full-atom values): 37069 Å² total; per-residue (Å²): 116,46,35,32,36,39,51,28,27,40,70,73,30,45,45,41,43,33,45,37,53,53,35,48,51,53,40,34,74,73,66,47,61,54,49,73,43,41,35,30,34,23,48,58,72,43,80,73,77,29,75,65,50,36,56,74,59,70,41,77,77,58,76,40,73,55,64,15,44,56,81,52,74,41,47,21,33,21,42,31,14,38,43,45,40,54,48,38,74,76,54,71,48,63,32,37,38,32,41,66,34,48,64,52,28,28,24,49,44,53,34,35,35,63,67,63,33,44,29,31,29,40,52,29,42,52,56,50,86,47,65,79,36,58,43,44,51,23,34,40,38,32,56,54,69,45,58,34,31,36,13,44,44,69,66,17,48,52,47,36,44,50,41,51,52,55,68,90,29,55,40,85,36,18,33,36,58,40,23,43,47,61,71,41,55,89,63,43,34,82,59,85,53,71,70,58,69,66,60,50,81,53,52,28,33,38,39,45,78,76,74,75,73,46,74,83,41,39,59,57,47,52,50,34,51,48,45,50,53,61,47,48,71,67,39,42,31,42,28,54,35,56,68,70,56,50,51,52,40,42,72,72,63,59,77,50,93,36,53,43,78,35,66,74,65,53,72,41,29,45,49,35,50,50,62,39,22,48,26,36,40,26,56,57,75,70,60,42,56,55,30,13,78,60,55,20,40,30,40,31,47,32,85,63,53,57,55,60,60,25,49,77,28,19,17,31,41,75,62,26,78,51,49,87,56,46,52,67,55,35,50,36,49,75,70,67,68,60,67,62,46,65,66,56,73,52,59,71,46,52,13,27,50,47,50,51,52,51,50,50,66,69,69,102,116,45,35,34,33,41,50,29,26,40,71,72,30,46,46,41,42,35,46,37,53,54,37,48,51,53,40,34,75,73,67,46,61,55,50,74,43,39,37,31,34,24,48,57,72,46,79,72,76,29,75,66,49,34,57,72,59,70,42,78,79,55,76,41,73,55,64,15,43,56,82,52,72,39,46,22,33,21,42,32,13,38,43,46,39,53,49,38,74,76,55,72,48,63,33,38,38,32,42,65,34,48,63,53,29,29,25,49,45,52,35,36,36,65,66,63,32,46,30,33,29,40,53,28,44,53,55,51,85,47,66,77,35,58,43,46,50,22,34,40,38,32,56,54,69,45,59,32,30,36,13,43,44,70,66,16,48,49,47,36,46,51,42,50,52,56,68,91,32,53,40,86,37,17,33,35,57,40,24,42,46,62,71,40,56,89,63,44,34,81,59,84,54,71,70,57,69,68,59,50,80,52,52,26,33,36,39,44,79,74,74,76,71,44,76,83,40,39,60,58,48,50,49,36,50,50,46,48,53,61,49,48,71,66,39,40,31,42,29,53,36,54,67,68,56,49,52,53,40,43,72,71,64,60,77,52,93,34,55,43,79,36,65,73,65,54,72,42,30,45,50,35,50,48,63,39,23,50,27,37,41,26,56,57,72,71,61,41,56,55,29,13,78,61,55,20,40,30,41,32,46,33,86,63,52,57,55,60,61,25,49,78,30,18,17,30,42,74,61,26,76,51,49,87,56,46,51,68,55,34,50,36,49,74,71,67,68,59,65,62,47,64,67,56,73,53,60,71,45,52,13,28,50,47,50,51,52,51,50,50,66,71,70,102

Sequence (728 aa):
MIKLTLVAGARPNFMKIAPIVHAIQKQKDAGSAISYRLIHTGQHYDKKMSGDFFEQLNIPEPDSNLGGGGGTQAEQTAAIMVAFEKELMENRPDLVIVVGDVTSTLACSIAAKKLVIDVAHVEGGIRSGDLSMPEEINRMVTDSITDHFFTTSEIANANLRKLGFADSQIHFVGNTMIDTLMANMPRFQKPEGELFDQIKEKQYFVMTMHRPANVDQEEKLKEMIEAIVKGTEGLPIIFPVHPRTAKNLQALGINYESLHMTEPLSYLEFNFLVKNAKGVITDSGGITEEASVMNVPCITLRDNTERAETIELGTNELIGTDPKKLPPYLDKLMKGNWKSYQGIPLWDGKTAERIVEKIIQIYSMIKLTLVAGARPNFMKIAPIVHAIQKQKDAGSAISYRLIHTGQHYDKKMSGDFFEQLNIPEPDSNLGGGGGTQAEQTAAIMVAFEKELMENRPDLVIVVGDVTSTLACSIAAKKLVIDVAHVEGGIRSGDLSMPEEINRMVTDSITDHFFTTSEIANANLRKLGFADSQIHFVGNTMIDTLMANMPRFQKPEGELFDQIKEKQYFVMTMHRPANVDQEEKLKEMIEAIVKGTEGLPIIFPVHPRTAKNLQALGINYESLHMTEPLSYLEFNFLVKNAKGVITDSGGITEEASVMNVPCITLRDNTERAETIELGTNELIGTDPKKLPPYLDKLMKGNWKSYQGIPLWDGKTAERIVEKIIQIYS